Protein AF-0000000082842435 (afdb_homodimer)

Radius of gyration: 33.34 Å; Cα contacts (8 Å, |Δi|>4): 1001; chains: 2; bounding box: 81×124×100 Å

InterPro domains:
  IPR002053 Glycoside hydrolase, family 25 [PS51904] (45-260)
  IPR017853 Glycoside hydrolase superfamily [SSF51445] (47-246)
  IPR051595 Glycosyl Hydrolase 25 Enzymes [PTHR23208] (43-248)

Secondary structure (DSSP, 8-state):
-------------------------------------------EEEEEEEESS---HHHHHHHHHTTEEEEEEEEEETTEE-TTHHHHHHHHHHHT-EEEEEE---SSSS--HHHHHHHHHHHHHHTTEEE-EEEEE---GGG--S-HHHHHHHHHHHHHHHHHTT-EEEEEE-HHHHHHHHS--SSGGGTSEEEEE--SSSSGGGPPPSSSTT---BTTBSS-SEEEEEEEEEETTEEEEEEEEEE-------TTS------EEE--TT--/-------------------------------------------EEEEEEEESS---HHHHHHHHHTTEEEEEEEEEETTEE-TTHHHHHHHHHHHT-EEEEEE---SSSS--HHHHHHHHHHHHHHTT-EE-EEEEE---GGG--S-HHHHHHHHHHHHHHHHHTT-EEEEEE-HHHHHHHHS--SSGGGTSEEEEE--SSSSGGGPPPSSSTT---BTTBSS-SEEEEEEEEEETTEEEEEEEEEE-------TTS-------EE--TT--

Organism: NCBI:txid2654633

Sequence (544 aa):
MRFLVVFAVAGVLANSDESTTPTFDVPQLDDAPKLGEFEKHSITHAYAIDIADAMSISQMNCLKFEGYRTIFVRAFFNNSFDPNCVQNILNAHKAGLGIEIYIRPNVTAGIKAFEQVDSVVGELKKHSIDIRSIWIQVTSPIEWSQSELHRLMFIANMIERIRHHGLNVGVYTSNYDWRLITGDWMKAGDEVMLWYWHVIATGVDGETTPTFDDFRPFGGWQKPAVKQFGQFEKVCNVAANRNVYPSKPIKMEVLSKSPSLGKIRVGSIGLLMRFLVVFAVAGVLANSDESTTPTFDVPQLDDAPKLGEFEKHSITHAYAIDIADAMSISQMNCLKFEGYRTIFVRAFFNNSFDPNCVQNILNAHKAGLGIEIYIRPNVTAGIKAFEQVDSVVGELKKHSIDIRSIWIQVTSPIEWSQSELHRLMFIANMIERIRHHGLNVGVYTSNYDWRLITGDWMKAGDEVMLWYWHVIATGVDGETTPTFDDFRPFGGWQKPAVKQFGQFEKVCNVAANRNVYPSKPIKMEVLSKSPSLGKIRVGSIGLL

Structure (mmCIF, N/CA/C/O backbone):
data_AF-0000000082842435-model_v1
#
loop_
_entity.id
_entity.type
_entity.pdbx_description
1 polymer 'Uncharacterized protein'
#
loop_
_atom_site.group_PDB
_atom_site.id
_atom_site.type_symbol
_atom_site.label_atom_id
_atom_site.label_alt_id
_atom_site.label_comp_id
_atom_site.label_asym_id
_atom_site.label_entity_id
_atom_site.label_seq_id
_atom_site.pdbx_PDB_ins_code
_atom_site.Cartn_x
_atom_site.Cartn_y
_atom_site.Cartn_z
_atom_site.occupancy
_atom_site.B_iso_or_equiv
_atom_site.auth_seq_id
_atom_site.auth_comp_id
_atom_site.auth_asym_id
_atom_site.auth_atom_id
_atom_site.pdbx_PDB_model_num
ATOM 1 N N . MET A 1 1 ? -21.453 -60.469 40.781 1 22.72 1 MET A N 1
ATOM 2 C CA . MET A 1 1 ? -22.875 -60.531 41.094 1 22.72 1 MET A CA 1
ATOM 3 C C . MET A 1 1 ? -23.609 -59.344 40.5 1 22.72 1 MET A C 1
ATOM 5 O O . MET A 1 1 ? -23.25 -58.188 40.75 1 22.72 1 MET A O 1
ATOM 9 N N . ARG A 1 2 ? -24.375 -59.5 39.281 1 24.64 2 ARG A N 1
ATOM 10 C CA . ARG A 1 2 ? -24.938 -58.844 38.094 1 24.64 2 ARG A CA 1
ATOM 11 C C . ARG A 1 2 ? -26.234 -58.125 38.438 1 24.64 2 ARG A C 1
ATOM 13 O O . ARG A 1 2 ? -27.312 -58.594 38.031 1 24.64 2 ARG A O 1
ATOM 20 N N . PHE A 1 3 ? -26.344 -57.469 39.656 1 24.58 3 PHE A N 1
ATOM 21 C CA . PHE A 1 3 ? -27.703 -57.188 40.094 1 24.58 3 PHE A CA 1
ATOM 22 C C . PHE A 1 3 ? -28.375 -56.188 39.156 1 24.58 3 PHE A C 1
ATOM 24 O O . PHE A 1 3 ? -27.844 -55.094 38.875 1 24.58 3 PHE A O 1
ATOM 31 N N . LEU A 1 4 ? -29.297 -56.594 38.25 1 24.94 4 LEU A N 1
ATOM 32 C CA . LEU A 1 4 ? -30.047 -56.062 37.094 1 24.94 4 LEU A CA 1
ATOM 33 C C . LEU A 1 4 ? -31.188 -55.156 37.562 1 24.94 4 LEU A C 1
ATOM 35 O O . LEU A 1 4 ? -32.219 -55.656 38.062 1 24.94 4 LEU A O 1
ATOM 39 N N . VAL A 1 5 ? -31 -54.125 38.438 1 25.95 5 VAL A N 1
ATOM 40 C CA . VAL A 1 5 ? -32.188 -53.562 39.062 1 25.95 5 VAL A CA 1
ATOM 41 C C . VAL A 1 5 ? -33.062 -52.875 38 1 25.95 5 VAL A C 1
ATOM 43 O O . VAL A 1 5 ? -32.562 -52.031 37.25 1 25.95 5 VAL A O 1
ATOM 46 N N . VAL A 1 6 ? -34.156 -53.469 37.531 1 25.52 6 VAL A N 1
ATOM 47 C CA . VAL A 1 6 ? -35.156 -53.25 36.5 1 25.52 6 VAL A CA 1
ATOM 48 C C . VAL A 1 6 ? -36.062 -52.062 36.906 1 25.52 6 VAL A C 1
ATOM 50 O O . VAL A 1 6 ? -36.75 -52.125 37.906 1 25.52 6 VAL A O 1
ATOM 53 N N . PHE A 1 7 ? -35.594 -50.75 36.938 1 24.03 7 PHE A N 1
ATOM 54 C CA . PHE A 1 7 ? -36.375 -49.688 37.531 1 24.03 7 PHE A CA 1
ATOM 55 C C . PHE A 1 7 ? -37.688 -49.5 36.781 1 24.03 7 PHE A C 1
ATOM 57 O O . PHE A 1 7 ? -37.688 -49.438 35.562 1 24.03 7 PHE A O 1
ATOM 64 N N . ALA A 1 8 ? -38.844 -49.844 37.344 1 23.61 8 ALA A N 1
ATOM 65 C CA . ALA A 1 8 ? -40.281 -49.906 37.031 1 23.61 8 ALA A CA 1
ATOM 66 C C . ALA A 1 8 ? -40.812 -48.531 36.688 1 23.61 8 ALA A C 1
ATOM 68 O O . ALA A 1 8 ? -40.781 -47.625 37.5 1 23.61 8 ALA A O 1
ATOM 69 N N . VAL A 1 9 ? -40.656 -48 35.406 1 24.34 9 VAL A N 1
ATOM 70 C CA . VAL A 1 9 ? -41 -46.656 34.906 1 24.34 9 VAL A CA 1
ATOM 71 C C . VAL A 1 9 ? -42.5 -46.469 34.906 1 24.34 9 VAL A C 1
ATOM 73 O O . VAL A 1 9 ? -43.25 -47.219 34.219 1 24.34 9 VAL A O 1
ATOM 76 N N . ALA A 1 10 ? -43.125 -46.281 36.094 1 25.02 10 ALA A N 1
ATOM 77 C CA . ALA A 1 10 ? -44.562 -46.188 36.25 1 25.02 10 ALA A CA 1
ATOM 78 C C . ALA A 1 10 ? -45.156 -45.094 35.375 1 25.02 10 ALA A C 1
ATOM 80 O O . ALA A 1 10 ? -44.531 -44.031 35.188 1 25.02 10 ALA A O 1
ATOM 81 N N . GLY A 1 11 ? -46.062 -45.375 34.406 1 24.11 11 GLY A N 1
ATOM 82 C CA . GLY A 1 11 ? -46.781 -44.812 33.281 1 24.11 11 GLY A CA 1
ATOM 83 C C . GLY A 1 11 ? -47.781 -43.75 33.688 1 24.11 11 GLY A C 1
ATOM 84 O O . GLY A 1 11 ? -48.875 -44.031 34.188 1 24.11 11 GLY A O 1
ATOM 85 N N . VAL A 1 12 ? -47.438 -42.719 34.594 1 25.78 12 VAL A N 1
ATOM 86 C CA . VAL A 1 12 ? -48.562 -41.906 35.125 1 25.78 12 VAL A CA 1
ATOM 87 C C . VAL A 1 12 ? -49.25 -41.188 33.969 1 25.78 12 VAL A C 1
ATOM 89 O O . VAL A 1 12 ? -48.594 -40.625 33.094 1 25.78 12 VAL A O 1
ATOM 92 N N . LEU A 1 13 ? -50.562 -41.469 33.688 1 24.17 13 LEU A N 1
ATOM 93 C CA . LEU A 1 13 ? -51.594 -41.125 32.75 1 24.17 13 LEU A CA 1
ATOM 94 C C . LEU A 1 13 ? -51.938 -39.656 32.875 1 24.17 13 LEU A C 1
ATOM 96 O O . LEU A 1 13 ? -52.406 -39.188 33.906 1 24.17 13 LEU A O 1
ATOM 100 N N . ALA A 1 14 ? -51.156 -38.688 32.375 1 24.11 14 ALA A N 1
ATOM 101 C CA . ALA A 1 14 ? -51.312 -37.219 32.469 1 24.11 14 ALA A CA 1
ATOM 102 C C . ALA A 1 14 ? -52.625 -36.812 31.828 1 24.11 14 ALA A C 1
ATOM 104 O O . ALA A 1 14 ? -52.906 -37.156 30.688 1 24.11 14 ALA A O 1
ATOM 105 N N . ASN A 1 15 ? -53.625 -36.625 32.625 1 24.17 15 ASN A N 1
ATOM 106 C CA . ASN A 1 15 ? -54.969 -36.156 32.312 1 24.17 15 ASN A CA 1
ATOM 107 C C . ASN A 1 15 ? -54.969 -34.844 31.531 1 24.17 15 ASN A C 1
ATOM 109 O O . ASN A 1 15 ? -54.125 -34 31.781 1 24.17 15 ASN A O 1
ATOM 113 N N . SER A 1 16 ? -55.531 -34.75 30.328 1 25.83 16 SER A N 1
ATOM 114 C CA . SER A 1 16 ? -55.656 -33.812 29.203 1 25.83 16 SER A CA 1
ATOM 115 C C . SER A 1 16 ? -56.406 -32.531 29.609 1 25.83 16 SER A C 1
ATOM 117 O O . SER A 1 16 ? -57.594 -32.406 29.312 1 25.83 16 SER A O 1
ATOM 119 N N . ASP A 1 17 ? -56.188 -32.062 30.906 1 24.8 17 ASP A N 1
ATOM 120 C CA . ASP A 1 17 ? -57.125 -31 31.203 1 24.8 17 ASP A CA 1
ATOM 121 C C . ASP A 1 17 ? -57.094 -29.906 30.141 1 24.8 17 ASP A C 1
ATOM 123 O O . ASP A 1 17 ? -56.062 -29.641 29.531 1 24.8 17 ASP A O 1
ATOM 127 N N . GLU A 1 18 ? -58.312 -29.469 29.688 1 27.3 18 GLU A N 1
ATOM 128 C CA . GLU A 1 18 ? -58.812 -28.531 28.688 1 27.3 18 GLU A CA 1
ATOM 129 C C . GLU A 1 18 ? -58.344 -27.109 28.938 1 27.3 18 GLU A C 1
ATOM 131 O O . GLU A 1 18 ? -58.719 -26.5 29.938 1 27.3 18 GLU A O 1
ATOM 136 N N . SER A 1 19 ? -56.969 -26.844 28.938 1 26.02 19 SER A N 1
ATOM 137 C CA . SER A 1 19 ? -56.469 -25.531 29.328 1 26.02 19 SER A CA 1
ATOM 138 C C . SER A 1 19 ? -57.094 -24.422 28.469 1 26.02 19 SER A C 1
ATOM 140 O O . SER A 1 19 ? -57.062 -24.5 27.234 1 26.02 19 SER A O 1
ATOM 142 N N . THR A 1 20 ? -58.156 -23.812 29.016 1 28.53 20 THR A N 1
ATOM 143 C CA . THR A 1 20 ? -58.812 -22.609 28.516 1 28.53 20 THR A CA 1
ATOM 144 C C . THR A 1 20 ? -57.781 -21.531 28.172 1 28.53 20 THR A C 1
ATOM 146 O O . THR A 1 20 ? -57.031 -21.109 29.047 1 28.53 20 THR A O 1
ATOM 149 N N . THR A 1 21 ? -57.25 -21.531 27 1 28.52 21 THR A N 1
ATOM 150 C CA . THR A 1 21 ? -56.25 -20.594 26.516 1 28.52 21 THR A CA 1
ATOM 151 C C . THR A 1 21 ? -56.75 -19.156 26.578 1 28.52 21 THR A C 1
ATOM 153 O O . THR A 1 21 ? -57.75 -18.812 25.922 1 28.52 21 THR A O 1
ATOM 156 N N . PRO A 1 22 ? -56.75 -18.594 27.828 1 28.92 22 PRO A N 1
ATOM 157 C CA . PRO A 1 22 ? -57.281 -17.234 27.844 1 28.92 22 PRO A CA 1
ATOM 158 C C . PRO A 1 22 ? -56.688 -16.359 26.75 1 28.92 22 PRO A C 1
ATOM 160 O O . PRO A 1 22 ? -55.531 -16.516 26.375 1 28.92 22 PRO A O 1
ATOM 163 N N . THR A 1 23 ? -57.562 -15.914 25.812 1 28.58 23 THR A N 1
ATOM 164 C CA . THR A 1 23 ? -57.25 -15.047 24.688 1 28.58 23 THR A CA 1
ATOM 165 C C . THR A 1 23 ? -56.719 -13.695 25.172 1 28.58 23 THR A C 1
ATOM 167 O O . THR A 1 23 ? -57.469 -12.953 25.828 1 28.58 23 THR A O 1
ATOM 170 N N . PHE A 1 24 ? -55.562 -13.688 25.781 1 27.12 24 PHE A N 1
ATOM 171 C CA . PHE A 1 24 ? -55.062 -12.383 26.203 1 27.12 24 PHE A CA 1
ATOM 172 C C . PHE A 1 24 ? -55.156 -11.367 25.062 1 27.12 24 PHE A C 1
ATOM 174 O O . PHE A 1 24 ? -54.719 -11.648 23.938 1 27.12 24 PHE A O 1
ATOM 181 N N . ASP A 1 25 ? -56.219 -10.57 25.188 1 26.73 25 ASP A N 1
ATOM 182 C CA . ASP A 1 25 ? -56.375 -9.406 24.312 1 26.73 25 ASP A CA 1
ATOM 183 C C . ASP A 1 25 ? -55.062 -8.594 24.234 1 26.73 25 ASP A C 1
ATOM 185 O O . ASP A 1 25 ? -54.594 -8.109 25.25 1 26.73 25 ASP A O 1
ATOM 189 N N . VAL A 1 26 ? -54.156 -8.953 23.453 1 29.03 26 VAL A N 1
ATOM 190 C CA . VAL A 1 26 ? -52.969 -8.148 23.25 1 29.03 26 VAL A CA 1
ATOM 191 C C . VAL A 1 26 ? -53.344 -6.703 22.969 1 29.03 26 VAL A C 1
ATOM 193 O O . VAL A 1 26 ? -54.062 -6.434 22 1 29.03 26 VAL A O 1
ATOM 196 N N . PRO A 1 27 ? -53.531 -5.949 24.094 1 26.64 27 PRO A N 1
ATOM 197 C CA . PRO A 1 27 ? -53.844 -4.559 23.75 1 26.64 27 PRO A CA 1
ATOM 198 C C . PRO A 1 27 ? -53.031 -4.062 22.547 1 26.64 27 PRO A C 1
ATOM 200 O O . PRO A 1 27 ? -51.906 -4.516 22.312 1 26.64 27 PRO A O 1
ATOM 203 N N . GLN A 1 28 ? -53.812 -3.656 21.578 1 26.97 28 GLN A N 1
ATOM 204 C CA . GLN A 1 28 ? -53.25 -3.023 20.391 1 26.97 28 GLN A CA 1
ATOM 205 C C . GLN A 1 28 ? -52.25 -1.927 20.766 1 26.97 28 GLN A C 1
ATOM 207 O O . GLN A 1 28 ? -52.594 -0.988 21.484 1 26.97 28 GLN A O 1
ATOM 212 N N . LEU A 1 29 ? -51.031 -2.346 21.109 1 27.16 29 LEU A N 1
ATOM 213 C CA . LEU A 1 29 ? -50.031 -1.302 21.391 1 27.16 29 LEU A CA 1
ATOM 214 C C . LEU A 1 29 ? -50.312 -0.065 20.531 1 27.16 29 LEU A C 1
ATOM 216 O O . LEU A 1 29 ? -50.438 -0.167 19.312 1 27.16 29 LEU A O 1
ATOM 220 N N . ASP A 1 30 ? -50.969 0.914 21.109 1 25.81 30 ASP A N 1
ATOM 221 C CA . ASP A 1 30 ? -51.156 2.254 20.562 1 25.81 30 ASP A CA 1
ATOM 222 C C . ASP A 1 30 ? -50 2.672 19.672 1 25.81 30 ASP A C 1
ATOM 224 O O . ASP A 1 30 ? -48.906 2.096 19.766 1 25.81 30 ASP A O 1
ATOM 228 N N . ASP A 1 31 ? -50.25 3.867 18.938 1 28.8 31 ASP A N 1
ATOM 229 C CA . ASP A 1 31 ? -49.469 4.523 17.875 1 28.8 31 ASP A CA 1
ATOM 230 C C . ASP A 1 31 ? -48.031 4.809 18.328 1 28.8 31 ASP A C 1
ATOM 232 O O . ASP A 1 31 ? -47.812 5.578 19.266 1 28.8 31 ASP A O 1
ATOM 236 N N . ALA A 1 32 ? -47.188 3.816 18.469 1 29.72 32 ALA A N 1
ATOM 237 C CA . ALA A 1 32 ? -45.812 4.238 18.781 1 29.72 32 ALA A CA 1
ATOM 238 C C . ALA A 1 32 ? -45.5 5.57 18.109 1 29.72 32 ALA A C 1
ATOM 240 O O . ALA A 1 32 ? -45.812 5.785 16.938 1 29.72 32 ALA A O 1
ATOM 241 N N . PRO A 1 33 ? -45.5 6.66 18.922 1 27.33 33 PRO A N 1
ATOM 242 C CA . PRO A 1 33 ? -45.125 7.848 18.141 1 27.33 33 PRO A CA 1
ATOM 243 C C . PRO A 1 33 ? -44.188 7.543 17 1 27.33 33 PRO A C 1
ATOM 245 O O . PRO A 1 33 ? -43.312 6.652 17.125 1 27.33 33 PRO A O 1
ATOM 248 N N . LYS A 1 34 ? -44.656 7.746 15.75 1 29.5 34 LYS A N 1
ATOM 249 C CA . LYS A 1 34 ? -43.75 7.711 14.609 1 29.5 34 LYS A CA 1
ATOM 250 C C . LYS A 1 34 ? -42.344 8.211 15 1 29.5 34 LYS A C 1
ATOM 252 O O . LYS A 1 34 ? -42.219 9.188 15.742 1 29.5 34 LYS A O 1
ATOM 257 N N . LEU A 1 35 ? -41.469 7.234 15.234 1 28.02 35 LEU A N 1
ATOM 258 C CA . LEU A 1 35 ? -40.062 7.617 15.383 1 28.02 35 LEU A CA 1
ATOM 259 C C . LEU A 1 35 ? -39.812 8.984 14.758 1 28.02 35 LEU A C 1
ATOM 261 O O . LEU A 1 35 ? -40.156 9.219 13.594 1 28.02 35 LEU A O 1
ATOM 265 N N . GLY A 1 36 ? -39.969 10.062 15.484 1 28.95 36 GLY A N 1
ATOM 266 C CA . GLY A 1 36 ? -39.562 11.383 15.055 1 28.95 36 GLY A CA 1
ATOM 267 C C . GLY A 1 36 ? -38.5 11.352 13.969 1 28.95 36 GLY A C 1
ATOM 268 O O . GLY A 1 36 ? -37.781 10.375 13.836 1 28.95 36 GLY A O 1
ATOM 269 N N . GLU A 1 37 ? -38.781 12.062 12.883 1 30.73 37 GLU A N 1
ATOM 270 C CA . GLU A 1 37 ? -37.812 12.398 11.844 1 30.73 37 GLU A CA 1
ATOM 271 C C . GLU A 1 37 ? -36.406 12.594 12.422 1 30.73 37 GLU A C 1
ATOM 273 O O . GLU A 1 37 ? -36.156 13.594 13.102 1 30.73 37 GLU A O 1
ATOM 278 N N . PHE A 1 38 ? -35.844 11.625 13.078 1 31.66 38 PHE A N 1
ATOM 279 C CA . PHE A 1 38 ? -34.406 11.836 13.203 1 31.66 38 PHE A CA 1
ATOM 280 C C . PHE A 1 38 ? -33.875 12.656 12.031 1 31.66 38 PHE A C 1
ATOM 282 O O . PHE A 1 38 ? -34 12.242 10.875 1 31.66 38 PHE A O 1
ATOM 289 N N . GLU A 1 39 ? -34.062 13.891 12.125 1 31.92 39 GLU A N 1
ATOM 290 C CA . GLU A 1 39 ? -33.25 14.703 11.219 1 31.92 39 GLU A CA 1
ATOM 291 C C . GLU A 1 39 ? -31.922 14.023 10.914 1 31.92 39 GLU A C 1
ATOM 293 O O . GLU A 1 39 ? -31.094 13.812 11.812 1 31.92 39 GLU A O 1
ATOM 298 N N . LYS A 1 40 ? -31.859 13.133 10.094 1 37.16 40 LYS A N 1
ATOM 299 C CA . LYS A 1 40 ? -30.578 12.805 9.445 1 37.16 40 LYS A CA 1
ATOM 300 C C . LYS A 1 40 ? -29.641 14.008 9.445 1 37.16 40 LYS A C 1
ATOM 302 O O . LYS A 1 40 ? -29.781 14.906 8.609 1 37.16 40 LYS A O 1
ATOM 307 N N . HIS A 1 41 ? -29.266 14.617 10.531 1 38.03 41 HIS A N 1
ATOM 308 C CA . HIS A 1 41 ? -28.156 15.562 10.539 1 38.03 41 HIS A CA 1
ATOM 309 C C . HIS A 1 41 ? -27.078 15.156 9.539 1 38.03 41 HIS A C 1
ATOM 311 O O . HIS A 1 41 ? -26.422 14.125 9.719 1 38.03 41 HIS A O 1
ATOM 317 N N . SER A 1 42 ? -27.172 15.375 8.344 1 46.31 42 SER A N 1
ATOM 318 C CA . SER A 1 42 ? -26.344 15.117 7.172 1 46.31 42 SER A CA 1
ATOM 319 C C . SER A 1 42 ? -24.875 15.484 7.438 1 46.31 42 SER A C 1
ATOM 321 O O . SER A 1 42 ? -24.578 16.641 7.738 1 46.31 42 SER A O 1
ATOM 323 N N . ILE A 1 43 ? -24.125 14.789 8.062 1 54.22 43 ILE A N 1
ATOM 324 C CA . ILE A 1 43 ? -22.672 15 8.125 1 54.22 43 ILE A CA 1
ATOM 325 C C . ILE A 1 43 ? -22.188 15.625 6.824 1 54.22 43 ILE A C 1
ATOM 327 O O . ILE A 1 43 ? -22.375 15.047 5.746 1 54.22 43 ILE A O 1
ATOM 331 N N . THR A 1 44 ? -21.969 17.016 6.898 1 77.19 44 THR A N 1
ATOM 332 C CA . THR A 1 44 ? -21.312 17.703 5.785 1 77.19 44 THR A CA 1
ATOM 333 C C . THR A 1 44 ? -19.812 17.438 5.797 1 77.19 44 THR A C 1
ATOM 335 O O . THR A 1 44 ? -19.266 16.938 6.785 1 77.19 44 THR A O 1
ATOM 338 N N . HIS A 1 45 ? -19.188 17.344 4.613 1 88.25 45 HIS A N 1
ATOM 339 C CA . HIS A 1 45 ? -17.75 17.141 4.465 1 88.25 45 HIS A CA 1
ATOM 340 C C . HIS A 1 45 ? -17.047 18.422 4.031 1 88.25 45 HIS A C 1
ATOM 342 O O . HIS A 1 45 ? -17.656 19.297 3.396 1 88.25 45 HIS A O 1
ATOM 348 N N . ALA A 1 46 ? -15.906 18.656 4.633 1 94.75 46 ALA A N 1
ATOM 349 C CA . ALA A 1 46 ? -15.008 19.719 4.188 1 94.75 46 ALA A CA 1
ATOM 350 C C . ALA A 1 46 ? -13.758 19.156 3.529 1 94.75 46 ALA A C 1
ATOM 352 O O . ALA A 1 46 ? -13.43 17.969 3.719 1 94.75 46 ALA A O 1
ATOM 353 N N . TYR A 1 47 ? -13.117 20 2.727 1 96.88 47 TYR A N 1
ATOM 354 C CA . TYR A 1 47 ? -11.969 19.531 1.956 1 96.88 47 TYR A CA 1
ATOM 355 C C . TYR A 1 47 ? -10.68 20.172 2.459 1 96.88 47 TYR A C 1
ATOM 357 O O . TYR A 1 47 ? -10.695 21.328 2.912 1 96.88 47 TYR A O 1
ATOM 365 N N . ALA A 1 48 ? -9.648 19.422 2.379 1 98.06 48 ALA A N 1
ATOM 366 C CA . ALA A 1 48 ? -8.297 19.859 2.709 1 98.06 48 ALA A CA 1
ATOM 367 C C . ALA A 1 48 ? -7.285 19.375 1.677 1 98.06 48 ALA A C 1
ATOM 369 O O . ALA A 1 48 ? -7.594 18.5 0.865 1 98.06 48 ALA A O 1
ATOM 370 N N . ILE A 1 49 ? -6.117 19.969 1.68 1 98.62 49 ILE A N 1
ATOM 371 C CA . ILE A 1 49 ? -4.977 19.422 0.957 1 98.62 49 ILE A CA 1
ATOM 372 C C . ILE A 1 49 ? -3.801 19.234 1.913 1 98.62 49 ILE A C 1
ATOM 374 O O . ILE A 1 49 ? -3.771 19.828 2.994 1 98.62 49 ILE A O 1
ATOM 378 N N . ASP A 1 50 ? -2.939 18.328 1.604 1 98.81 50 ASP A N 1
ATOM 379 C CA . ASP A 1 50 ? -1.64 18.297 2.268 1 98.81 50 ASP A CA 1
ATOM 380 C C . ASP A 1 50 ? -0.506 18.516 1.268 1 98.81 50 ASP A C 1
ATOM 382 O O . ASP A 1 50 ? -0.597 18.078 0.115 1 98.81 50 ASP A O 1
ATOM 386 N N . ILE A 1 51 ? 0.504 19.234 1.729 1 98.56 51 ILE A N 1
ATOM 387 C CA . ILE A 1 51 ? 1.584 19.656 0.839 1 98.56 51 ILE A CA 1
ATOM 388 C C . ILE A 1 51 ? 2.932 19.359 1.493 1 98.56 51 ILE A C 1
ATOM 390 O O . ILE A 1 51 ? 3.023 19.25 2.717 1 98.56 51 ILE A O 1
ATOM 394 N N . ALA A 1 52 ? 3.926 19.234 0.562 1 97.25 52 ALA A N 1
ATOM 395 C CA . ALA A 1 52 ? 5.312 19.094 0.994 1 97.25 52 ALA A CA 1
ATOM 396 C C . ALA A 1 52 ? 6.176 20.219 0.458 1 97.25 52 ALA A C 1
ATOM 398 O O . ALA A 1 52 ? 7.371 20.297 0.756 1 97.25 52 ALA A O 1
ATOM 399 N N . ASP A 1 53 ? 5.559 21.125 -0.287 1 97.06 53 ASP A N 1
ATOM 400 C CA . ASP A 1 53 ? 6.281 22.219 -0.921 1 97.06 53 ASP A CA 1
ATOM 401 C C . ASP A 1 53 ? 5.824 23.578 -0.372 1 97.06 53 ASP A C 1
ATOM 403 O O . ASP A 1 53 ? 4.82 23.656 0.343 1 97.06 53 ASP A O 1
ATOM 407 N N . ALA A 1 54 ? 6.625 24.625 -0.719 1 98.31 54 ALA A N 1
ATOM 408 C CA . ALA A 1 54 ? 6.23 26 -0.385 1 98.31 54 ALA A CA 1
ATOM 409 C C . ALA A 1 54 ? 5.012 26.422 -1.194 1 98.31 54 ALA A C 1
ATOM 411 O O . ALA A 1 54 ? 4.898 26.109 -2.379 1 98.31 54 ALA A O 1
ATOM 412 N N . MET A 1 55 ? 4.195 27.172 -0.476 1 98.38 55 MET A N 1
ATOM 413 C CA . MET A 1 55 ? 3.041 27.75 -1.148 1 98.38 55 MET A CA 1
ATOM 414 C C . MET A 1 55 ? 2.949 29.25 -0.864 1 98.38 55 MET A C 1
ATOM 416 O O . MET A 1 55 ? 3.076 29.672 0.285 1 98.38 55 MET A O 1
ATOM 420 N N . SER A 1 56 ? 2.695 29.984 -1.93 1 98.31 56 SER A N 1
ATOM 421 C CA . SER A 1 56 ? 2.555 31.438 -1.798 1 98.31 56 SER A CA 1
ATOM 422 C C . SER A 1 56 ? 1.192 31.812 -1.224 1 98.31 56 SER A C 1
ATOM 424 O O . SER A 1 56 ? 0.285 30.969 -1.173 1 98.31 56 SER A O 1
ATOM 426 N N . ILE A 1 57 ? 1.128 33.094 -0.782 1 97.88 57 ILE A N 1
ATOM 427 C CA . ILE A 1 57 ? -0.148 33.562 -0.272 1 97.88 57 ILE A CA 1
ATOM 428 C C . ILE A 1 57 ? -1.194 33.531 -1.384 1 97.88 57 ILE A C 1
ATOM 430 O O . ILE A 1 57 ? -2.369 33.281 -1.132 1 97.88 57 ILE A O 1
ATOM 434 N N . SER A 1 58 ? -0.763 33.844 -2.584 1 98.38 58 SER A N 1
ATOM 435 C CA . SER A 1 58 ? -1.682 33.781 -3.717 1 98.38 58 SER A CA 1
ATOM 436 C C . SER A 1 58 ? -2.223 32.344 -3.914 1 98.38 58 SER A C 1
ATOM 438 O O . SER A 1 58 ? -3.404 32.188 -4.211 1 98.38 58 SER A O 1
ATOM 440 N N . GLN A 1 59 ? -1.411 31.406 -3.775 1 98.5 59 GLN A N 1
ATOM 441 C CA . GLN A 1 59 ? -1.825 30.016 -3.896 1 98.5 59 GLN A CA 1
ATOM 442 C C . GLN A 1 59 ? -2.76 29.609 -2.756 1 98.5 59 GLN A C 1
ATOM 444 O O . GLN A 1 59 ? -3.725 28.875 -2.965 1 98.5 59 GLN A O 1
ATOM 449 N N . MET A 1 60 ? -2.504 30.141 -1.606 1 98.38 60 MET A N 1
ATOM 450 C CA . MET A 1 60 ? -3.379 29.875 -0.468 1 98.38 60 MET A CA 1
ATOM 451 C C . MET A 1 60 ? -4.758 30.484 -0.684 1 98.38 60 MET A C 1
ATOM 453 O O . MET A 1 60 ? -5.773 29.859 -0.368 1 98.38 60 MET A O 1
ATOM 457 N N . ASN A 1 61 ? -4.777 31.688 -1.193 1 97.88 61 ASN A N 1
ATOM 458 C CA . ASN A 1 61 ? -6.051 32.312 -1.529 1 97.88 61 ASN A CA 1
ATOM 459 C C . ASN A 1 61 ? -6.801 31.531 -2.602 1 97.88 61 ASN A C 1
ATOM 461 O O . ASN A 1 61 ? -8.023 31.422 -2.551 1 97.88 61 ASN A O 1
ATOM 465 N N . CYS A 1 62 ? -6.039 31.047 -3.523 1 98.5 62 CYS A N 1
ATOM 466 C CA . CYS A 1 62 ? -6.625 30.203 -4.547 1 98.5 62 CYS A CA 1
ATOM 467 C C . CYS A 1 62 ? -7.328 29 -3.918 1 98.5 62 CYS A C 1
ATOM 469 O O . CYS A 1 62 ? -8.43 28.625 -4.332 1 98.5 62 CYS A O 1
ATOM 471 N N . LEU A 1 63 ? -6.719 28.359 -2.939 1 98 63 LEU A N 1
ATOM 472 C CA . LEU A 1 63 ? -7.32 27.219 -2.246 1 98 63 LEU A CA 1
ATOM 473 C C . LEU A 1 63 ? -8.664 27.609 -1.64 1 98 63 LEU A C 1
ATOM 475 O O . LEU A 1 63 ? -9.656 26.891 -1.805 1 98 63 LEU A O 1
ATOM 479 N N . LYS A 1 64 ? -8.633 28.719 -0.942 1 95.44 64 LYS A N 1
ATOM 480 C CA . LYS A 1 64 ? -9.859 29.188 -0.312 1 95.44 64 LYS A CA 1
ATOM 481 C C . LYS A 1 64 ? -10.953 29.422 -1.348 1 95.44 64 LYS A C 1
ATOM 483 O O . LYS A 1 64 ? -12.109 29.031 -1.131 1 95.44 64 LYS A O 1
ATOM 488 N N . PHE A 1 65 ? -10.578 29.984 -2.387 1 96.19 65 PHE A N 1
ATOM 489 C CA . PHE A 1 65 ? -11.523 30.281 -3.461 1 96.19 65 PHE A CA 1
ATOM 490 C C . PHE A 1 65 ? -12.086 28.984 -4.055 1 96.19 65 PHE A C 1
ATOM 492 O O . PHE A 1 65 ? -13.258 28.938 -4.426 1 96.19 65 PHE A O 1
ATOM 499 N N . GLU A 1 66 ? -11.281 27.984 -4.105 1 96.56 66 GLU A N 1
ATOM 500 C CA . GLU A 1 66 ? -11.688 26.703 -4.68 1 96.56 66 GLU A CA 1
ATOM 501 C C . GLU A 1 66 ? -12.5 25.891 -3.682 1 96.56 66 GLU A C 1
ATOM 503 O O . GLU A 1 66 ? -12.922 24.766 -3.986 1 96.56 66 GLU A O 1
ATOM 508 N N . GLY A 1 67 ? -12.648 26.359 -2.453 1 95 67 GLY A N 1
ATOM 509 C CA . GLY A 1 67 ? -13.562 25.734 -1.514 1 95 67 GLY A CA 1
ATOM 510 C C . GLY A 1 67 ? -12.852 24.906 -0.46 1 95 67 GLY A C 1
ATOM 511 O O . GLY A 1 67 ? -13.492 24.266 0.38 1 95 67 GLY A O 1
ATOM 512 N N . TYR A 1 68 ? -11.57 24.906 -0.494 1 96.38 68 TYR A N 1
ATOM 513 C CA . TYR A 1 68 ? -10.82 24.219 0.553 1 96.38 68 TYR A CA 1
ATOM 514 C C . TYR A 1 68 ? -10.852 25.016 1.856 1 96.38 68 TYR A C 1
ATOM 516 O O . TYR A 1 68 ? -10.805 26.25 1.844 1 96.38 68 TYR A O 1
ATOM 524 N N . ARG A 1 69 ? -10.852 24.234 3 1 95.5 69 ARG A N 1
ATOM 525 C CA . ARG A 1 69 ? -11 24.891 4.293 1 95.5 69 ARG A CA 1
ATOM 526 C C . ARG A 1 69 ? -9.758 24.688 5.156 1 95.5 69 ARG A C 1
ATOM 528 O O . ARG A 1 69 ? -9.539 25.438 6.113 1 95.5 69 ARG A O 1
ATOM 535 N N . THR A 1 70 ? -9.031 23.672 4.828 1 96.75 70 THR A N 1
ATOM 536 C CA . THR A 1 70 ? -7.902 23.328 5.688 1 96.75 70 THR A CA 1
ATOM 537 C C . THR A 1 70 ? -6.703 22.891 4.852 1 96.75 70 THR A C 1
ATOM 539 O O . THR A 1 70 ? -6.863 22.438 3.717 1 96.75 70 THR A O 1
ATOM 542 N N . ILE A 1 71 ? -5.5 23.109 5.371 1 98.25 71 ILE A N 1
ATOM 543 C CA . ILE A 1 71 ? -4.273 22.641 4.738 1 98.25 71 ILE A CA 1
ATOM 544 C C . ILE A 1 71 ? -3.418 21.906 5.758 1 98.25 71 ILE A C 1
ATOM 546 O O . ILE A 1 71 ? -3.328 22.312 6.922 1 98.25 71 ILE A O 1
ATOM 550 N N . PHE A 1 72 ? -2.881 20.781 5.363 1 98.81 72 PHE A N 1
ATOM 551 C CA . PHE A 1 72 ? -1.859 20.047 6.109 1 98.81 72 PHE A CA 1
ATOM 552 C C . PHE A 1 72 ? -0.466 20.406 5.609 1 98.81 72 PHE A C 1
ATOM 554 O O . PHE A 1 72 ? -0.146 20.203 4.438 1 98.81 72 PHE A O 1
ATOM 561 N N . VAL A 1 73 ? 0.343 20.875 6.551 1 98.75 73 VAL A N 1
ATOM 562 C CA . VAL A 1 73 ? 1.683 21.344 6.211 1 98.75 73 VAL A CA 1
ATOM 563 C C . VAL A 1 73 ? 2.727 20.406 6.812 1 98.75 73 VAL A C 1
ATOM 565 O O . VAL A 1 73 ? 2.633 20.031 7.984 1 98.75 73 VAL A O 1
ATOM 568 N N . ARG A 1 74 ? 3.721 19.984 6.012 1 98.88 74 ARG A N 1
ATOM 569 C CA . ARG A 1 74 ? 4.812 19.172 6.531 1 98.88 74 ARG A CA 1
ATOM 570 C C . ARG A 1 74 ? 5.707 19.984 7.461 1 98.88 74 ARG A C 1
ATOM 572 O O . ARG A 1 74 ? 6.145 21.078 7.109 1 98.88 74 ARG A O 1
ATOM 579 N N . ALA A 1 75 ? 5.965 19.438 8.594 1 98.88 75 ALA A N 1
ATOM 580 C CA . ALA A 1 75 ? 6.746 20.172 9.586 1 98.88 75 ALA A CA 1
ATOM 581 C C . ALA A 1 75 ? 8.141 19.562 9.742 1 98.88 75 ALA A C 1
ATOM 583 O O . ALA A 1 75 ? 9.078 20.25 10.164 1 98.88 75 ALA A O 1
ATOM 584 N N . PHE A 1 76 ? 8.25 18.281 9.469 1 98.69 76 PHE A N 1
ATOM 585 C CA . PHE A 1 76 ? 9.508 17.562 9.656 1 98.69 76 PHE A CA 1
ATOM 586 C C . PHE A 1 76 ? 9.703 16.516 8.555 1 98.69 76 PHE A C 1
ATOM 588 O O . PHE A 1 76 ? 8.758 15.828 8.18 1 98.69 76 PHE A O 1
ATOM 595 N N . PHE A 1 77 ? 10.891 16.484 7.984 1 96.88 77 PHE A N 1
ATOM 596 C CA . PHE A 1 77 ? 11.273 15.477 7.012 1 96.88 77 PHE A CA 1
ATOM 597 C C . PHE A 1 77 ? 12.789 15.43 6.844 1 96.88 77 PHE A C 1
ATOM 599 O O . PHE A 1 77 ? 13.484 16.406 7.141 1 96.88 77 PHE A O 1
ATOM 606 N N . ASN A 1 78 ? 13.344 14.367 6.465 1 90.44 78 ASN A N 1
ATOM 607 C CA . ASN A 1 78 ? 14.758 14.242 6.156 1 90.44 78 ASN A CA 1
ATOM 608 C C . ASN A 1 78 ? 15.633 14.688 7.332 1 90.44 78 ASN A C 1
ATOM 610 O O . ASN A 1 78 ? 16.547 15.492 7.164 1 90.44 78 ASN A O 1
ATOM 614 N N . ASN A 1 79 ? 15.211 14.367 8.531 1 92.44 79 ASN A N 1
ATOM 615 C CA . ASN A 1 79 ? 15.961 14.516 9.773 1 92.44 79 ASN A CA 1
ATOM 616 C C . ASN A 1 79 ? 15.984 15.969 10.25 1 92.44 79 ASN A C 1
ATOM 618 O O . ASN A 1 79 ? 16.844 16.344 11.055 1 92.44 79 ASN A O 1
ATOM 622 N N . SER A 1 80 ? 15.094 16.812 9.742 1 95.94 80 SER A N 1
ATOM 623 C CA . SER A 1 80 ? 15.117 18.203 10.141 1 95.94 80 SER A CA 1
ATOM 624 C C . SER A 1 80 ? 13.727 18.828 10.055 1 95.94 80 SER A C 1
ATOM 626 O O . SER A 1 80 ? 12.836 18.281 9.414 1 95.94 80 SER A O 1
ATOM 628 N N . PHE A 1 81 ? 13.617 19.969 10.742 1 98.19 81 PHE A N 1
ATOM 629 C CA . PHE A 1 81 ? 12.445 20.828 10.586 1 98.19 81 PHE A CA 1
ATOM 630 C C . PHE A 1 81 ? 12.344 21.344 9.164 1 98.19 81 PHE A C 1
ATOM 632 O O . PHE A 1 81 ? 13.344 21.75 8.562 1 98.19 81 PHE A O 1
ATOM 639 N N . ASP A 1 82 ? 11.172 21.203 8.594 1 98.62 82 ASP A N 1
ATOM 640 C CA . ASP A 1 82 ? 10.953 21.656 7.227 1 98.62 82 ASP A CA 1
ATOM 641 C C . ASP A 1 82 ? 11.07 23.172 7.125 1 98.62 82 ASP A C 1
ATOM 643 O O . ASP A 1 82 ? 10.289 23.906 7.738 1 98.62 82 ASP A O 1
ATOM 647 N N . PRO A 1 83 ? 11.984 23.656 6.281 1 98 83 PRO A N 1
ATOM 648 C CA . PRO A 1 83 ? 12.188 25.109 6.23 1 98 83 PRO A CA 1
ATOM 649 C C . PRO A 1 83 ? 10.992 25.859 5.66 1 98 83 PRO A C 1
ATOM 651 O O . PRO A 1 83 ? 10.875 27.078 5.844 1 98 83 PRO A O 1
ATOM 654 N N . ASN A 1 84 ? 10.062 25.172 4.941 1 98.38 84 ASN A N 1
ATOM 655 C CA . ASN A 1 84 ? 8.891 25.812 4.359 1 98.38 84 ASN A CA 1
ATOM 656 C C . ASN A 1 84 ? 7.738 25.891 5.355 1 98.38 84 ASN A C 1
ATOM 658 O O . ASN A 1 84 ? 6.738 26.562 5.105 1 98.38 84 ASN A O 1
ATOM 662 N N . CYS A 1 85 ? 7.859 25.25 6.473 1 98.75 85 CYS A N 1
ATOM 663 C CA . CYS A 1 85 ? 6.73 25.016 7.359 1 98.75 85 CYS A CA 1
ATOM 664 C C . CYS A 1 85 ? 6.164 26.328 7.891 1 98.75 85 CYS A C 1
ATOM 666 O O . CYS A 1 85 ? 4.984 26.625 7.703 1 98.75 85 CYS A O 1
ATOM 668 N N . VAL A 1 86 ? 6.988 27.141 8.531 1 98.62 86 VAL A N 1
ATOM 669 C CA . VAL A 1 86 ? 6.527 28.344 9.195 1 98.62 86 VAL A CA 1
ATOM 670 C C . VAL A 1 86 ? 5.887 29.297 8.18 1 98.62 86 VAL A C 1
ATOM 672 O O . VAL A 1 86 ? 4.785 29.797 8.398 1 98.62 86 VAL A O 1
ATOM 675 N N . GLN A 1 87 ? 6.547 29.5 7.098 1 98.5 87 GLN A N 1
ATOM 676 C CA . GLN A 1 87 ? 6 30.406 6.094 1 98.5 87 GLN A CA 1
ATOM 677 C C . GLN A 1 87 ? 4.688 29.875 5.527 1 98.5 87 GLN A C 1
ATOM 679 O O . GLN A 1 87 ? 3.764 30.641 5.258 1 98.5 87 GLN A O 1
ATOM 684 N N . ASN A 1 88 ? 4.617 28.562 5.273 1 98.81 88 ASN A N 1
ATOM 685 C CA . ASN A 1 88 ? 3.363 27.969 4.832 1 98.81 88 ASN A CA 1
ATOM 686 C C . ASN A 1 88 ? 2.24 28.219 5.84 1 98.81 88 ASN A C 1
ATOM 688 O O . ASN A 1 88 ? 1.115 28.547 5.453 1 98.81 88 ASN A O 1
ATOM 692 N N . ILE A 1 89 ? 2.535 28.078 7.105 1 98.38 89 ILE A N 1
ATOM 693 C CA . ILE A 1 89 ? 1.561 28.297 8.164 1 98.38 89 ILE A CA 1
ATOM 694 C C . ILE A 1 89 ? 1.097 29.75 8.141 1 98.38 89 ILE A C 1
ATOM 696 O O . ILE A 1 89 ? -0.105 30.031 8.188 1 98.38 89 ILE A O 1
ATOM 700 N N . LEU A 1 90 ? 2.029 30.656 8.047 1 97.75 90 LEU A N 1
ATOM 701 C CA . LEU A 1 90 ? 1.703 32.062 8.047 1 97.75 90 LEU A CA 1
ATOM 702 C C . LEU A 1 90 ? 0.822 32.438 6.852 1 97.75 90 LEU A C 1
ATOM 704 O O . LEU A 1 90 ? -0.184 33.125 7.004 1 97.75 90 LEU A O 1
ATOM 708 N N . ASN A 1 91 ? 1.195 31.922 5.68 1 98.31 91 ASN A N 1
ATOM 709 C CA . ASN A 1 91 ? 0.413 32.188 4.48 1 98.31 91 ASN A CA 1
ATOM 710 C C . ASN A 1 91 ? -0.993 31.609 4.582 1 98.31 91 ASN A C 1
ATOM 712 O O . ASN A 1 91 ? -1.967 32.25 4.18 1 98.31 91 ASN A O 1
ATOM 716 N N . ALA A 1 92 ? -1.069 30.422 5.109 1 97.88 92 ALA A N 1
ATOM 717 C CA . ALA A 1 92 ? -2.369 29.781 5.27 1 97.88 92 ALA A CA 1
ATOM 718 C C . ALA A 1 92 ? -3.254 30.562 6.238 1 97.88 92 ALA A C 1
ATOM 720 O O . ALA A 1 92 ? -4.441 30.766 5.977 1 97.88 92 ALA A O 1
ATOM 721 N N . HIS A 1 93 ? -2.654 30.969 7.32 1 96.44 93 HIS A N 1
ATOM 722 C CA . HIS A 1 93 ? -3.381 31.75 8.312 1 96.44 93 HIS A CA 1
ATOM 723 C C . HIS A 1 93 ? -3.92 33.031 7.695 1 96.44 93 HIS A C 1
ATOM 725 O O . HIS A 1 93 ? -5.082 33.406 7.902 1 96.44 93 HIS A O 1
ATOM 731 N N . LYS A 1 94 ? -3.09 33.688 6.98 1 95.94 94 LYS A N 1
ATOM 732 C CA . LYS A 1 94 ? -3.479 34.969 6.336 1 95.94 94 LYS A CA 1
ATOM 733 C C . LYS A 1 94 ? -4.621 34.75 5.352 1 95.94 94 LYS A C 1
ATOM 735 O O . LYS A 1 94 ? -5.48 35.594 5.184 1 95.94 94 LYS A O 1
ATOM 740 N N . ALA A 1 95 ? -4.625 33.594 4.715 1 96.69 95 ALA A N 1
ATOM 741 C CA . ALA A 1 95 ? -5.656 33.281 3.729 1 96.69 95 ALA A CA 1
ATOM 742 C C . ALA A 1 95 ? -6.949 32.844 4.406 1 96.69 95 ALA A C 1
ATOM 744 O O . ALA A 1 95 ? -7.98 32.688 3.752 1 96.69 95 ALA A O 1
ATOM 745 N N . GLY A 1 96 ? -6.926 32.562 5.715 1 94.44 96 GLY A N 1
ATOM 746 C CA . GLY A 1 96 ? -8.109 32.156 6.453 1 94.44 96 GLY A CA 1
ATOM 747 C C . GLY A 1 96 ? -8.344 30.656 6.414 1 94.44 96 GLY A C 1
ATOM 748 O O . GLY A 1 96 ? -9.477 30.203 6.559 1 94.44 96 GLY A O 1
ATOM 749 N N . LEU A 1 97 ? -7.324 29.891 6.199 1 95.31 97 LEU A N 1
ATOM 750 C CA . LEU A 1 97 ? -7.426 28.438 6.184 1 95.31 97 LEU A CA 1
ATOM 751 C C . LEU A 1 97 ? -7.176 27.859 7.57 1 95.31 97 LEU A C 1
ATOM 753 O O . LEU A 1 97 ? -6.387 28.406 8.344 1 95.31 97 LEU A O 1
ATOM 757 N N . GLY A 1 98 ? -7.941 26.734 7.91 1 95.12 98 GLY A N 1
ATOM 758 C CA . GLY A 1 98 ? -7.445 25.891 8.992 1 95.12 98 GLY A CA 1
ATOM 759 C C . GLY A 1 98 ? -6.105 25.25 8.68 1 95.12 98 GLY A C 1
ATOM 760 O O . GLY A 1 98 ? -5.77 25.047 7.512 1 95.12 98 GLY A O 1
ATOM 761 N N . ILE A 1 99 ? -5.355 24.984 9.75 1 97.81 99 ILE A N 1
ATOM 762 C CA . ILE A 1 99 ? -4.004 24.5 9.508 1 97.81 99 ILE A CA 1
ATOM 763 C C . ILE A 1 99 ? -3.746 23.266 10.359 1 97.81 99 ILE A C 1
ATOM 765 O O . ILE A 1 99 ? -4.027 23.25 11.562 1 97.81 99 ILE A O 1
ATOM 769 N N . GLU A 1 100 ? -3.295 22.234 9.742 1 98.44 100 GLU A N 1
ATOM 770 C CA . GLU A 1 100 ? -2.738 21.031 10.375 1 98.44 100 GLU A CA 1
ATOM 771 C C . GLU A 1 100 ? -1.263 20.859 10.023 1 98.44 100 GLU A C 1
ATOM 773 O O . GLU A 1 100 ? -0.804 21.344 8.984 1 98.44 100 GLU A O 1
ATOM 778 N N . ILE A 1 101 ? -0.517 20.172 10.914 1 98.81 101 ILE A N 1
ATOM 779 C CA . ILE A 1 101 ? 0.878 19.875 10.602 1 98.81 101 ILE A CA 1
ATOM 780 C C . ILE A 1 101 ? 1.147 18.391 10.773 1 98.81 101 ILE A C 1
ATOM 782 O O . ILE A 1 101 ? 0.484 17.719 11.57 1 98.81 101 ILE A O 1
ATOM 786 N N . TYR A 1 102 ? 2.105 17.922 9.977 1 98.81 102 TYR A N 1
ATOM 787 C CA . TYR A 1 102 ? 2.463 16.516 10.109 1 98.81 102 TYR A CA 1
ATOM 788 C C . TYR A 1 102 ? 3.975 16.328 10.055 1 98.81 102 TYR A C 1
ATOM 790 O O . TYR A 1 102 ? 4.684 17.125 9.453 1 98.81 102 TYR A O 1
ATOM 798 N N . ILE A 1 103 ? 4.41 15.297 10.734 1 98.81 103 ILE A N 1
ATOM 799 C CA . ILE A 1 103 ? 5.797 14.859 10.758 1 98.81 103 ILE A CA 1
ATOM 800 C C . ILE A 1 103 ? 5.961 13.633 9.859 1 98.81 103 ILE A C 1
ATOM 802 O O . ILE A 1 103 ? 5.211 12.656 9.984 1 98.81 103 ILE A O 1
ATOM 806 N N . ARG A 1 104 ? 6.848 13.68 8.93 1 98.44 104 ARG A N 1
ATOM 807 C CA . ARG A 1 104 ? 7.363 12.484 8.281 1 98.44 104 ARG A CA 1
ATOM 808 C C . ARG A 1 104 ? 8.586 11.938 9.016 1 98.44 104 ARG A C 1
ATOM 810 O O . ARG A 1 104 ? 9.695 12.445 8.852 1 98.44 104 ARG A O 1
ATOM 817 N N . PRO A 1 105 ? 8.359 10.906 9.766 1 97.81 105 PRO A N 1
ATOM 818 C CA . PRO A 1 105 ? 9.453 10.445 10.633 1 97.81 105 PRO A CA 1
ATOM 819 C C . PRO A 1 105 ? 10.617 9.844 9.852 1 97.81 105 PRO A C 1
ATOM 821 O O . PRO A 1 105 ? 10.414 9.297 8.766 1 97.81 105 PRO A O 1
ATOM 824 N N . ASN A 1 106 ? 11.75 10.023 10.391 1 95.81 106 ASN A N 1
ATOM 825 C CA . ASN A 1 106 ? 12.922 9.25 9.992 1 95.81 106 ASN A CA 1
ATOM 826 C C . ASN A 1 106 ? 13.297 8.219 11.047 1 95.81 106 ASN A C 1
ATOM 828 O O . ASN A 1 106 ? 13.812 8.57 12.109 1 95.81 106 ASN A O 1
ATOM 832 N N . VAL A 1 107 ? 13.141 7.016 10.664 1 93.94 107 VAL A N 1
ATOM 833 C CA . VAL A 1 107 ? 13.281 5.945 11.648 1 93.94 107 VAL A CA 1
ATOM 834 C C . VAL A 1 107 ? 14.672 5.316 11.523 1 93.94 107 VAL A C 1
ATOM 836 O O . VAL A 1 107 ? 15.086 4.539 12.383 1 93.94 107 VAL A O 1
ATOM 839 N N . THR A 1 108 ? 15.461 5.691 10.508 1 85.94 108 THR A N 1
ATOM 840 C CA . THR A 1 108 ? 16.719 5 10.211 1 85.94 108 THR A CA 1
ATOM 841 C C . THR A 1 108 ? 17.906 5.91 10.477 1 85.94 108 THR A C 1
ATOM 843 O O . THR A 1 108 ? 19.047 5.445 10.531 1 85.94 108 THR A O 1
ATOM 846 N N . ALA A 1 109 ? 17.688 7.211 10.633 1 77.88 109 ALA A N 1
ATOM 847 C CA . ALA A 1 109 ? 18.797 8.172 10.617 1 77.88 109 ALA A CA 1
ATOM 848 C C . ALA A 1 109 ? 19.422 8.312 12 1 77.88 109 ALA A C 1
ATOM 850 O O . ALA A 1 109 ? 20.375 9.07 12.18 1 77.88 109 ALA A O 1
ATOM 851 N N . GLY A 1 110 ? 19.016 7.625 12.914 1 83.94 110 GLY A N 1
ATOM 852 C CA . GLY A 1 110 ? 19.625 7.688 14.227 1 83.94 110 GLY A CA 1
ATOM 853 C C . GLY A 1 110 ? 19.062 8.789 15.102 1 83.94 110 GLY A C 1
ATOM 854 O O . GLY A 1 110 ? 19.391 8.891 16.281 1 83.94 110 GLY A O 1
ATOM 855 N N . ILE A 1 111 ? 18.25 9.719 14.555 1 91.62 111 ILE A N 1
ATOM 856 C CA . ILE A 1 111 ? 17.578 10.703 15.391 1 91.62 111 ILE A CA 1
ATOM 857 C C . ILE A 1 111 ? 16.406 10.039 16.109 1 91.62 111 ILE A C 1
ATOM 859 O O . ILE A 1 111 ? 15.578 9.367 15.492 1 91.62 111 ILE A O 1
ATOM 863 N N . LYS A 1 112 ? 16.359 10.297 17.391 1 95.94 112 LYS A N 1
ATOM 864 C CA . LYS A 1 112 ? 15.344 9.656 18.219 1 95.94 112 LYS A CA 1
ATOM 865 C C . LYS A 1 112 ? 13.961 10.266 17.953 1 95.94 112 LYS A C 1
ATOM 867 O O . LYS A 1 112 ? 13.859 11.414 17.516 1 95.94 112 LYS A O 1
ATOM 872 N N . ALA A 1 113 ? 12.977 9.5 18.281 1 97.56 113 ALA A N 1
ATOM 873 C CA . ALA A 1 113 ? 11.594 9.906 18.078 1 97.56 113 ALA A CA 1
ATOM 874 C C . ALA A 1 113 ? 11.289 11.211 18.797 1 97.56 113 ALA A C 1
ATOM 876 O O . ALA A 1 113 ? 10.742 12.148 18.219 1 97.56 113 ALA A O 1
ATOM 877 N N . PHE A 1 114 ? 11.672 11.305 20.078 1 97.75 114 PHE A N 1
ATOM 878 C CA . PHE A 1 114 ? 11.312 12.477 20.875 1 97.75 114 PHE A CA 1
ATOM 879 C C . PHE A 1 114 ? 12.031 13.719 20.359 1 97.75 114 PHE A C 1
ATOM 881 O O . PHE A 1 114 ? 11.484 14.82 20.422 1 97.75 114 PHE A O 1
ATOM 888 N N . GLU A 1 115 ? 13.219 13.562 19.781 1 98 115 GLU A N 1
ATOM 889 C CA . GLU A 1 115 ? 13.969 14.695 19.25 1 98 115 GLU A CA 1
ATOM 890 C C . GLU A 1 115 ? 13.281 15.289 18.031 1 98 115 GLU A C 1
ATOM 892 O O . GLU A 1 115 ? 13.312 16.5 17.812 1 98 115 GLU A O 1
ATOM 897 N N . GLN A 1 116 ? 12.773 14.422 17.203 1 98.5 116 GLN A N 1
ATOM 898 C CA . GLN A 1 116 ? 12.047 14.883 16.031 1 98.5 116 GLN A CA 1
ATOM 899 C C . GLN A 1 116 ? 10.82 15.703 16.422 1 98.5 116 GLN A C 1
ATOM 901 O O . GLN A 1 116 ? 10.578 16.766 15.859 1 98.5 116 GLN A O 1
ATOM 906 N N . VAL A 1 117 ? 10.094 15.258 17.438 1 98.75 117 VAL A N 1
ATOM 907 C CA . VAL A 1 117 ? 8.922 15.961 17.953 1 98.75 117 VAL A CA 1
ATOM 908 C C . VAL A 1 117 ? 9.352 17.297 18.562 1 98.75 117 VAL A C 1
ATOM 910 O O . VAL A 1 117 ? 8.766 18.344 18.266 1 98.75 117 VAL A O 1
ATOM 913 N N . ASP A 1 118 ? 10.375 17.25 19.359 1 98.69 118 ASP A N 1
ATOM 914 C CA . ASP A 1 118 ? 10.836 18.453 20.062 1 98.69 118 ASP A CA 1
ATOM 915 C C . ASP A 1 118 ? 11.312 19.5 19.062 1 98.69 118 ASP A C 1
ATOM 917 O O . ASP A 1 118 ? 11.148 20.703 19.297 1 98.69 118 ASP A O 1
ATOM 921 N N . SER A 1 119 ? 11.914 19.016 18.031 1 98.31 119 SER A N 1
ATOM 922 C CA . SER A 1 119 ? 12.359 19.953 17 1 98.31 119 SER A CA 1
ATOM 923 C C . SER A 1 119 ? 11.188 20.734 16.422 1 98.31 119 SER A C 1
ATOM 925 O O . SER A 1 119 ? 11.273 21.953 16.234 1 98.31 119 SER A O 1
ATOM 927 N N . VAL A 1 120 ? 10.133 20.094 16.141 1 98.81 120 VAL A N 1
ATOM 928 C CA . VAL A 1 120 ? 8.953 20.703 15.555 1 98.81 120 VAL A CA 1
ATOM 929 C C . VAL A 1 120 ? 8.297 21.641 16.562 1 98.81 120 VAL A C 1
ATOM 931 O O . VAL A 1 120 ? 8.039 22.812 16.25 1 98.81 120 VAL A O 1
ATOM 934 N N . VAL A 1 121 ? 8.078 21.188 17.766 1 98.69 121 VAL A N 1
ATOM 935 C CA . VAL A 1 121 ? 7.422 21.984 18.797 1 98.69 121 VAL A CA 1
ATOM 936 C C . VAL A 1 121 ? 8.266 23.203 19.125 1 98.69 121 VAL A C 1
ATOM 938 O O . VAL A 1 121 ? 7.742 24.328 19.203 1 98.69 121 VAL A O 1
ATOM 941 N N . GLY A 1 122 ? 9.516 23 19.297 1 98.5 122 GLY A N 1
ATOM 942 C CA . GLY A 1 122 ? 10.414 24.094 19.609 1 98.5 122 GLY A CA 1
ATOM 943 C C . GLY A 1 122 ? 10.414 25.188 18.562 1 98.5 122 GLY A C 1
ATOM 944 O O . GLY A 1 122 ? 10.336 26.375 18.891 1 98.5 122 GLY A O 1
ATOM 945 N N . GLU A 1 123 ? 10.516 24.797 17.297 1 98.62 123 GLU A N 1
ATOM 946 C CA . GLU A 1 123 ? 10.562 25.766 16.203 1 98.62 123 GLU A CA 1
ATOM 947 C C . GLU A 1 123 ? 9.266 26.562 16.125 1 98.62 123 GLU A C 1
ATOM 949 O O . GLU A 1 123 ? 9.289 27.766 15.906 1 98.62 123 GLU A O 1
ATOM 954 N N . LEU A 1 124 ? 8.156 25.875 16.234 1 98.56 124 LEU A N 1
ATOM 955 C CA . LEU A 1 124 ? 6.875 26.547 16.125 1 98.56 124 LEU A CA 1
ATOM 956 C C . LEU A 1 124 ? 6.656 27.5 17.297 1 98.56 124 LEU A C 1
ATOM 958 O O . LEU A 1 124 ? 6.141 28.609 17.125 1 98.56 124 LEU A O 1
ATOM 962 N N . LYS A 1 125 ? 7.059 27.109 18.453 1 97.25 125 LYS A N 1
ATOM 963 C CA . LYS A 1 125 ? 6.953 27.984 19.625 1 97.25 125 LYS A CA 1
ATOM 964 C C . LYS A 1 125 ? 7.816 29.234 19.469 1 97.25 125 LYS A C 1
ATOM 966 O O . LYS A 1 125 ? 7.414 30.328 19.875 1 97.25 125 LYS A O 1
ATOM 971 N N . LYS A 1 126 ? 8.953 29.031 18.969 1 97.38 126 LYS A N 1
ATOM 972 C CA . LYS A 1 126 ? 9.844 30.156 18.703 1 97.38 126 LYS A CA 1
ATOM 973 C C . LYS A 1 126 ? 9.156 31.219 17.844 1 97.38 126 LYS A C 1
ATOM 975 O O . LYS A 1 126 ? 9.484 32.406 17.938 1 97.38 126 LYS A O 1
ATOM 980 N N . HIS A 1 127 ? 8.234 30.828 17.047 1 97.44 127 HIS A N 1
ATOM 981 C CA . HIS A 1 127 ? 7.547 31.75 16.141 1 97.44 127 HIS A CA 1
ATOM 982 C C . HIS A 1 127 ? 6.156 32.094 16.656 1 97.44 127 HIS A C 1
ATOM 984 O O . HIS A 1 127 ? 5.312 32.594 15.906 1 97.44 127 HIS A O 1
ATOM 990 N N . SER A 1 128 ? 5.922 31.75 17.906 1 96.5 128 SER A N 1
ATOM 991 C CA . SER A 1 128 ? 4.684 32.094 18.609 1 96.5 128 SER A CA 1
ATOM 992 C C . SER A 1 128 ? 3.479 31.438 17.922 1 96.5 128 SER A C 1
ATOM 994 O O . SER A 1 128 ? 2.418 32.062 17.812 1 96.5 128 SER A O 1
ATOM 996 N N . ILE A 1 129 ? 3.688 30.297 17.375 1 97.19 129 ILE A N 1
ATOM 997 C CA . ILE A 1 129 ? 2.602 29.516 16.812 1 97.19 129 ILE A CA 1
ATOM 998 C C . ILE A 1 129 ? 2.066 28.547 17.859 1 97.19 129 ILE A C 1
ATOM 1000 O O . ILE A 1 129 ? 2.824 27.75 18.438 1 97.19 129 ILE A O 1
ATOM 1004 N N . ASP A 1 130 ? 0.795 28.672 18.125 1 96.44 130 ASP A N 1
ATOM 1005 C CA . ASP A 1 130 ? 0.144 27.75 19.047 1 96.44 130 ASP A CA 1
ATOM 1006 C C . ASP A 1 130 ? -0.142 26.406 18.391 1 96.44 130 ASP A C 1
ATOM 1008 O O . ASP A 1 130 ? -0.635 26.359 17.266 1 96.44 130 ASP A O 1
ATOM 1012 N N . ILE A 1 131 ? 0.174 25.359 19.094 1 97.56 131 ILE A N 1
ATOM 1013 C CA . ILE A 1 131 ? 0.003 24.016 18.547 1 97.56 131 ILE A CA 1
ATOM 1014 C C . ILE A 1 131 ? -1.052 23.266 19.359 1 97.56 131 ILE A C 1
ATOM 1016 O O . ILE A 1 131 ? -0.968 23.203 20.594 1 97.56 131 ILE A O 1
ATOM 1020 N N . ARG A 1 132 ? -2.01 22.672 18.656 1 96.56 132 ARG A N 1
ATOM 1021 C CA . ARG A 1 132 ? -3.027 21.891 19.344 1 96.56 132 ARG A CA 1
ATOM 1022 C C . ARG A 1 132 ? -2.887 20.406 19.016 1 96.56 132 ARG A C 1
ATOM 1024 O O . ARG A 1 132 ? -3.232 19.547 19.828 1 96.56 132 ARG A O 1
ATOM 1031 N N . SER A 1 133 ? -2.426 20.109 17.797 1 97.19 133 SER A N 1
ATOM 1032 C CA . SER A 1 133 ? -2.291 18.719 17.375 1 97.19 133 SER A CA 1
ATOM 1033 C C . SER A 1 133 ? -1.149 18.547 16.375 1 97.19 133 SER A C 1
ATOM 1035 O O . SER A 1 133 ? -0.772 19.5 15.688 1 97.19 133 SER A O 1
ATOM 1037 N N . ILE A 1 134 ? -0.571 17.391 16.344 1 98.5 134 ILE A N 1
ATOM 1038 C CA . ILE A 1 134 ? 0.436 16.969 15.375 1 98.5 134 ILE A CA 1
ATOM 1039 C C . ILE A 1 134 ? 0.077 15.602 14.805 1 98.5 134 ILE A C 1
ATOM 1041 O O . ILE A 1 134 ? -0.338 14.711 15.547 1 98.5 134 ILE A O 1
ATOM 1045 N N . TRP A 1 135 ? 0.212 15.469 13.523 1 98.75 135 TRP A N 1
ATOM 1046 C CA . TRP A 1 135 ? 0.02 14.18 12.852 1 98.75 135 TRP A CA 1
ATOM 1047 C C . TRP A 1 135 ? 1.359 13.508 12.57 1 98.75 135 TRP A C 1
ATOM 1049 O O . TRP A 1 135 ? 2.324 14.172 12.18 1 98.75 135 TRP A O 1
ATOM 1059 N N . ILE A 1 136 ? 1.389 12.172 12.727 1 98.69 136 ILE A N 1
ATOM 1060 C CA . ILE A 1 136 ? 2.561 11.367 12.414 1 98.69 136 ILE A CA 1
ATOM 1061 C C . ILE A 1 136 ? 2.303 10.562 11.133 1 98.69 136 ILE A C 1
ATOM 1063 O O . ILE A 1 136 ? 1.336 9.805 11.055 1 98.69 136 ILE A O 1
ATOM 1067 N N . GLN A 1 137 ? 3.125 10.789 10.18 1 98.81 137 GLN A N 1
ATOM 1068 C CA . GLN A 1 137 ? 3.008 10.016 8.945 1 98.81 137 GLN A CA 1
ATOM 1069 C C . GLN A 1 137 ? 3.635 8.633 9.102 1 98.81 137 GLN A C 1
ATOM 1071 O O . GLN A 1 137 ? 4.848 8.516 9.281 1 98.81 137 GLN A O 1
ATOM 1076 N N . VAL A 1 138 ? 2.803 7.625 9.078 1 98.62 138 VAL A N 1
ATOM 1077 C CA . VAL A 1 138 ? 3.232 6.23 9.133 1 98.62 138 VAL A CA 1
ATOM 1078 C C . VAL A 1 138 ? 2.828 5.516 7.844 1 98.62 138 VAL A C 1
ATOM 1080 O O . VAL A 1 138 ? 1.886 4.719 7.84 1 98.62 138 VAL A O 1
ATOM 1083 N N . THR A 1 139 ? 3.5 5.832 6.805 1 98.44 139 THR A N 1
ATOM 1084 C CA . THR A 1 139 ? 3.268 5.297 5.469 1 98.44 139 THR A CA 1
ATOM 1085 C C . THR A 1 139 ? 4.586 4.898 4.809 1 98.44 139 THR A C 1
ATOM 1087 O O . THR A 1 139 ? 5.645 4.961 5.438 1 98.44 139 THR A O 1
ATOM 1090 N N . SER A 1 140 ? 4.5 4.418 3.543 1 97.44 140 SER A N 1
ATOM 1091 C CA . SER A 1 140 ? 5.688 4.055 2.779 1 97.44 140 SER A CA 1
ATOM 1092 C C . SER A 1 140 ? 6.52 3.014 3.52 1 97.44 140 SER A C 1
ATOM 1094 O O . SER A 1 140 ? 7.664 3.279 3.895 1 97.44 140 SER A O 1
ATOM 1096 N N . PRO A 1 141 ? 6.008 1.804 3.588 1 97.88 141 PRO A N 1
ATOM 1097 C CA . PRO A 1 141 ? 6.629 0.768 4.414 1 97.88 141 PRO A CA 1
ATOM 1098 C C . PRO A 1 141 ? 8.109 0.578 4.109 1 97.88 141 PRO A C 1
ATOM 1100 O O . PRO A 1 141 ? 8.883 0.185 4.988 1 97.88 141 PRO A O 1
ATOM 1103 N N . ILE A 1 142 ? 8.5 0.931 2.965 1 96.5 142 ILE A N 1
ATOM 1104 C CA . ILE A 1 142 ? 9.875 0.73 2.531 1 96.5 142 ILE A CA 1
ATOM 1105 C C . ILE A 1 142 ? 10.82 1.552 3.408 1 96.5 142 ILE A C 1
ATOM 1107 O O . ILE A 1 142 ? 12 1.232 3.527 1 96.5 142 ILE A O 1
ATOM 1111 N N . GLU A 1 143 ? 10.32 2.615 4.059 1 95 143 GLU A N 1
ATOM 1112 C CA . GLU A 1 143 ? 11.102 3.504 4.91 1 95 143 GLU A CA 1
ATOM 1113 C C . GLU A 1 143 ? 11.164 2.988 6.344 1 95 143 GLU A C 1
ATOM 1115 O O . GLU A 1 143 ? 11.836 3.576 7.195 1 95 143 GLU A O 1
ATOM 1120 N N . TRP A 1 144 ? 10.484 1.904 6.594 1 96.62 144 TRP A N 1
ATOM 1121 C CA . TRP A 1 144 ? 10.367 1.308 7.922 1 96.62 144 TRP A CA 1
ATOM 1122 C C . TRP A 1 144 ? 11.008 -0.075 7.957 1 96.62 144 TRP A C 1
ATOM 1124 O O . TRP A 1 144 ? 10.375 -1.049 8.375 1 96.62 144 TRP A O 1
ATOM 1134 N N . SER A 1 145 ? 12.25 -0.201 7.637 1 91.06 145 SER A N 1
ATOM 1135 C CA . SER A 1 145 ? 12.914 -1.474 7.379 1 91.06 145 SER A CA 1
ATOM 1136 C C . SER A 1 145 ? 13.422 -2.105 8.672 1 91.06 145 SER A C 1
ATOM 1138 O O . SER A 1 145 ? 13.914 -3.236 8.664 1 91.06 145 SER A O 1
ATOM 1140 N N . GLN A 1 146 ? 13.242 -1.41 9.805 1 93.5 146 GLN A N 1
ATOM 1141 C CA . GLN A 1 146 ? 13.68 -1.945 11.094 1 93.5 146 GLN A CA 1
ATOM 1142 C C . GLN A 1 146 ? 12.781 -3.096 11.547 1 93.5 146 GLN A C 1
ATOM 1144 O O . GLN A 1 146 ? 11.812 -3.441 10.859 1 93.5 146 GLN A O 1
ATOM 1149 N N . SER A 1 147 ? 13.25 -3.664 12.703 1 95 147 SER A N 1
ATOM 1150 C CA . SER A 1 147 ? 12.422 -4.719 13.273 1 95 147 SER A CA 1
ATOM 1151 C C . SER A 1 147 ? 11.047 -4.195 13.664 1 95 147 SER A C 1
ATOM 1153 O O . SER A 1 147 ? 10.875 -2.996 13.898 1 95 147 SER A O 1
ATOM 1155 N N . GLU A 1 148 ? 10.133 -5.109 13.664 1 95.69 148 GLU A N 1
ATOM 1156 C CA . GLU A 1 148 ? 8.773 -4.734 14.039 1 95.69 148 GLU A CA 1
ATOM 1157 C C . GLU A 1 148 ? 8.75 -4.055 15.406 1 95.69 148 GLU A C 1
ATOM 1159 O O . GLU A 1 148 ? 8.102 -3.02 15.578 1 95.69 148 GLU A O 1
ATOM 1164 N N . LEU A 1 149 ? 9.453 -4.574 16.375 1 96.38 149 LEU A N 1
ATOM 1165 C CA . LEU A 1 149 ? 9.484 -4.008 17.719 1 96.38 149 LEU A CA 1
ATOM 1166 C C . LEU A 1 149 ? 10.062 -2.594 17.688 1 96.38 149 LEU A C 1
ATOM 1168 O O . LEU A 1 149 ? 9.531 -1.697 18.359 1 96.38 149 LEU A O 1
ATOM 1172 N N . HIS A 1 150 ? 11.117 -2.389 16.922 1 96.38 150 HIS A N 1
ATOM 1173 C CA . HIS A 1 150 ? 11.719 -1.063 16.828 1 96.38 150 HIS A CA 1
ATOM 1174 C C . HIS A 1 150 ? 10.727 -0.055 16.25 1 96.38 150 HIS A C 1
ATOM 1176 O O . HIS A 1 150 ? 10.633 1.075 16.734 1 96.38 150 HIS A O 1
ATOM 1182 N N . ARG A 1 151 ? 10.023 -0.488 15.227 1 97.06 151 ARG A N 1
ATOM 1183 C CA . ARG A 1 151 ? 9.055 0.404 14.594 1 97.06 151 ARG A CA 1
ATOM 1184 C C . ARG A 1 151 ? 7.934 0.771 15.562 1 97.06 151 ARG A C 1
ATOM 1186 O O . ARG A 1 151 ? 7.562 1.941 15.672 1 97.06 151 ARG A O 1
ATOM 1193 N N . LEU A 1 152 ? 7.469 -0.188 16.281 1 97.25 152 LEU A N 1
ATOM 1194 C CA . LEU A 1 152 ? 6.398 0.035 17.25 1 97.25 152 LEU A CA 1
ATOM 1195 C C . LEU A 1 152 ? 6.852 0.987 18.359 1 97.25 152 LEU A C 1
ATOM 1197 O O . LEU A 1 152 ? 6.137 1.93 18.703 1 97.25 152 LEU A O 1
ATOM 1201 N N . MET A 1 153 ? 7.988 0.778 18.859 1 96.88 153 MET A N 1
ATOM 1202 C CA . MET A 1 153 ? 8.516 1.628 19.922 1 96.88 153 MET A CA 1
ATOM 1203 C C . MET A 1 153 ? 8.734 3.051 19.422 1 96.88 153 MET A C 1
ATOM 1205 O O . MET A 1 153 ? 8.477 4.016 20.156 1 96.88 153 MET A O 1
ATOM 1209 N N . PHE A 1 154 ? 9.211 3.125 18.266 1 97.88 154 PHE A N 1
ATOM 1210 C CA . PHE A 1 154 ? 9.453 4.445 17.688 1 97.88 154 PHE A CA 1
ATOM 1211 C C . PHE A 1 154 ? 8.156 5.234 17.594 1 97.88 154 PHE A C 1
ATOM 1213 O O . PHE A 1 154 ? 8.094 6.395 18.016 1 97.88 154 PHE A O 1
ATOM 1220 N N . ILE A 1 155 ? 7.121 4.629 17.047 1 98 155 ILE A N 1
ATOM 1221 C CA . ILE A 1 155 ? 5.816 5.266 16.906 1 98 155 ILE A CA 1
ATOM 1222 C C . ILE A 1 155 ? 5.254 5.613 18.281 1 98 155 ILE A C 1
ATOM 1224 O O . ILE A 1 155 ? 4.789 6.73 18.5 1 98 155 ILE A O 1
ATOM 1228 N N . ALA A 1 156 ? 5.328 4.688 19.188 1 97.19 156 ALA A N 1
ATOM 1229 C CA . ALA A 1 156 ? 4.828 4.906 20.547 1 97.19 156 ALA A CA 1
ATOM 1230 C C . ALA A 1 156 ? 5.559 6.066 21.219 1 97.19 156 ALA A C 1
ATOM 1232 O O . ALA A 1 156 ? 4.938 6.883 21.906 1 97.19 156 ALA A O 1
ATOM 1233 N N . ASN A 1 157 ? 6.828 6.121 21.031 1 97.88 157 ASN A N 1
ATOM 1234 C CA . ASN A 1 157 ? 7.621 7.191 21.625 1 97.88 157 ASN A CA 1
ATOM 1235 C C . ASN A 1 157 ? 7.262 8.547 21.031 1 97.88 157 ASN A C 1
ATOM 1237 O O . ASN A 1 157 ? 7.273 9.562 21.734 1 97.88 157 ASN A O 1
ATOM 1241 N N . MET A 1 158 ? 6.996 8.586 19.781 1 98.12 158 MET A N 1
ATOM 1242 C CA . MET A 1 158 ? 6.559 9.844 19.172 1 98.12 158 MET A CA 1
ATOM 1243 C C . MET A 1 158 ? 5.215 10.281 19.75 1 98.12 158 MET A C 1
ATOM 1245 O O . MET A 1 158 ? 5.039 11.445 20.109 1 98.12 158 MET A O 1
ATOM 1249 N N . ILE A 1 159 ? 4.281 9.359 19.812 1 98 159 ILE A N 1
ATOM 1250 C CA . ILE A 1 159 ? 2.953 9.641 20.359 1 98 159 ILE A CA 1
ATOM 1251 C C . ILE A 1 159 ? 3.076 10.164 21.781 1 98 159 ILE A C 1
ATOM 1253 O O . ILE A 1 159 ? 2.494 11.195 22.125 1 98 159 ILE A O 1
ATOM 1257 N N . GLU A 1 160 ? 3.852 9.477 22.531 1 97.81 160 GLU A N 1
ATOM 1258 C CA . GLU A 1 160 ? 4.023 9.859 23.938 1 97.81 160 GLU A CA 1
ATOM 1259 C C . GLU A 1 160 ? 4.652 11.242 24.062 1 97.81 160 GLU A C 1
ATOM 1261 O O . GLU A 1 160 ? 4.262 12.031 24.922 1 97.81 160 GLU A O 1
ATOM 1266 N N . ARG A 1 161 ? 5.582 11.5 23.266 1 98.56 161 ARG A N 1
ATOM 1267 C CA . ARG A 1 161 ? 6.258 12.789 23.359 1 98.56 161 ARG A CA 1
ATOM 1268 C C . ARG A 1 161 ? 5.32 13.93 22.984 1 98.56 161 ARG A C 1
ATOM 1270 O O . ARG A 1 161 ? 5.352 15 23.594 1 98.56 161 ARG A O 1
ATOM 1277 N N . ILE A 1 162 ? 4.516 13.703 21.953 1 98.25 162 ILE A N 1
ATOM 1278 C CA . ILE A 1 162 ? 3.529 14.711 21.562 1 98.25 162 ILE A CA 1
ATOM 1279 C C . ILE A 1 162 ? 2.562 14.945 22.719 1 98.25 162 ILE A C 1
ATOM 1281 O O . ILE A 1 162 ? 2.268 16.094 23.062 1 98.25 162 ILE A O 1
ATOM 1285 N N . ARG A 1 163 ? 2.174 13.922 23.375 1 97.19 163 ARG A N 1
ATOM 1286 C CA . ARG A 1 163 ? 1.271 14.031 24.516 1 97.19 163 ARG A CA 1
ATOM 1287 C C . ARG A 1 163 ? 1.949 14.727 25.688 1 97.19 163 ARG A C 1
ATOM 1289 O O . ARG A 1 163 ? 1.305 15.477 26.422 1 97.19 163 ARG A O 1
ATOM 1296 N N . HIS A 1 164 ? 3.139 14.438 25.844 1 98 164 HIS A N 1
ATOM 1297 C CA . HIS A 1 164 ? 3.9 15.078 26.906 1 98 164 HIS A CA 1
ATOM 1298 C C . HIS A 1 164 ? 3.906 16.594 26.734 1 98 164 HIS A C 1
ATOM 1300 O O . HIS A 1 164 ? 3.969 17.328 27.719 1 98 164 HIS A O 1
ATOM 1306 N N . HIS A 1 165 ? 3.852 17.031 25.531 1 98 165 HIS A N 1
ATOM 1307 C CA . HIS A 1 165 ? 3.773 18.469 25.25 1 98 165 HIS A CA 1
ATOM 1308 C C . HIS A 1 165 ? 2.35 18.984 25.438 1 98 165 HIS A C 1
ATOM 1310 O O . HIS A 1 165 ? 2.078 20.156 25.188 1 98 165 HIS A O 1
ATOM 1316 N N . GLY A 1 166 ? 1.395 18.094 25.812 1 96.38 166 GLY A N 1
ATOM 1317 C CA . GLY A 1 166 ? 0.01 18.5 26.016 1 96.38 166 GLY A CA 1
ATOM 1318 C C . GLY A 1 166 ? -0.778 18.594 24.734 1 96.38 166 GLY A C 1
ATOM 1319 O O . GLY A 1 166 ? -1.799 19.281 24.672 1 96.38 166 GLY A O 1
ATOM 1320 N N . LEU A 1 167 ? -0.304 18 23.672 1 96.75 167 LEU A N 1
ATOM 1321 C CA . LEU A 1 167 ? -0.897 18.141 22.359 1 96.75 167 LEU A CA 1
ATOM 1322 C C . LEU A 1 167 ? -1.684 16.891 21.984 1 96.75 167 LEU A C 1
ATOM 1324 O O . LEU A 1 167 ? -1.369 15.789 22.453 1 96.75 167 LEU A O 1
ATOM 1328 N N . ASN A 1 168 ? -2.697 17.047 21.141 1 95.81 168 ASN A N 1
ATOM 1329 C CA . ASN A 1 168 ? -3.369 15.922 20.516 1 95.81 168 ASN A CA 1
ATOM 1330 C C . ASN A 1 168 ? -2.518 15.305 19.406 1 95.81 168 ASN A C 1
ATOM 1332 O O . ASN A 1 168 ? -1.681 15.992 18.812 1 95.81 168 ASN A O 1
ATOM 1336 N N . VAL A 1 169 ? -2.797 14.055 19.203 1 97.38 169 VAL A N 1
ATOM 1337 C CA . VAL A 1 169 ? -1.983 13.344 18.219 1 97.38 169 VAL A CA 1
ATOM 1338 C C . VAL A 1 169 ? -2.889 12.625 17.219 1 97.38 169 VAL A C 1
ATOM 1340 O O . VAL A 1 169 ? -3.941 12.102 17.594 1 97.38 169 VAL A O 1
ATOM 1343 N N . GLY A 1 170 ? -2.527 12.609 15.93 1 97.94 170 GLY A N 1
ATOM 1344 C CA . GLY A 1 170 ? -3.105 11.781 14.883 1 97.94 170 GLY A CA 1
ATOM 1345 C C . GLY A 1 170 ? -2.066 11.016 14.094 1 97.94 170 GLY A C 1
ATOM 1346 O O . GLY A 1 170 ? -0.875 11.32 14.156 1 97.94 170 GLY A O 1
ATOM 1347 N N . VAL A 1 171 ? -2.518 9.969 13.43 1 98.5 171 VAL A N 1
ATOM 1348 C CA . VAL A 1 171 ? -1.661 9.164 12.57 1 98.5 171 VAL A CA 1
ATOM 1349 C C . VAL A 1 171 ? -2.205 9.172 11.141 1 98.5 171 VAL A C 1
ATOM 1351 O O . VAL A 1 171 ? -3.408 9 10.93 1 98.5 171 VAL A O 1
ATOM 1354 N N . TYR A 1 172 ? -1.323 9.539 10.234 1 98.75 172 TYR A N 1
ATOM 1355 C CA . TYR A 1 172 ? -1.602 9.367 8.812 1 98.75 172 TYR A CA 1
ATOM 1356 C C . TYR A 1 172 ? -1.075 8.031 8.312 1 98.75 172 TYR A C 1
ATOM 1358 O O . TYR A 1 172 ? 0.131 7.777 8.344 1 98.75 172 TYR A O 1
ATOM 1366 N N . THR A 1 173 ? -1.966 7.152 7.844 1 98.81 173 THR A N 1
ATOM 1367 C CA . THR A 1 173 ? -1.592 5.816 7.391 1 98.81 173 THR A CA 1
ATOM 1368 C C . THR A 1 173 ? -2.689 5.211 6.52 1 98.81 173 THR A C 1
ATOM 1370 O O . THR A 1 173 ? -3.537 5.934 5.992 1 98.81 173 THR A O 1
ATOM 1373 N N . SER A 1 174 ? -2.561 4.004 6.148 1 98.5 174 SER A N 1
ATOM 1374 C CA . SER A 1 174 ? -3.588 3.186 5.512 1 98.5 174 SER A CA 1
ATOM 1375 C C . SER A 1 174 ? -3.684 1.812 6.168 1 98.5 174 SER A C 1
ATOM 1377 O O . SER A 1 174 ? -2.805 1.423 6.938 1 98.5 174 SER A O 1
ATOM 1379 N N . ASN A 1 175 ? -4.785 1.148 5.867 1 97.56 175 ASN A N 1
ATOM 1380 C CA . ASN A 1 175 ? -4.926 -0.223 6.344 1 97.56 175 ASN A CA 1
ATOM 1381 C C . ASN A 1 175 ? -3.721 -1.077 5.965 1 97.56 175 ASN A C 1
ATOM 1383 O O . ASN A 1 175 ? -3.137 -1.748 6.816 1 97.56 175 ASN A O 1
ATOM 1387 N N . TYR A 1 176 ? -3.303 -0.964 4.777 1 98.06 176 TYR A N 1
ATOM 1388 C CA . TYR A 1 176 ? -2.197 -1.742 4.23 1 98.06 176 TYR A CA 1
ATOM 1389 C C . TYR A 1 176 ? -0.875 -1.338 4.871 1 98.06 176 TYR A C 1
ATOM 1391 O O . TYR A 1 176 ? -0.121 -2.189 5.344 1 98.06 176 TYR A O 1
ATOM 1399 N N . ASP A 1 177 ? -0.589 -0.053 4.914 1 98.62 177 ASP A N 1
ATOM 1400 C CA . ASP A 1 177 ? 0.659 0.437 5.488 1 98.62 177 ASP A CA 1
ATOM 1401 C C . ASP A 1 177 ? 0.759 0.075 6.969 1 98.62 177 ASP A C 1
ATOM 1403 O O . ASP A 1 177 ? 1.802 -0.397 7.43 1 98.62 177 ASP A O 1
ATOM 1407 N N . TRP A 1 178 ? -0.328 0.258 7.672 1 98.56 178 TRP A N 1
ATOM 1408 C CA . TRP A 1 178 ? -0.325 0.009 9.109 1 98.56 178 TRP A CA 1
ATOM 1409 C C . TRP A 1 178 ? -0.034 -1.458 9.406 1 98.56 178 TRP A C 1
ATOM 1411 O O . TRP A 1 178 ? 0.779 -1.771 10.281 1 98.56 178 TRP A O 1
ATOM 1421 N N . ARG A 1 179 ? -0.649 -2.273 8.68 1 97.31 179 ARG A N 1
ATOM 1422 C CA . ARG A 1 179 ? -0.44 -3.705 8.867 1 97.31 179 ARG A CA 1
ATOM 1423 C C . ARG A 1 179 ? 1.003 -4.094 8.562 1 97.31 179 ARG A C 1
ATOM 1425 O O . ARG A 1 179 ? 1.625 -4.836 9.32 1 97.31 179 ARG A O 1
ATOM 1432 N N . LEU A 1 180 ? 1.539 -3.627 7.496 1 97.44 180 LEU A N 1
ATOM 1433 C CA . LEU A 1 180 ? 2.902 -3.979 7.109 1 97.44 180 LEU A CA 1
ATOM 1434 C C . LEU A 1 180 ? 3.91 -3.432 8.117 1 97.44 180 LEU A C 1
ATOM 1436 O O . LEU A 1 180 ? 4.883 -4.109 8.453 1 97.44 180 LEU A O 1
ATOM 1440 N N . ILE A 1 181 ? 3.629 -2.229 8.609 1 98.19 181 ILE A N 1
ATOM 1441 C CA . ILE A 1 181 ? 4.613 -1.531 9.422 1 98.19 181 ILE A CA 1
ATOM 1442 C C . ILE A 1 181 ? 4.508 -2.004 10.875 1 98.19 181 ILE A C 1
ATOM 1444 O O . ILE A 1 181 ? 5.523 -2.174 11.555 1 98.19 181 ILE A O 1
ATOM 1448 N N . THR A 1 182 ? 3.273 -2.318 11.328 1 98.19 182 THR A N 1
ATOM 1449 C CA . THR A 1 182 ? 3.119 -2.508 12.766 1 98.19 182 THR A CA 1
ATOM 1450 C C . THR A 1 182 ? 2.621 -3.916 13.078 1 98.19 182 THR A C 1
ATOM 1452 O O . THR A 1 182 ? 2.473 -4.285 14.242 1 98.19 182 THR A O 1
ATOM 1455 N N . GLY A 1 183 ? 2.363 -4.672 12.086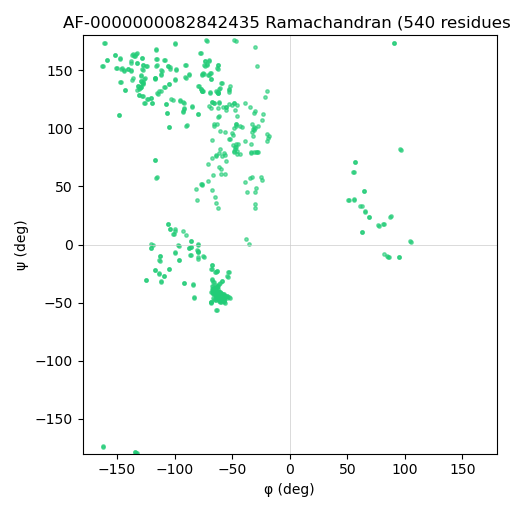 1 95.94 183 GLY A N 1
ATOM 1456 C CA . GLY A 1 183 ? 1.698 -5.938 12.344 1 95.94 183 GLY A CA 1
ATOM 1457 C C . GLY A 1 183 ? 0.292 -5.773 12.891 1 95.94 183 GLY A C 1
ATOM 1458 O O . GLY A 1 183 ? -0.154 -6.566 13.719 1 95.94 183 GLY A O 1
ATOM 1459 N N . ASP A 1 184 ? -0.316 -4.641 12.5 1 94.94 184 ASP A N 1
ATOM 1460 C CA . ASP A 1 184 ? -1.666 -4.266 12.914 1 94.94 184 ASP A CA 1
ATOM 1461 C C . ASP A 1 184 ? -1.737 -4.031 14.414 1 94.94 184 ASP A C 1
ATOM 1463 O O . ASP A 1 184 ? -2.619 -4.562 15.094 1 94.94 184 ASP A O 1
ATOM 1467 N N . TRP A 1 185 ? -0.806 -3.314 14.914 1 96 185 TRP A N 1
ATOM 1468 C CA . TRP A 1 185 ? -0.845 -2.881 16.312 1 96 185 TRP A CA 1
ATOM 1469 C C . TRP A 1 185 ? -2.203 -2.281 16.656 1 96 185 TRP A C 1
ATOM 1471 O O . TRP A 1 185 ? -2.621 -1.286 16.062 1 96 185 TRP A O 1
ATOM 1481 N N . MET A 1 186 ? -2.926 -2.82 17.641 1 95.06 186 MET A N 1
ATOM 1482 C CA . MET A 1 186 ? -4.344 -2.555 17.875 1 95.06 186 MET A CA 1
ATOM 1483 C C . MET A 1 186 ? -4.531 -1.467 18.922 1 95.06 186 MET A C 1
ATOM 1485 O O . MET A 1 186 ? -5.652 -1.017 19.156 1 95.06 186 MET A O 1
ATOM 1489 N N . LYS A 1 187 ? -3.568 -0.956 19.453 1 91.25 187 LYS A N 1
ATOM 1490 C CA . LYS A 1 187 ? -3.721 -0.029 20.578 1 91.25 187 LYS A CA 1
ATOM 1491 C C . LYS A 1 187 ? -3.709 1.419 20.094 1 91.25 187 LYS A C 1
ATOM 1493 O O . LYS A 1 187 ? -4.109 2.324 20.828 1 91.25 187 LYS A O 1
ATOM 1498 N N . ALA A 1 188 ? -3.33 1.662 18.906 1 86.88 188 ALA A N 1
ATOM 1499 C CA . ALA A 1 188 ? -3.195 3.027 18.406 1 86.88 188 ALA A CA 1
ATOM 1500 C C . ALA A 1 188 ? -4.555 3.719 18.328 1 86.88 188 ALA A C 1
ATOM 1502 O O . ALA A 1 188 ? -4.688 4.887 18.703 1 86.88 188 ALA A O 1
ATOM 1503 N N . GLY A 1 189 ? -5.547 2.998 17.891 1 85.44 189 GLY A N 1
ATOM 1504 C CA . GLY A 1 189 ? -6.855 3.566 17.625 1 85.44 189 GLY A CA 1
ATOM 1505 C C . GLY A 1 189 ? -7.543 4.098 18.859 1 85.44 189 GLY A C 1
ATOM 1506 O O . GLY A 1 189 ? -8.422 4.961 18.781 1 85.44 189 GLY A O 1
ATOM 1507 N N . ASP A 1 190 ? -7.184 3.619 19.906 1 81.62 190 ASP A N 1
ATOM 1508 C CA . ASP A 1 190 ? -7.75 4.066 21.172 1 81.62 190 ASP A CA 1
ATOM 1509 C C . ASP A 1 190 ? -7.105 5.371 21.625 1 81.62 190 ASP A C 1
ATOM 1511 O O . ASP A 1 190 ? -7.641 6.062 22.5 1 81.62 190 ASP A O 1
ATOM 1515 N N . GLU A 1 191 ? -6.137 5.809 20.953 1 81.56 191 GLU A N 1
ATOM 1516 C CA . GLU A 1 191 ? -5.297 6.848 21.547 1 81.56 191 GLU A CA 1
ATOM 1517 C C . GLU A 1 191 ? -5.207 8.07 20.641 1 81.56 191 GLU A C 1
ATOM 1519 O O . GLU A 1 191 ? -5 9.188 21.109 1 81.56 191 GLU A O 1
ATOM 1524 N N . VAL A 1 192 ? -5.305 7.73 19.422 1 94.69 192 VAL A N 1
ATOM 1525 C CA . VAL A 1 192 ? -4.945 8.844 18.547 1 94.69 192 VAL A CA 1
ATOM 1526 C C . VAL A 1 192 ? -5.922 8.914 17.375 1 94.69 192 VAL A C 1
ATOM 1528 O O . VAL A 1 192 ? -6.605 7.941 17.078 1 94.69 192 VAL A O 1
ATOM 1531 N N . MET A 1 193 ? -6.086 10.078 16.734 1 97 193 MET A N 1
ATOM 1532 C CA . MET A 1 193 ? -6.93 10.281 15.555 1 97 193 MET A CA 1
ATOM 1533 C C . MET A 1 193 ? -6.336 9.594 14.328 1 97 193 MET A C 1
ATOM 1535 O O . MET A 1 193 ? -5.133 9.32 14.289 1 97 193 MET A O 1
ATOM 1539 N N . LEU A 1 194 ? -7.191 9.32 13.344 1 98 194 LEU A N 1
ATOM 1540 C CA . LEU A 1 194 ? -6.758 8.625 12.141 1 98 194 LEU A CA 1
ATOM 1541 C C . LEU A 1 194 ? -6.984 9.484 10.898 1 98 194 LEU A C 1
ATOM 1543 O O . LEU A 1 194 ? -8.078 10.008 10.695 1 98 194 LEU A O 1
ATOM 1547 N N . TRP A 1 195 ? -5.969 9.734 10.211 1 98.56 195 TRP A N 1
ATOM 1548 C CA . TRP A 1 195 ? -5.934 10.188 8.82 1 98.56 195 TRP A CA 1
ATOM 1549 C C . TRP A 1 195 ? -5.52 9.047 7.895 1 98.56 195 TRP A C 1
ATOM 1551 O O . TRP A 1 195 ? -4.34 8.695 7.82 1 98.56 195 TRP A O 1
ATOM 1561 N N . TYR A 1 196 ? -6.566 8.398 7.18 1 98.56 196 TYR A N 1
ATOM 1562 C CA . TYR A 1 196 ? -6.211 7.254 6.344 1 98.56 196 TYR A CA 1
ATOM 1563 C C . TYR A 1 196 ? -6.234 7.629 4.867 1 98.56 196 TYR A C 1
ATOM 1565 O O . TYR A 1 196 ? -6.918 8.578 4.473 1 98.56 196 TYR A O 1
ATOM 1573 N N . TRP A 1 197 ? -5.449 6.898 4.098 1 98.62 197 TRP A N 1
ATOM 1574 C CA . TRP A 1 197 ? -5.508 7.137 2.66 1 98.62 197 TRP A CA 1
ATOM 1575 C C . TRP A 1 197 ? -5.992 5.891 1.925 1 98.62 197 TRP A C 1
ATOM 1577 O O . TRP A 1 197 ? -5.75 4.766 2.367 1 98.62 197 TRP A O 1
ATOM 1587 N N . HIS A 1 198 ? -6.73 6.055 0.946 1 98.31 198 HIS A N 1
ATOM 1588 C CA . HIS A 1 198 ? -7.141 5.047 -0.025 1 98.31 198 HIS A CA 1
ATOM 1589 C C . HIS A 1 198 ? -7.344 5.66 -1.405 1 98.31 198 HIS A C 1
ATOM 1591 O O . HIS A 1 198 ? -8.25 6.477 -1.597 1 98.31 198 HIS A O 1
ATOM 1597 N N . VAL A 1 199 ? -6.453 5.285 -2.326 1 98 199 VAL A N 1
ATOM 1598 C CA . VAL A 1 199 ? -6.547 5.746 -3.707 1 98 199 VAL A CA 1
ATOM 1599 C C . VAL A 1 199 ? -6.324 4.57 -4.656 1 98 199 VAL A C 1
ATOM 1601 O O . VAL A 1 199 ? -5.824 3.52 -4.246 1 98 199 VAL A O 1
ATOM 1604 N N . ILE A 1 200 ? -6.73 4.762 -5.891 1 96.94 200 ILE A N 1
ATOM 1605 C CA . ILE A 1 200 ? -6.484 3.777 -6.938 1 96.94 200 ILE A CA 1
ATOM 1606 C C . ILE A 1 200 ? -5.078 3.965 -7.504 1 96.94 200 ILE A C 1
ATOM 1608 O O . ILE A 1 200 ? -4.363 2.99 -7.746 1 96.94 200 ILE A O 1
ATOM 1612 N N . ALA A 1 201 ? -4.711 5.188 -7.781 1 96.75 201 ALA A N 1
ATOM 1613 C CA . ALA A 1 201 ? -3.432 5.602 -8.352 1 96.75 201 ALA A CA 1
ATOM 1614 C C . ALA A 1 201 ? -3.176 7.086 -8.094 1 96.75 201 ALA A C 1
ATOM 1616 O O . ALA A 1 201 ? -4.023 7.781 -7.531 1 96.75 201 ALA A O 1
ATOM 1617 N N . THR A 1 202 ? -1.952 7.527 -8.469 1 96.31 202 THR A N 1
ATOM 1618 C CA . THR A 1 202 ? -1.681 8.961 -8.422 1 96.3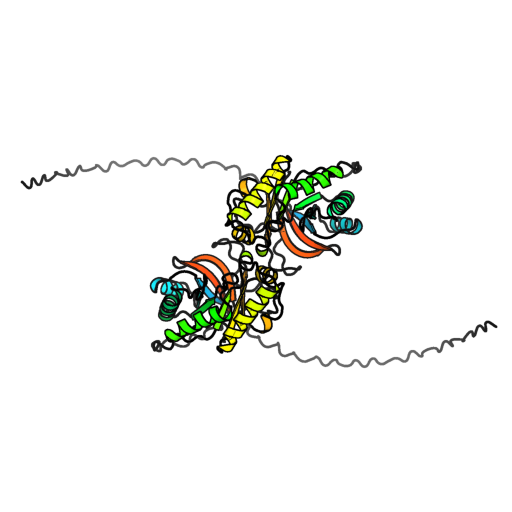1 202 THR A CA 1
ATOM 1619 C C . THR A 1 202 ? -2.42 9.688 -9.539 1 96.31 202 THR A C 1
ATOM 1621 O O . THR A 1 202 ? -2.781 9.078 -10.547 1 96.31 202 THR A O 1
ATOM 1624 N N . GLY A 1 203 ? -2.666 10.984 -9.281 1 96.56 203 GLY A N 1
ATOM 1625 C CA . GLY A 1 203 ? -3.355 11.789 -10.281 1 96.56 203 GLY A CA 1
ATOM 1626 C C . GLY A 1 203 ? -4.863 11.781 -10.117 1 96.56 203 GLY A C 1
ATOM 1627 O O . GLY A 1 203 ? -5.406 10.977 -9.352 1 96.56 203 GLY A O 1
ATOM 1628 N N . VAL A 1 204 ? -5.527 12.562 -10.875 1 96.69 204 VAL A N 1
ATOM 1629 C CA . VAL A 1 204 ? -6.961 12.781 -10.742 1 96.69 204 VAL A CA 1
ATOM 1630 C C . VAL A 1 204 ? -7.711 11.492 -11.086 1 96.69 204 VAL A C 1
ATOM 1632 O O . VAL A 1 204 ? -8.734 11.18 -10.461 1 96.69 204 VAL A O 1
ATOM 1635 N N . ASP A 1 205 ? -7.191 10.719 -11.977 1 95.88 205 ASP A N 1
ATOM 1636 C CA . ASP A 1 205 ? -7.84 9.484 -12.406 1 95.88 205 ASP A CA 1
ATOM 1637 C C . ASP A 1 205 ? -7.715 8.398 -11.344 1 95.88 205 ASP A C 1
ATOM 1639 O O . ASP A 1 205 ? -8.391 7.367 -11.414 1 95.88 205 ASP A O 1
ATOM 1643 N N . GLY A 1 206 ? -6.918 8.625 -10.359 1 97.69 206 GLY A N 1
ATOM 1644 C CA . GLY A 1 206 ? -6.684 7.633 -9.32 1 97.69 206 GLY A CA 1
ATOM 1645 C C . GLY A 1 206 ? -7.461 7.902 -8.047 1 97.69 206 GLY A C 1
ATOM 1646 O O . GLY A 1 206 ? -7.289 7.199 -7.051 1 97.69 206 GLY A O 1
ATOM 1647 N N . GLU A 1 207 ? -8.367 8.859 -8.078 1 98.06 207 GLU A N 1
ATOM 1648 C CA . GLU A 1 207 ? -9.125 9.227 -6.879 1 98.06 207 GLU A CA 1
ATOM 1649 C C . GLU A 1 207 ? -10.117 8.141 -6.492 1 98.06 207 GLU A C 1
ATOM 1651 O O . GLU A 1 207 ? -10.672 7.465 -7.359 1 98.06 207 GLU A O 1
ATOM 1656 N N . THR A 1 208 ? -10.297 8.016 -5.234 1 97.88 208 THR A N 1
ATOM 1657 C CA . THR A 1 208 ? -11.484 7.34 -4.723 1 97.88 208 THR A CA 1
ATOM 1658 C C . THR A 1 208 ? -12.539 8.352 -4.285 1 97.88 208 THR A C 1
ATOM 1660 O O . THR A 1 208 ? -12.297 9.562 -4.32 1 97.88 208 THR A O 1
ATOM 1663 N N . THR A 1 209 ? -13.742 7.852 -3.926 1 96.56 209 THR A N 1
ATOM 1664 C CA . THR A 1 209 ? -14.812 8.742 -3.502 1 96.56 209 THR A CA 1
ATOM 1665 C C . THR A 1 209 ? -14.414 9.523 -2.258 1 96.56 209 THR A C 1
ATOM 1667 O O . THR A 1 209 ? -13.844 8.961 -1.319 1 96.56 209 THR A O 1
ATOM 1670 N N . PRO A 1 210 ? -14.68 10.812 -2.289 1 97.25 210 PRO A N 1
ATOM 1671 C CA . PRO A 1 210 ? -14.344 11.633 -1.124 1 97.25 210 PRO A CA 1
ATOM 1672 C C . PRO A 1 210 ? -15.32 11.445 0.033 1 97.25 210 PRO A C 1
ATOM 1674 O O . PRO A 1 210 ? -15.898 12.422 0.518 1 97.25 210 PRO A O 1
ATOM 1677 N N . THR A 1 211 ? -15.539 10.273 0.398 1 96.38 211 THR A N 1
ATOM 1678 C CA . THR A 1 211 ? -16.344 9.852 1.537 1 96.38 211 THR A CA 1
ATOM 1679 C C . THR A 1 211 ? -15.625 8.789 2.355 1 96.38 211 THR A C 1
ATOM 1681 O O . THR A 1 211 ? -14.523 8.367 1.995 1 96.38 211 THR A O 1
ATOM 1684 N N . PHE A 1 212 ? -16.234 8.344 3.359 1 96.62 212 PHE A N 1
ATOM 1685 C CA . PHE A 1 212 ? -15.609 7.387 4.262 1 96.62 212 PHE A CA 1
ATOM 1686 C C . PHE A 1 212 ? -16.188 5.992 4.074 1 96.62 212 PHE A C 1
ATOM 1688 O O . PHE A 1 212 ? -16.016 5.125 4.934 1 96.62 212 PHE A O 1
ATOM 1695 N N . ASP A 1 213 ? -16.844 5.754 2.951 1 95.25 213 ASP A N 1
ATOM 1696 C CA . ASP A 1 213 ? -17.578 4.516 2.713 1 95.25 213 ASP A CA 1
ATOM 1697 C C . ASP A 1 213 ? -16.625 3.328 2.586 1 95.25 213 ASP A C 1
ATOM 1699 O O . ASP A 1 213 ? -17.031 2.182 2.797 1 95.25 213 ASP A O 1
ATOM 1703 N N . ASP A 1 214 ? -15.391 3.611 2.281 1 96.94 214 ASP A N 1
ATOM 1704 C CA . ASP A 1 214 ? -14.422 2.537 2.066 1 96.94 214 ASP A CA 1
ATOM 1705 C C . ASP A 1 214 ? -13.562 2.32 3.307 1 96.94 214 ASP A C 1
ATOM 1707 O O . ASP A 1 214 ? -12.555 1.607 3.252 1 96.94 214 ASP A O 1
ATOM 1711 N N . PHE A 1 215 ? -14.016 2.943 4.367 1 97.62 215 PHE A N 1
ATOM 1712 C CA . PHE A 1 215 ? -13.273 2.701 5.602 1 97.62 215 PHE A CA 1
ATOM 1713 C C . PHE A 1 215 ? -13.656 1.354 6.203 1 97.62 215 PHE A C 1
ATOM 1715 O O . PHE A 1 215 ? -14.836 0.991 6.227 1 97.62 215 PHE A O 1
ATOM 1722 N N . ARG A 1 216 ? -12.633 0.639 6.645 1 97.69 216 ARG A N 1
ATOM 1723 C CA . ARG A 1 216 ? -12.75 -0.554 7.477 1 97.69 216 ARG A CA 1
ATOM 1724 C C . ARG A 1 216 ? -11.883 -0.439 8.727 1 97.69 216 ARG A C 1
ATOM 1726 O O . ARG A 1 216 ? -10.742 0.019 8.648 1 97.69 216 ARG A O 1
ATOM 1733 N N . PRO A 1 217 ? -12.375 -0.878 9.852 1 96.5 217 PRO A N 1
ATOM 1734 C CA . PRO A 1 217 ? -11.602 -0.757 11.086 1 96.5 217 PRO A CA 1
ATOM 1735 C C . PRO A 1 217 ? -10.266 -1.49 11.023 1 96.5 217 PRO A C 1
ATOM 1737 O O . PRO A 1 217 ? -10.18 -2.574 10.438 1 96.5 217 PRO A O 1
ATOM 1740 N N . PHE A 1 218 ? -9.258 -0.907 11.539 1 96.88 218 PHE A N 1
ATOM 1741 C CA . PHE A 1 218 ? -7.922 -1.481 11.703 1 96.88 218 PHE A CA 1
ATOM 1742 C C . PHE A 1 218 ? -7.141 -0.74 12.781 1 96.88 218 PHE A C 1
ATOM 1744 O O . PHE A 1 218 ? -7.52 0.363 13.18 1 96.88 218 PHE A O 1
ATOM 1751 N N . GLY A 1 219 ? -6.145 -1.332 13.344 1 96.75 219 GLY A N 1
ATOM 1752 C CA . GLY A 1 219 ? -5.258 -0.678 14.297 1 96.75 219 GLY A CA 1
ATOM 1753 C C . GLY A 1 219 ? -5.973 -0.224 15.555 1 96.75 219 GLY A C 1
ATOM 1754 O O . GLY A 1 219 ? -5.453 0.61 16.297 1 96.75 219 GLY A O 1
ATOM 1755 N N . GLY A 1 220 ? -7.16 -0.662 15.703 1 97 220 GLY A N 1
ATOM 1756 C CA . GLY A 1 220 ? -7.984 -0.22 16.812 1 97 220 GLY A CA 1
ATOM 1757 C C . GLY A 1 220 ? -8.891 0.945 16.469 1 97 220 GLY A C 1
ATOM 1758 O O . GLY A 1 220 ? -9.773 1.306 17.25 1 97 220 GLY A O 1
ATOM 1759 N N . TRP A 1 221 ? -8.68 1.515 15.367 1 97.56 221 TRP A N 1
ATOM 1760 C CA . TRP A 1 221 ? -9.531 2.619 14.938 1 97.56 221 TRP A CA 1
ATOM 1761 C C . TRP A 1 221 ? -10.891 2.109 14.461 1 97.56 221 TRP A C 1
ATOM 1763 O O . TRP A 1 221 ? -10.961 1.214 13.609 1 97.56 221 TRP A O 1
ATOM 1773 N N . GLN A 1 222 ? -11.914 2.764 14.961 1 95.75 222 GLN A N 1
ATOM 1774 C CA . GLN A 1 222 ? -13.273 2.439 14.539 1 95.75 222 GLN A CA 1
ATOM 1775 C C . GLN A 1 222 ? -13.82 3.504 13.594 1 95.75 222 GLN A C 1
ATOM 1777 O O . GLN A 1 222 ? -14.805 3.27 12.891 1 95.75 222 GLN A O 1
ATOM 1782 N N . LYS A 1 223 ? -13.203 4.668 13.68 1 94.44 223 LYS A N 1
ATOM 1783 C CA . LYS A 1 223 ? -13.625 5.793 12.852 1 94.44 223 LYS A CA 1
ATOM 1784 C C . LYS A 1 223 ? -12.438 6.684 12.492 1 94.44 223 LYS A C 1
ATOM 1786 O O . LYS A 1 223 ? -11.555 6.918 13.312 1 94.44 223 LYS A O 1
ATOM 1791 N N . PRO A 1 224 ? -12.43 7.137 11.258 1 96.5 224 PRO A N 1
ATOM 1792 C CA . PRO A 1 224 ? -11.375 8.062 10.852 1 96.5 224 PRO A CA 1
ATOM 1793 C C . PRO A 1 224 ? -11.75 9.523 11.07 1 96.5 224 PRO A C 1
ATOM 1795 O O . PRO A 1 224 ? -12.938 9.859 11.109 1 96.5 224 PRO A O 1
ATOM 1798 N N . ALA A 1 225 ? -10.75 10.352 11.242 1 96.25 225 ALA A N 1
ATOM 1799 C CA . ALA A 1 225 ? -10.945 11.797 11.312 1 96.25 225 ALA A CA 1
ATOM 1800 C C . ALA A 1 225 ? -10.812 12.445 9.938 1 96.25 225 ALA A C 1
ATOM 1802 O O . ALA A 1 225 ? -11.445 13.461 9.656 1 96.25 225 ALA A O 1
ATOM 1803 N N . VAL A 1 226 ? -9.945 11.867 9.117 1 97.81 226 VAL A N 1
ATOM 1804 C CA . VAL A 1 226 ? -9.625 12.414 7.805 1 97.81 226 VAL A CA 1
ATOM 1805 C C . VAL A 1 226 ? -9.398 11.281 6.812 1 97.81 226 VAL A C 1
ATOM 1807 O O . VAL A 1 226 ? -8.914 10.203 7.191 1 97.81 226 VAL A O 1
ATOM 1810 N N . LYS A 1 227 ? -9.703 11.508 5.547 1 98.56 227 LYS A N 1
ATOM 1811 C CA . LYS A 1 227 ? -9.383 10.586 4.461 1 98.56 227 LYS A CA 1
ATOM 1812 C C . LYS A 1 227 ? -8.641 11.297 3.336 1 98.56 227 LYS A C 1
ATOM 1814 O O . LYS A 1 227 ? -9.07 12.359 2.875 1 98.56 227 LYS A O 1
ATOM 1819 N N . GLN A 1 228 ? -7.574 10.766 2.986 1 98.88 228 GLN A N 1
ATOM 1820 C CA . GLN A 1 228 ? -6.969 11.148 1.717 1 98.88 228 GLN A CA 1
ATOM 1821 C C . GLN A 1 228 ? -7.559 10.352 0.56 1 98.88 228 GLN A C 1
ATOM 1823 O O . GLN A 1 228 ? -7.406 9.125 0.502 1 98.88 228 GLN A O 1
ATOM 1828 N N . PHE A 1 229 ? -8.195 11.094 -0.391 1 98.62 229 PHE A N 1
ATOM 1829 C CA . PHE A 1 229 ? -8.891 10.422 -1.482 1 98.62 229 PHE A CA 1
ATOM 1830 C C . PHE A 1 229 ? -8.195 10.688 -2.812 1 98.62 229 PHE A C 1
ATOM 1832 O O . PHE A 1 229 ? -8.5 10.047 -3.82 1 98.62 229 PHE A O 1
ATOM 1839 N N . GLY A 1 230 ? -7.242 11.602 -2.83 1 98.62 230 GLY A N 1
ATOM 1840 C CA . GLY A 1 230 ? -6.438 11.945 -3.994 1 98.62 230 GLY A CA 1
ATOM 1841 C C . GLY A 1 230 ? -4.965 12.117 -3.672 1 98.62 230 GLY A C 1
ATOM 1842 O O . GLY A 1 230 ? -4.617 12.68 -2.631 1 98.62 230 GLY A O 1
ATOM 1843 N N . GLN A 1 231 ? -4.125 11.648 -4.602 1 98.19 231 GLN A N 1
ATOM 1844 C CA . GLN A 1 231 ? -2.686 11.703 -4.359 1 98.19 231 GLN A CA 1
ATOM 1845 C C . GLN A 1 231 ? -1.948 12.305 -5.555 1 98.19 231 GLN A C 1
ATOM 1847 O O . GLN A 1 231 ? -2.219 11.945 -6.699 1 98.19 231 GLN A O 1
ATOM 1852 N N . PHE A 1 232 ? -1.071 13.211 -5.184 1 97.06 232 PHE A N 1
ATOM 1853 C CA . PHE A 1 232 ? -0.161 13.812 -6.156 1 97.06 232 PHE A CA 1
ATOM 1854 C C . PHE A 1 232 ? -0.934 14.438 -7.312 1 97.06 232 PHE A C 1
ATOM 1856 O O . PHE A 1 232 ? -0.717 14.078 -8.469 1 97.06 232 PHE A O 1
ATOM 1863 N N . GLU A 1 233 ? -1.698 15.367 -6.996 1 97.81 233 GLU A N 1
ATOM 1864 C CA . GLU A 1 233 ? -2.479 16.156 -7.949 1 97.81 233 GLU A CA 1
ATOM 1865 C C . GLU A 1 233 ? -2.039 17.609 -7.953 1 97.81 233 GLU A C 1
ATOM 1867 O O . GLU A 1 233 ? -1.38 18.078 -7.02 1 97.81 233 GLU A O 1
ATOM 1872 N N . LYS A 1 234 ? -2.379 18.234 -9.023 1 97.19 234 LYS A N 1
ATOM 1873 C CA . LYS A 1 234 ? -2.121 19.672 -9.102 1 97.19 234 LYS A CA 1
ATOM 1874 C C . LYS A 1 234 ? -3.338 20.469 -8.633 1 97.19 234 LYS A C 1
ATOM 1876 O O . LYS A 1 234 ? -4.402 20.391 -9.25 1 97.19 234 LYS A O 1
ATOM 1881 N N . VAL A 1 235 ? -3.193 21.188 -7.523 1 97.56 235 VAL A N 1
ATOM 1882 C CA . VAL A 1 235 ? -4.211 22.078 -6.969 1 97.56 235 VAL A CA 1
ATOM 1883 C C . VAL A 1 235 ? -3.625 23.469 -6.773 1 97.56 235 VAL A C 1
ATOM 1885 O O . VAL A 1 235 ? -2.646 23.641 -6.043 1 97.56 235 VAL A O 1
ATOM 1888 N N . CYS A 1 236 ? -4.219 24.484 -7.398 1 97.94 236 CYS A N 1
ATOM 1889 C CA . CYS A 1 236 ? -3.703 25.844 -7.324 1 97.94 236 CYS A CA 1
ATOM 1890 C C . CYS A 1 236 ? -2.217 25.875 -7.66 1 97.94 236 CYS A C 1
ATOM 1892 O O . CYS A 1 236 ? -1.436 26.531 -6.965 1 97.94 236 CYS A O 1
ATOM 1894 N N . ASN A 1 237 ? -1.855 25.047 -8.633 1 96.31 237 ASN A N 1
ATOM 1895 C CA . ASN A 1 237 ? -0.539 25 -9.258 1 96.31 237 ASN A CA 1
ATOM 1896 C C . ASN A 1 237 ? 0.52 24.469 -8.297 1 96.31 237 ASN A C 1
ATOM 1898 O O . ASN A 1 237 ? 1.69 24.844 -8.383 1 96.31 237 ASN A O 1
ATOM 1902 N N . VAL A 1 238 ? 0.109 23.719 -7.312 1 97.25 238 VAL A N 1
ATOM 1903 C CA . VAL A 1 238 ? 1.037 23.031 -6.418 1 97.25 238 VAL A CA 1
ATOM 1904 C C . VAL A 1 238 ? 0.698 21.547 -6.363 1 97.25 238 VAL A C 1
ATOM 1906 O O . VAL A 1 238 ? -0.471 21.172 -6.461 1 97.25 238 VAL A O 1
ATOM 1909 N N . ALA A 1 239 ? 1.777 20.719 -6.289 1 97.69 239 ALA A N 1
ATOM 1910 C CA . ALA A 1 239 ? 1.557 19.281 -6.059 1 97.69 239 ALA A CA 1
ATOM 1911 C C . ALA A 1 239 ? 0.995 19.047 -4.66 1 97.69 239 ALA A C 1
ATOM 1913 O O . ALA A 1 239 ? 1.565 19.5 -3.666 1 97.69 239 ALA A O 1
ATOM 1914 N N . ALA A 1 240 ? -0.154 18.406 -4.613 1 98.44 240 ALA A N 1
ATOM 1915 C CA . ALA A 1 240 ? -0.812 18.188 -3.326 1 98.44 240 ALA A CA 1
ATOM 1916 C C . ALA A 1 240 ? -1.589 16.875 -3.318 1 98.44 240 ALA A C 1
ATOM 1918 O O . ALA A 1 240 ? -1.77 16.25 -4.363 1 98.44 240 ALA A O 1
ATOM 1919 N N . ASN A 1 241 ? -1.879 16.375 -2.145 1 98.81 241 ASN A N 1
ATOM 1920 C CA . ASN A 1 241 ? -2.902 15.352 -1.946 1 98.81 241 ASN A CA 1
ATOM 1921 C C . ASN A 1 241 ? -4.215 15.961 -1.467 1 98.81 241 ASN A C 1
ATOM 1923 O O . ASN A 1 241 ? -4.219 17 -0.794 1 98.81 241 ASN A O 1
ATOM 1927 N N . ARG A 1 242 ? -5.27 15.328 -1.801 1 98.75 242 ARG A N 1
ATOM 1928 C CA . ARG A 1 242 ? -6.586 15.852 -1.446 1 98.75 242 ARG A CA 1
ATOM 1929 C C . ARG A 1 242 ? -7.234 15 -0.358 1 98.75 242 ARG A C 1
ATOM 1931 O O . ARG A 1 242 ? -7.176 13.773 -0.404 1 98.75 242 ARG A O 1
ATOM 1938 N N . ASN A 1 243 ? -7.785 15.68 0.582 1 98.62 243 ASN A N 1
ATOM 1939 C CA . ASN A 1 243 ? -8.359 15.078 1.778 1 98.62 243 ASN A CA 1
ATOM 1940 C C . ASN A 1 243 ? -9.797 15.555 2.012 1 98.62 243 ASN A C 1
ATOM 1942 O O . ASN A 1 243 ? -10.18 16.625 1.552 1 98.62 243 ASN A O 1
ATOM 1946 N N . VAL A 1 244 ? -10.578 14.734 2.711 1 97.94 244 VAL A N 1
ATOM 1947 C CA . VAL A 1 244 ? -11.914 15.078 3.178 1 97.94 244 VAL A CA 1
ATOM 1948 C C . VAL A 1 244 ? -12.031 14.781 4.672 1 97.94 244 VAL A C 1
ATOM 1950 O O . VAL A 1 244 ? -11.375 13.875 5.184 1 97.94 244 VAL A O 1
ATOM 1953 N N . TYR A 1 245 ? -12.758 15.57 5.375 1 96.56 245 TYR A N 1
ATOM 1954 C CA . TYR A 1 245 ? -13.023 15.375 6.797 1 96.56 245 TYR A CA 1
ATOM 1955 C C . TYR A 1 245 ? -14.43 15.844 7.16 1 96.56 245 TYR A C 1
ATOM 1957 O O . TYR A 1 245 ? -15.016 16.672 6.457 1 96.56 245 TYR A O 1
ATOM 1965 N N . PRO A 1 246 ? -15.016 15.219 8.227 1 91.31 246 PRO A N 1
ATOM 1966 C CA . PRO A 1 246 ? -16.344 15.656 8.656 1 91.31 246 PRO A CA 1
ATOM 1967 C C . PRO A 1 246 ? -16.359 17.094 9.164 1 91.31 246 PRO A C 1
ATOM 1969 O O . PRO A 1 246 ? -15.422 17.531 9.828 1 91.31 246 PRO A O 1
ATOM 1972 N N . SER A 1 247 ? -17.312 17.797 8.664 1 82.19 247 SER A N 1
ATOM 1973 C CA . SER A 1 247 ? -17.45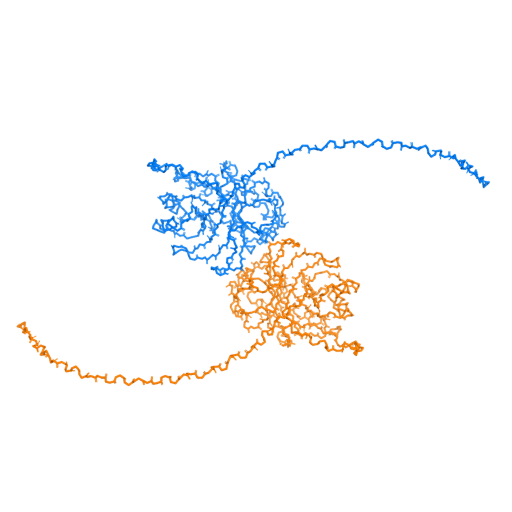3 19.172 9.125 1 82.19 247 SER A CA 1
ATOM 1974 C C . SER A 1 247 ? -18.844 19.438 9.68 1 82.19 247 SER A C 1
ATOM 1976 O O . SER A 1 247 ? -19.828 18.844 9.211 1 82.19 247 SER A O 1
ATOM 1978 N N . LYS A 1 248 ? -18.922 19.922 10.93 1 64.94 248 LYS A N 1
ATOM 1979 C CA . LYS A 1 248 ? -20.203 20.391 11.43 1 64.94 248 LYS A CA 1
ATOM 1980 C C . LYS A 1 248 ? -20.719 21.578 10.617 1 64.94 248 LYS A C 1
ATOM 1982 O O . LYS A 1 248 ? -19.922 22.359 10.102 1 64.94 248 LYS A O 1
ATOM 1987 N N . PRO A 1 249 ? -22.047 21.391 10.219 1 50.53 249 PRO A N 1
ATOM 1988 C CA . PRO A 1 249 ? -22.578 22.531 9.492 1 50.53 249 PRO A CA 1
ATOM 1989 C C . PRO A 1 249 ? -22.188 23.875 10.133 1 50.53 249 PRO A C 1
ATOM 1991 O O . PRO A 1 249 ? -22.188 23.984 11.359 1 50.53 249 PRO A O 1
ATOM 1994 N N . ILE A 1 250 ? -21.188 24.5 9.516 1 46.22 250 ILE A N 1
ATOM 1995 C CA . ILE A 1 250 ? -20.875 25.844 9.992 1 46.22 250 ILE A CA 1
ATOM 1996 C C . ILE A 1 250 ? -22.156 26.672 10.078 1 46.22 250 ILE A C 1
ATOM 1998 O O . ILE A 1 250 ? -22.891 26.781 9.102 1 46.22 250 ILE A O 1
ATOM 2002 N N . LYS A 1 251 ? -22.766 26.734 11.18 1 40.16 251 LYS A N 1
ATOM 2003 C CA . LYS A 1 251 ? -23.703 27.844 11.242 1 40.16 251 LYS A CA 1
ATOM 2004 C C . LYS A 1 251 ? -23.062 29.141 10.742 1 40.16 251 LYS A C 1
ATOM 2006 O O . LYS A 1 251 ? -21.906 29.422 11.055 1 40.16 251 LYS A O 1
ATOM 2011 N N . MET A 1 252 ? -23.391 29.594 9.492 1 35.88 252 MET A N 1
ATOM 2012 C CA . MET A 1 252 ? -22.984 30.891 8.992 1 35.88 252 MET A CA 1
ATOM 2013 C C . MET A 1 252 ? -22.859 31.906 10.133 1 35.88 252 MET A C 1
ATOM 2015 O O . MET A 1 252 ? -23.844 32.562 10.508 1 35.88 252 MET A O 1
ATOM 2019 N N . GLU A 1 253 ? -22.547 31.688 11.25 1 34 253 GLU A N 1
ATOM 2020 C CA . GLU A 1 253 ? -22.406 32.906 12.055 1 34 253 GLU A CA 1
ATOM 2021 C C . GLU A 1 253 ? -21.5 33.906 11.367 1 34 253 GLU A C 1
ATOM 2023 O O . GLU A 1 253 ? -20.562 33.531 10.664 1 34 253 GLU A O 1
ATOM 2028 N N . VAL A 1 254 ? -21.922 35.312 11.367 1 34.91 254 VAL A N 1
ATOM 2029 C CA . VAL A 1 254 ? -21.469 36.594 10.859 1 34.91 254 VAL A CA 1
ATOM 2030 C C . VAL A 1 254 ? -19.953 36.719 10.977 1 34.91 254 VAL A C 1
ATOM 2032 O O . VAL A 1 254 ? -19.406 36.688 12.086 1 34.91 254 VAL A O 1
ATOM 2035 N N . LEU A 1 255 ? -19.156 36.312 10.023 1 36.12 255 LEU A N 1
ATOM 2036 C CA . LEU A 1 255 ? -17.766 36.656 9.734 1 36.12 255 LEU A CA 1
ATOM 2037 C C . LEU A 1 255 ? -17.5 38.125 10.062 1 36.12 255 LEU A C 1
ATOM 2039 O O . LEU A 1 255 ? -16.625 38.75 9.469 1 36.12 255 LEU A O 1
ATOM 2043 N N . SER A 1 256 ? -18.469 38.844 10.539 1 34.12 256 SER A N 1
ATOM 2044 C CA . SER A 1 256 ? -18.188 40.281 10.547 1 34.12 256 SER A CA 1
ATOM 2045 C C . SER A 1 256 ? -16.891 40.562 11.297 1 34.12 256 SER A C 1
ATOM 2047 O O . SER A 1 256 ? -16.438 41.719 11.352 1 34.12 256 SER A O 1
ATOM 2049 N N . LYS A 1 257 ? -16.688 39.938 12.492 1 38.62 257 LYS A N 1
ATOM 2050 C CA . LYS A 1 257 ? -15.664 40.625 13.266 1 38.62 257 LYS A CA 1
ATOM 2051 C C . LYS A 1 257 ? -14.289 40.469 12.625 1 38.62 257 LYS A C 1
ATOM 2053 O O . LYS A 1 257 ? -13.977 39.438 12.031 1 38.62 257 LYS A O 1
ATOM 2058 N N . SER A 1 258 ? -13.633 41.625 12.188 1 37.12 258 SER A N 1
ATOM 2059 C CA . SER A 1 258 ? -12.258 41.844 11.742 1 37.12 258 SER A CA 1
ATOM 2060 C C . SER A 1 258 ? -11.328 40.781 12.289 1 37.12 258 SER A C 1
ATOM 2062 O O . SER A 1 258 ? -11.398 40.438 13.477 1 37.12 258 SER A O 1
ATOM 2064 N N . PRO A 1 259 ? -10.75 39.875 11.43 1 37.94 259 PRO A N 1
ATOM 2065 C CA . PRO A 1 259 ? -9.75 38.938 11.938 1 37.94 259 PRO A CA 1
ATOM 2066 C C . PRO A 1 259 ? -8.836 39.531 12.992 1 37.94 259 PRO A C 1
ATOM 2068 O O . PRO A 1 259 ? -8.07 40.469 12.688 1 37.94 259 PRO A O 1
ATOM 2071 N N . SER A 1 260 ? -9.273 40.25 13.969 1 39.25 260 SER A N 1
ATOM 2072 C CA . SER A 1 260 ? -8.211 40.5 14.93 1 39.25 260 SER A CA 1
ATOM 2073 C C . SER A 1 260 ? -7.082 39.5 14.789 1 39.25 260 SER A C 1
ATOM 2075 O O . SER A 1 260 ? -7.328 38.281 14.664 1 39.25 260 SER A O 1
ATOM 2077 N N . LEU A 1 261 ? -5.945 39.812 14 1 47.84 261 LEU A N 1
ATOM 2078 C CA . LEU A 1 261 ? -4.789 38.969 13.703 1 47.84 261 LEU A CA 1
ATOM 2079 C C . LEU A 1 261 ? -4.508 38 14.844 1 47.84 261 LEU A C 1
ATOM 2081 O O . LEU A 1 261 ? -3.783 38.344 15.781 1 47.84 261 LEU A O 1
ATOM 2085 N N . GLY A 1 262 ? -5.402 37.375 15.383 1 62 262 GLY A N 1
ATOM 2086 C CA . GLY A 1 262 ? -5.355 36.5 16.531 1 62 262 GLY A CA 1
ATOM 2087 C C . GLY A 1 262 ? -4.242 35.469 16.469 1 62 262 GLY A C 1
ATOM 2088 O O . GLY A 1 262 ? -3.426 35.5 15.539 1 62 262 GLY A O 1
ATOM 2089 N N . LYS A 1 263 ? -4.051 34.688 17.484 1 83.31 263 LYS A N 1
ATOM 2090 C CA . LYS A 1 263 ? -3.006 33.688 17.672 1 83.31 263 LYS A CA 1
ATOM 2091 C C . LYS A 1 263 ? -3.027 32.656 16.562 1 83.31 263 LYS A C 1
ATOM 2093 O O . LYS A 1 263 ? -4.098 32.188 16.141 1 83.31 263 LYS A O 1
ATOM 2098 N N . ILE A 1 264 ? -1.906 32.625 15.836 1 92.94 264 ILE A N 1
ATOM 2099 C CA . ILE A 1 264 ? -1.741 31.594 14.836 1 92.94 264 ILE A CA 1
ATOM 2100 C C . ILE A 1 264 ? -1.755 30.219 15.508 1 92.94 264 ILE A C 1
ATOM 2102 O O . ILE A 1 264 ? -0.984 29.969 16.438 1 92.94 264 ILE A O 1
ATOM 2106 N N . ARG A 1 265 ? -2.719 29.391 15.047 1 93.5 265 ARG A N 1
ATOM 2107 C CA . ARG A 1 265 ? -2.887 28.078 15.656 1 93.5 265 ARG A CA 1
ATOM 2108 C C . ARG A 1 265 ? -2.867 26.969 14.602 1 93.5 265 ARG A C 1
ATOM 2110 O O . ARG A 1 265 ? -3.441 27.125 13.523 1 93.5 265 ARG A O 1
ATOM 2117 N N . VAL A 1 266 ? -2.166 25.891 14.961 1 95.69 266 VAL A N 1
ATOM 2118 C CA . VAL A 1 266 ? -2.248 24.688 14.156 1 95.69 266 VAL A CA 1
ATOM 2119 C C . VAL A 1 266 ? -2.982 23.594 14.93 1 95.69 266 VAL A C 1
ATOM 2121 O O . VAL A 1 266 ? -2.852 23.5 16.156 1 95.69 266 VAL A O 1
ATOM 2124 N N . GLY A 1 267 ? -3.707 22.688 14.172 1 94.06 267 GLY A N 1
ATOM 2125 C CA . GLY A 1 267 ? -4.559 21.688 14.781 1 94.06 267 GLY A CA 1
ATOM 2126 C C . GLY A 1 267 ? -6.02 22.094 14.844 1 94.06 267 GLY A C 1
ATOM 2127 O O . GLY A 1 267 ? -6.516 22.469 15.906 1 94.06 267 GLY A O 1
ATOM 2128 N N . SER A 1 268 ? -6.762 21.938 13.773 1 80.69 268 SER A N 1
ATOM 2129 C CA . SER A 1 268 ? -8.141 22.406 13.68 1 80.69 268 SER A CA 1
ATOM 2130 C C . SER A 1 268 ? -9.109 21.234 13.578 1 80.69 268 SER A C 1
ATOM 2132 O O . SER A 1 268 ? -10.305 21.375 13.859 1 80.69 268 SER A O 1
ATOM 2134 N N . ILE A 1 269 ? -8.617 20.156 13.109 1 81.38 269 ILE A N 1
ATOM 2135 C CA . ILE A 1 269 ? -9.477 19 12.883 1 81.38 269 ILE A CA 1
ATOM 2136 C C . ILE A 1 269 ? -9.562 18.172 14.156 1 81.38 269 ILE A C 1
ATOM 2138 O O . ILE A 1 269 ? -8.555 17.953 14.836 1 81.38 269 ILE A O 1
ATOM 2142 N N . GLY A 1 270 ? -10.695 17.562 14.422 1 58.34 270 GLY A N 1
ATOM 2143 C CA . GLY A 1 270 ? -10.914 16.625 15.516 1 58.34 270 GLY A CA 1
ATOM 2144 C C . GLY A 1 270 ? -11.242 17.297 16.828 1 58.34 270 GLY A C 1
ATOM 2145 O O . GLY A 1 270 ? -11.422 16.641 17.859 1 58.34 270 GLY A O 1
ATOM 2146 N N . LEU A 1 271 ? -11.07 18.594 16.812 1 45.84 271 LEU A N 1
ATOM 2147 C CA . LEU A 1 271 ? -11.289 19.328 18.047 1 45.84 271 LEU A CA 1
ATOM 2148 C C . LEU A 1 271 ? -12.742 19.781 18.172 1 45.84 271 LEU A C 1
ATOM 2150 O O . LEU A 1 271 ? -13.086 20.531 19.078 1 45.84 271 LEU A O 1
ATOM 2154 N N . LEU A 1 272 ? -13.656 19.328 17.266 1 40.25 272 LEU A N 1
ATOM 2155 C CA . LEU A 1 272 ? -15.008 19.703 17.656 1 40.25 272 LEU A CA 1
ATOM 2156 C C . LEU A 1 272 ? -15.602 18.703 18.625 1 40.25 272 LEU A C 1
ATOM 2158 O O . LEU A 1 272 ? -15.336 17.5 18.531 1 40.25 272 LEU A O 1
ATOM 2162 N N . MET B 1 1 ? 16.234 63 -43.062 1 23.7 1 MET B N 1
ATOM 2163 C CA . MET B 1 1 ? 15.203 63.469 -43.969 1 23.7 1 MET B CA 1
ATOM 2164 C C . MET B 1 1 ? 14.094 62.438 -44.125 1 23.7 1 MET B C 1
ATOM 2166 O O . MET B 1 1 ? 14.352 61.281 -44.5 1 23.7 1 MET B O 1
ATOM 2170 N N . ARG B 1 2 ? 12.961 62.469 -43.25 1 25.48 2 ARG B N 1
ATOM 2171 C CA . ARG B 1 2 ? 11.938 61.625 -42.625 1 25.48 2 ARG B CA 1
ATOM 2172 C C . ARG B 1 2 ? 10.797 61.375 -43.625 1 25.48 2 ARG B C 1
ATOM 2174 O O . ARG B 1 2 ? 9.867 62.156 -43.719 1 25.48 2 ARG B O 1
ATOM 2181 N N . PHE B 1 3 ? 11.164 60.969 -44.938 1 25.44 3 PHE B N 1
ATOM 2182 C CA . PHE B 1 3 ? 10.211 61.062 -46.062 1 25.44 3 PHE B CA 1
ATOM 2183 C C . PHE B 1 3 ? 8.992 60.188 -45.781 1 25.44 3 PHE B C 1
ATOM 2185 O O . PHE B 1 3 ? 9.133 59.031 -45.375 1 25.44 3 PHE B O 1
ATOM 2192 N N . LEU B 1 4 ? 7.801 60.75 -45.531 1 24.8 4 LEU B N 1
ATOM 2193 C CA . LEU B 1 4 ? 6.434 60.438 -45.125 1 24.8 4 LEU B CA 1
ATOM 2194 C C . LEU B 1 4 ? 5.691 59.719 -46.25 1 24.8 4 LEU B C 1
ATOM 2196 O O . LEU B 1 4 ? 5.332 60.312 -47.25 1 24.8 4 LEU B O 1
ATOM 2200 N N . VAL B 1 5 ? 6.211 58.562 -46.812 1 25.61 5 VAL B N 1
ATOM 2201 C CA . VAL B 1 5 ? 5.672 58.094 -48.094 1 25.61 5 VAL B CA 1
ATOM 2202 C C . VAL B 1 5 ? 4.223 57.625 -47.906 1 25.61 5 VAL B C 1
ATOM 2204 O O . VAL B 1 5 ? 3.943 56.75 -47.062 1 25.61 5 VAL B O 1
ATOM 2207 N N . VAL B 1 6 ? 3.252 58.5 -48.062 1 24.84 6 VAL B N 1
ATOM 2208 C CA . VAL B 1 6 ? 1.81 58.469 -47.844 1 24.84 6 VAL B CA 1
ATOM 2209 C C . VAL B 1 6 ? 1.154 57.5 -48.844 1 24.84 6 VAL B C 1
ATOM 2211 O O . VAL B 1 6 ? 1.165 57.75 -50.031 1 24.84 6 VAL B O 1
ATOM 2214 N N . PHE B 1 7 ? 1.496 56.156 -48.875 1 23.84 7 PHE B N 1
ATOM 2215 C CA . PHE B 1 7 ? 1.042 55.375 -50 1 23.84 7 PHE B CA 1
ATOM 2216 C C . PHE B 1 7 ? -0.48 55.312 -50.062 1 23.84 7 PHE B C 1
ATOM 2218 O O . PHE B 1 7 ? -1.13 55.094 -49.031 1 23.84 7 PHE B O 1
ATOM 2225 N N . ALA B 1 8 ? -1.102 56.062 -50.969 1 23.3 8 ALA B N 1
ATOM 2226 C CA . ALA B 1 8 ? -2.486 56.344 -51.344 1 23.3 8 ALA B CA 1
ATOM 2227 C C . ALA B 1 8 ? -3.217 55.031 -51.688 1 23.3 8 ALA B C 1
ATOM 2229 O O . ALA B 1 8 ? -2.834 54.344 -52.625 1 23.3 8 ALA B O 1
ATOM 2230 N N . VAL B 1 9 ? -3.662 54.25 -50.656 1 23.14 9 VAL B N 1
ATOM 2231 C CA . VAL B 1 9 ? -4.266 52.906 -50.75 1 23.14 9 VAL B CA 1
ATOM 2232 C C . VAL B 1 9 ? -5.586 53 -51.5 1 23.14 9 VAL B C 1
ATOM 2234 O O . VAL B 1 9 ? -6.516 53.688 -51.094 1 23.14 9 VAL B O 1
ATOM 2237 N N . ALA B 1 10 ? -5.473 53.125 -52.875 1 23.75 10 ALA B N 1
ATOM 2238 C CA . ALA B 1 10 ? -6.594 53.281 -53.781 1 23.75 10 ALA B CA 1
ATOM 2239 C C . ALA B 1 10 ? -7.66 52.219 -53.531 1 23.75 10 ALA B C 1
ATOM 2241 O O . ALA B 1 10 ? -7.336 51.031 -53.281 1 23.75 10 ALA B O 1
ATOM 2242 N N . GLY B 1 11 ? -8.914 52.531 -53.188 1 23.36 11 GLY B N 1
ATOM 2243 C CA . GLY B 1 11 ? -10.195 52 -52.75 1 23.36 11 GLY B CA 1
ATOM 2244 C C . GLY B 1 11 ? -10.852 51.125 -53.781 1 23.36 11 GLY B C 1
ATOM 2245 O O . GLY B 1 11 ? -11.445 51.594 -54.75 1 23.36 11 GLY B O 1
ATOM 2246 N N . VAL B 1 12 ? -10.062 50.219 -54.531 1 25.28 12 VAL B N 1
ATOM 2247 C CA . VAL B 1 12 ? -10.719 49.594 -55.688 1 25.28 12 VAL B CA 1
ATOM 2248 C C . VAL B 1 12 ? -11.992 48.906 -55.219 1 25.28 12 VAL B C 1
ATOM 2250 O O . VAL B 1 12 ? -11.977 48.156 -54.25 1 25.28 12 VAL B O 1
ATOM 2253 N N . LEU B 1 13 ? -13.172 49.375 -55.688 1 24.23 13 LEU B N 1
ATOM 2254 C CA . LEU B 1 13 ? -14.594 49.094 -55.531 1 24.23 13 LEU B CA 1
ATOM 2255 C C . LEU B 1 13 ? -14.906 47.656 -56 1 24.23 13 LEU B C 1
ATOM 2257 O O . LEU B 1 13 ? -14.625 47.312 -57.156 1 24.23 13 LEU B O 1
ATOM 2261 N N . ALA B 1 14 ? -14.625 46.625 -55.188 1 24.17 14 ALA B N 1
ATOM 2262 C CA . ALA B 1 14 ? -14.789 45.188 -55.406 1 24.17 14 ALA B CA 1
ATOM 2263 C C . ALA B 1 14 ? -16.219 44.844 -55.844 1 24.17 14 ALA B C 1
ATOM 2265 O O . ALA B 1 14 ? -17.172 45.25 -55.188 1 24.17 14 ALA B O 1
ATOM 2266 N N . ASN B 1 15 ? -16.422 44.844 -57.156 1 23.95 15 ASN B N 1
ATOM 2267 C CA . ASN B 1 15 ? -17.672 44.469 -57.844 1 23.95 15 ASN B CA 1
ATOM 2268 C C . ASN B 1 15 ? -18.25 43.188 -57.281 1 23.95 15 ASN B C 1
ATOM 2270 O O . ASN B 1 15 ? -17.516 42.281 -56.906 1 23.95 15 ASN B O 1
ATOM 2274 N N . SER B 1 16 ? -19.469 43.188 -56.75 1 25.58 16 SER B N 1
ATOM 2275 C CA . SER B 1 16 ? -20.359 42.281 -56.031 1 25.58 16 SER B CA 1
ATOM 2276 C C . SER B 1 16 ? -20.719 41.062 -56.844 1 25.58 16 SER B C 1
ATOM 2278 O O . SER B 1 16 ? -21.875 40.844 -57.219 1 25.58 16 SER B O 1
ATOM 2280 N N . ASP B 1 17 ? -19.734 40.594 -57.75 1 24.75 17 ASP B N 1
ATOM 2281 C CA . ASP B 1 17 ? -20.359 39.625 -58.625 1 24.75 17 ASP B CA 1
ATOM 2282 C C . ASP B 1 17 ? -21.078 38.531 -57.812 1 24.75 17 ASP B C 1
ATOM 2284 O O . ASP B 1 17 ? -20.656 38.219 -56.688 1 24.75 17 ASP B O 1
ATOM 2288 N N . GLU B 1 18 ? -22.328 38.25 -58.219 1 27.02 18 GLU B N 1
ATOM 2289 C CA . GLU B 1 18 ? -23.406 37.375 -57.781 1 27.02 18 GLU B CA 1
ATOM 2290 C C . GLU B 1 18 ? -22.938 35.906 -57.719 1 27.02 18 GLU B C 1
ATOM 2292 O O . GLU B 1 18 ? -22.625 35.312 -58.75 1 27.02 18 GLU B O 1
ATOM 2297 N N . SER B 1 19 ? -21.922 35.594 -56.875 1 26.55 19 SER B N 1
ATOM 2298 C CA . SER B 1 19 ? -21.375 34.219 -56.844 1 26.55 19 SER B CA 1
ATOM 2299 C C . SER B 1 19 ? -22.484 33.188 -56.656 1 26.55 19 SER B C 1
ATOM 2301 O O . SER B 1 19 ? -23.281 33.281 -55.719 1 26.55 19 SER B O 1
ATOM 2303 N N . THR B 1 20 ? -23 32.719 -57.844 1 28.7 20 THR B N 1
ATOM 2304 C CA . THR B 1 20 ? -23.906 31.578 -57.906 1 28.7 20 THR B CA 1
ATOM 2305 C C . THR B 1 20 ? -23.406 30.438 -57.031 1 28.7 20 THR B C 1
ATOM 2307 O O . THR B 1 20 ? -22.297 29.938 -57.219 1 28.7 20 THR B O 1
ATOM 2310 N N . THR B 1 21 ? -23.734 30.453 -55.812 1 28.66 21 THR B N 1
ATOM 2311 C CA . THR B 1 21 ? -23.359 29.438 -54.844 1 28.66 21 THR B CA 1
ATOM 2312 C C . THR B 1 21 ? -23.812 28.047 -55.312 1 28.66 21 THR B C 1
ATOM 2314 O O . THR B 1 21 ? -25 27.812 -55.5 1 28.66 21 THR B O 1
ATOM 2317 N N . PRO B 1 22 ? -23.016 27.5 -56.281 1 29.14 22 PRO B N 1
ATOM 2318 C CA . PRO B 1 22 ? -23.5 26.188 -56.719 1 29.14 22 PRO B CA 1
ATOM 2319 C C . PRO B 1 22 ? -23.875 25.297 -55.531 1 29.14 22 PRO B C 1
ATOM 2321 O O . PRO B 1 22 ? -23.203 25.328 -54.5 1 29.14 22 PRO B O 1
ATOM 2324 N N . THR B 1 23 ? -25.156 25.047 -55.375 1 28.52 23 THR B N 1
ATOM 2325 C CA . THR B 1 23 ? -25.719 24.188 -54.344 1 28.52 23 THR B CA 1
ATOM 2326 C C . THR B 1 23 ? -25.156 22.766 -54.469 1 28.52 23 THR B C 1
ATOM 2328 O O . THR B 1 23 ? -25.375 22.094 -55.469 1 28.52 23 THR B O 1
ATOM 2331 N N . PHE B 1 24 ? -23.859 22.641 -54.25 1 27.56 24 PHE B N 1
ATOM 2332 C CA . PHE B 1 24 ? -23.391 21.266 -54.344 1 27.56 24 PHE B CA 1
ATOM 2333 C C . PHE B 1 24 ? -24.312 20.328 -53.562 1 27.56 24 PHE B C 1
ATOM 2335 O O . PHE B 1 24 ? -24.688 20.625 -52.406 1 27.56 24 PHE B O 1
ATOM 2342 N N . ASP B 1 25 ? -25.156 19.656 -54.344 1 27.56 25 ASP B N 1
ATOM 2343 C CA . ASP B 1 25 ? -25.969 18.562 -53.812 1 27.56 25 ASP B CA 1
ATOM 2344 C C . ASP B 1 25 ? -25.109 17.625 -52.938 1 27.56 25 ASP B C 1
ATOM 2346 O O . ASP B 1 25 ? -24.141 17.047 -53.438 1 27.56 25 ASP B O 1
ATOM 2350 N N . VAL B 1 26 ? -24.875 17.953 -51.781 1 29.23 26 VAL B N 1
ATOM 2351 C CA . VAL B 1 26 ? -24.172 17.016 -50.875 1 29.23 26 VAL B CA 1
ATOM 2352 C C . VAL B 1 26 ? -24.812 15.641 -50.969 1 29.23 26 VAL B C 1
ATOM 2354 O O . VAL B 1 26 ? -26.016 15.492 -50.75 1 29.23 26 VAL B O 1
ATOM 2357 N N . PRO B 1 27 ? -24.344 14.867 -52.031 1 27.19 27 PRO B N 1
ATOM 2358 C CA . PRO B 1 27 ? -24.969 13.547 -52.031 1 27.19 27 PRO B CA 1
ATOM 2359 C C . PRO B 1 27 ? -25.234 13.031 -50.625 1 27.19 27 PRO B C 1
ATOM 2361 O O . PRO B 1 27 ? -24.484 13.336 -49.688 1 27.19 27 PRO B O 1
ATOM 2364 N N . GLN B 1 28 ? -26.484 12.836 -50.406 1 27.12 28 GLN B N 1
ATOM 2365 C CA . GLN B 1 28 ? -26.891 12.203 -49.156 1 27.12 28 GLN B CA 1
ATOM 2366 C C . GLN B 1 28 ? -26.031 10.977 -48.875 1 27.12 28 GLN B C 1
ATOM 2368 O O . GLN B 1 28 ? -25.938 10.062 -49.688 1 27.12 28 GLN B O 1
ATOM 2373 N N . LEU B 1 29 ? -24.875 11.234 -48.281 1 26.95 29 LEU B N 1
ATOM 2374 C CA . LEU B 1 29 ? -24.109 10.055 -47.875 1 26.95 29 LEU B CA 1
ATOM 2375 C C . LEU B 1 29 ? -25.031 8.914 -47.469 1 26.95 29 LEU B C 1
ATOM 2377 O O . LEU B 1 29 ? -25.938 9.102 -46.688 1 26.95 29 LEU B O 1
ATOM 2381 N N . ASP B 1 30 ? -25.266 8.016 -48.406 1 26.17 30 ASP B N 1
ATOM 2382 C CA . ASP B 1 30 ? -25.953 6.754 -48.156 1 26.17 30 ASP B CA 1
ATOM 2383 C C . ASP B 1 30 ? -25.734 6.281 -46.719 1 26.17 30 ASP B C 1
ATOM 2385 O O . ASP B 1 30 ? -24.766 6.676 -46.062 1 26.17 30 ASP B O 1
ATOM 2389 N N . ASP B 1 31 ? -26.766 5.484 -46.281 1 29.2 31 ASP B N 1
ATOM 2390 C CA . ASP B 1 31 ? -26.891 4.914 -44.938 1 29.2 31 ASP B CA 1
ATOM 2391 C C . ASP B 1 31 ? -25.594 4.234 -44.5 1 29.2 31 ASP B C 1
ATOM 2393 O O . ASP B 1 31 ? -25.125 3.314 -45.188 1 29.2 31 ASP B O 1
ATOM 2397 N N . ALA B 1 32 ? -24.578 4.953 -44.031 1 30.14 32 ALA B N 1
ATOM 2398 C CA . ALA B 1 32 ? -23.469 4.188 -43.469 1 30.14 32 ALA B CA 1
ATOM 2399 C C . ALA B 1 32 ? -23.953 2.85 -42.938 1 30.14 32 ALA B C 1
ATOM 2401 O O . ALA B 1 32 ? -24.969 2.789 -42.219 1 30.14 32 ALA B O 1
ATOM 2402 N N . PRO B 1 33 ? -23.734 1.775 -43.688 1 26.11 33 PRO B N 1
ATOM 2403 C CA . PRO B 1 33 ? -24.234 0.614 -42.969 1 26.11 33 PRO B CA 1
ATOM 2404 C C . PRO B 1 33 ? -24.125 0.783 -41.438 1 26.11 33 PRO B C 1
ATOM 2406 O O . PRO B 1 33 ? -23.172 1.414 -40.969 1 26.11 33 PRO B O 1
ATOM 2409 N N . LYS B 1 34 ? -25.266 0.86 -40.812 1 30.92 34 LYS B N 1
ATOM 2410 C CA . LYS B 1 34 ? -25.234 0.731 -39.344 1 30.92 34 LYS B CA 1
ATOM 2411 C C . LYS B 1 34 ? -24.109 -0.199 -38.906 1 30.92 34 LYS B C 1
ATOM 2413 O O . LYS B 1 34 ? -23.969 -1.302 -39.438 1 30.92 34 LYS B O 1
ATOM 2418 N N . LEU B 1 35 ? -22.969 0.461 -38.625 1 28.73 35 LEU B N 1
ATOM 2419 C CA . LEU B 1 35 ? -21.938 -0.346 -38 1 28.73 35 LEU B CA 1
ATOM 2420 C C . LEU B 1 35 ? -22.531 -1.617 -37.406 1 28.73 35 LEU B C 1
ATOM 2422 O O . LEU B 1 35 ? -23.516 -1.56 -36.656 1 28.73 35 LEU B O 1
ATOM 2426 N N . GLY B 1 36 ? -22.547 -2.695 -38.094 1 29.61 36 GLY B N 1
ATOM 2427 C CA . GLY B 1 36 ? -22.891 -4.012 -37.562 1 29.61 36 GLY B CA 1
ATOM 2428 C C . GLY B 1 36 ? -22.781 -4.098 -36.062 1 29.61 36 GLY B C 1
ATOM 2429 O O . GLY B 1 36 ? -22.094 -3.289 -35.438 1 29.61 36 GLY B O 1
ATOM 2430 N N . GLU B 1 37 ? -23.828 -4.652 -35.5 1 30.88 37 GLU B N 1
ATOM 2431 C CA . GLU B 1 37 ? -23.844 -5.086 -34.094 1 30.88 37 GLU B CA 1
ATOM 2432 C C . GLU B 1 37 ? -22.469 -5.617 -33.656 1 30.88 37 GLU B C 1
ATOM 2434 O O . GLU B 1 37 ? -22.094 -6.723 -34.062 1 30.88 37 GLU B O 1
ATOM 2439 N N . PHE B 1 38 ? -21.422 -4.895 -33.75 1 31.94 38 PHE B N 1
ATOM 2440 C CA . PHE B 1 38 ? -20.328 -5.418 -32.938 1 31.94 38 PHE B CA 1
ATOM 2441 C C . PHE B 1 38 ? -20.859 -6.203 -31.75 1 31.94 38 PHE B C 1
ATOM 2443 O O . PHE B 1 38 ? -21.562 -5.652 -30.906 1 31.94 38 PHE B O 1
ATOM 2450 N N . GLU B 1 39 ? -21.219 -7.371 -32.031 1 32.25 39 GLU B N 1
ATOM 2451 C CA . GLU B 1 39 ? -21.375 -8.227 -30.859 1 32.25 39 GLU B CA 1
ATOM 2452 C C . GLU B 1 39 ? -20.406 -7.812 -29.75 1 32.25 39 GLU B C 1
ATOM 2454 O O . GLU B 1 39 ? -19.188 -7.883 -29.906 1 32.25 39 GLU B O 1
ATOM 2459 N N . LYS B 1 40 ? -20.656 -6.879 -29.062 1 37.5 40 LYS B N 1
ATOM 2460 C CA . LYS B 1 40 ? -20.047 -6.746 -27.734 1 37.5 40 LYS B CA 1
ATOM 2461 C C . LYS B 1 40 ? -19.625 -8.109 -27.188 1 37.5 40 LYS B C 1
ATOM 2463 O O . LYS B 1 40 ? -20.469 -8.852 -26.672 1 37.5 40 LYS B O 1
ATOM 2468 N N . HIS B 1 41 ? -18.828 -8.922 -27.828 1 37.91 41 HIS B N 1
ATOM 2469 C CA . HIS B 1 41 ? -18.219 -10.078 -27.188 1 37.91 41 HIS B CA 1
ATOM 2470 C C . HIS B 1 41 ? -17.922 -9.797 -25.719 1 37.91 41 HIS B C 1
ATOM 2472 O O . HIS B 1 41 ? -17.062 -8.969 -25.406 1 37.91 41 HIS B O 1
ATOM 2478 N N . SER B 1 42 ? -18.781 -9.828 -24.859 1 46.41 42 SER B N 1
ATOM 2479 C CA . SER B 1 42 ? -18.797 -9.625 -23.406 1 46.41 42 SER B CA 1
ATOM 2480 C C . SER B 1 42 ? -17.609 -10.328 -22.75 1 46.41 42 SER B C 1
ATOM 2482 O O . SER B 1 42 ? -17.469 -11.547 -22.844 1 46.41 42 SER B O 1
ATOM 2484 N N . ILE B 1 43 ? -16.5 -9.898 -22.75 1 54.44 43 ILE B N 1
ATOM 2485 C CA . ILE B 1 43 ? -15.414 -10.422 -21.922 1 54.44 43 ILE B CA 1
ATOM 2486 C C . ILE B 1 43 ? -15.984 -11 -20.625 1 54.44 43 ILE B C 1
ATOM 2488 O O . ILE B 1 43 ? -16.656 -10.297 -19.859 1 54.44 43 ILE B O 1
ATOM 2492 N N . THR B 1 44 ? -16.094 -12.414 -20.641 1 77.5 44 THR B N 1
ATOM 2493 C CA . THR B 1 44 ? -16.438 -13.102 -19.406 1 77.5 44 THR B CA 1
ATOM 2494 C C . THR B 1 44 ? -15.234 -13.18 -18.469 1 77.5 44 THR B C 1
ATOM 2496 O O . THR B 1 44 ? -14.109 -12.906 -18.875 1 77.5 44 THR B O 1
ATOM 2499 N N . HIS B 1 45 ? -15.461 -13.125 -17.156 1 88.38 45 HIS B N 1
ATOM 2500 C CA . HIS B 1 45 ? -14.414 -13.234 -16.141 1 88.38 45 HIS B CA 1
ATOM 2501 C C . HIS B 1 45 ? -14.438 -14.609 -15.477 1 88.38 45 HIS B C 1
ATOM 2503 O O . HIS B 1 45 ? -15.484 -15.258 -15.422 1 88.38 45 HIS B O 1
ATOM 2509 N N . ALA B 1 46 ? -13.258 -15.133 -15.273 1 94.88 46 ALA B N 1
ATOM 2510 C CA . ALA B 1 46 ? -13.086 -16.328 -14.453 1 94.88 46 ALA B CA 1
ATOM 2511 C C . ALA B 1 46 ? -12.422 -16 -13.125 1 94.88 46 ALA B C 1
ATOM 2513 O O . ALA B 1 46 ? -11.797 -14.945 -12.984 1 94.88 46 ALA B O 1
ATOM 2514 N N . TYR B 1 47 ? -12.617 -16.906 -12.164 1 96.88 47 TYR B N 1
ATOM 2515 C CA . TYR B 1 47 ? -12.117 -16.656 -10.82 1 96.88 47 TYR B CA 1
ATOM 2516 C C . TYR B 1 47 ? -10.984 -17.609 -10.469 1 96.88 47 TYR B C 1
ATOM 2518 O O . TYR B 1 47 ? -10.969 -18.75 -10.922 1 96.88 47 TYR B O 1
ATOM 2526 N N . ALA B 1 48 ? -10.078 -17.094 -9.711 1 98.06 48 ALA B N 1
ATOM 2527 C CA . ALA B 1 48 ? -8.953 -17.859 -9.18 1 98.06 48 ALA B CA 1
ATOM 2528 C C . ALA B 1 48 ? -8.703 -17.531 -7.711 1 98.06 48 ALA B C 1
ATOM 2530 O O . ALA B 1 48 ? -9.242 -16.547 -7.195 1 98.06 48 ALA B O 1
ATOM 2531 N N . ILE B 1 49 ? -7.961 -18.375 -7.039 1 98.62 49 ILE B N 1
ATOM 2532 C CA . ILE B 1 49 ? -7.418 -18.031 -5.73 1 98.62 49 ILE B CA 1
ATOM 2533 C C . ILE B 1 49 ? -5.898 -18.188 -5.746 1 98.62 49 ILE B C 1
ATOM 2535 O O . ILE B 1 49 ? -5.348 -18.859 -6.621 1 98.62 49 ILE B O 1
ATOM 2539 N N . ASP B 1 50 ? -5.23 -17.469 -4.91 1 98.81 50 ASP B N 1
ATOM 2540 C CA . ASP B 1 50 ? -3.83 -17.781 -4.633 1 98.81 50 ASP B CA 1
ATOM 2541 C C . ASP B 1 50 ? -3.633 -18.172 -3.168 1 98.81 50 ASP B C 1
ATOM 2543 O O . ASP B 1 50 ? -4.316 -17.641 -2.287 1 98.81 50 ASP B O 1
ATOM 2547 N N . ILE B 1 51 ? -2.746 -19.125 -2.955 1 98.56 51 ILE B N 1
ATOM 2548 C CA . ILE B 1 51 ? -2.568 -19.703 -1.625 1 98.56 51 ILE B CA 1
ATOM 2549 C C . ILE B 1 51 ? -1.08 -19.766 -1.29 1 98.56 51 ILE B C 1
ATOM 2551 O O . ILE B 1 51 ? -0.235 -19.781 -2.188 1 98.56 51 ILE B O 1
ATOM 2555 N N . ALA B 1 52 ? -0.868 -19.781 0.049 1 97.25 52 ALA B N 1
ATOM 2556 C CA . ALA B 1 52 ? 0.481 -19.984 0.571 1 97.25 52 ALA B CA 1
ATOM 2557 C C . ALA B 1 52 ? 0.548 -21.25 1.432 1 97.25 52 ALA B C 1
ATOM 2559 O O . ALA B 1 52 ? 1.618 -21.609 1.923 1 97.25 52 ALA B O 1
ATOM 2560 N N . ASP B 1 53 ? -0.589 -21.922 1.569 1 97.06 53 ASP B N 1
ATOM 2561 C CA . ASP B 1 53 ? -0.675 -23.094 2.426 1 97.06 53 ASP B CA 1
ATOM 2562 C C . ASP B 1 53 ? -0.988 -24.344 1.608 1 97.06 53 ASP B C 1
ATOM 2564 O O . ASP B 1 53 ? -1.322 -24.25 0.426 1 97.06 53 ASP B O 1
ATOM 2568 N N . ALA B 1 54 ? -0.822 -25.547 2.293 1 98.31 54 ALA B N 1
ATOM 2569 C CA . ALA B 1 54 ? -1.22 -26.812 1.683 1 98.31 54 ALA B CA 1
ATOM 2570 C C . ALA B 1 54 ? -2.736 -26.891 1.541 1 98.31 54 ALA B C 1
ATOM 2572 O O . ALA B 1 54 ? -3.475 -26.469 2.43 1 98.31 54 ALA B O 1
ATOM 2573 N N . MET B 1 55 ? -3.09 -27.484 0.408 1 98.38 55 MET B N 1
ATOM 2574 C CA . MET B 1 55 ? -4.508 -27.75 0.186 1 98.38 55 MET B CA 1
ATOM 2575 C C . MET B 1 55 ? -4.734 -29.203 -0.214 1 98.38 55 MET B C 1
ATOM 2577 O O . MET B 1 55 ? -4.023 -29.734 -1.065 1 98.38 55 MET B O 1
ATOM 2581 N N . SER B 1 56 ? -5.746 -29.766 0.401 1 98.31 56 SER B N 1
ATOM 2582 C CA . SER B 1 56 ? -6.098 -31.156 0.096 1 98.31 56 SER B CA 1
ATOM 2583 C C . SER B 1 56 ? -6.859 -31.25 -1.22 1 98.31 56 SER B C 1
ATOM 2585 O O . SER B 1 56 ? -7.332 -30.25 -1.748 1 98.31 56 SER B O 1
ATOM 2587 N N . ILE B 1 57 ? -6.922 -32.5 -1.705 1 97.94 57 ILE B N 1
ATOM 2588 C CA . ILE B 1 57 ? -7.684 -32.75 -2.926 1 97.94 57 ILE B CA 1
ATOM 2589 C C . ILE B 1 57 ? -9.148 -32.406 -2.691 1 97.94 57 ILE B C 1
ATOM 2591 O O . ILE B 1 57 ? -9.828 -31.891 -3.59 1 97.94 57 ILE B O 1
ATOM 2595 N N . SER B 1 58 ? -9.625 -32.656 -1.504 1 98.38 58 SER B N 1
ATOM 2596 C CA . SER B 1 58 ? -11.008 -32.312 -1.172 1 98.38 58 SER B CA 1
ATOM 2597 C C . SER B 1 58 ? -11.219 -30.812 -1.238 1 98.38 58 SER B C 1
ATOM 2599 O O . SER B 1 58 ? -12.258 -30.344 -1.719 1 98.38 58 SER B O 1
ATOM 2601 N N . GLN B 1 59 ? -10.312 -30.078 -0.769 1 98.56 59 GLN B N 1
ATOM 2602 C CA . GLN B 1 59 ? -10.391 -28.625 -0.819 1 98.56 59 GLN B CA 1
ATOM 2603 C C . GLN B 1 59 ? -10.305 -28.125 -2.256 1 98.56 59 GLN B C 1
ATOM 2605 O O . GLN B 1 59 ? -11 -27.172 -2.625 1 98.56 59 GLN B O 1
ATOM 2610 N N . MET B 1 60 ? -9.523 -28.781 -3.043 1 98.44 60 MET B N 1
ATOM 2611 C CA . MET B 1 60 ? -9.43 -28.422 -4.453 1 98.44 60 MET B CA 1
ATOM 2612 C C . MET B 1 60 ? -10.742 -28.688 -5.18 1 98.44 60 MET B C 1
ATOM 2614 O O . MET B 1 60 ? -11.18 -27.875 -6 1 98.44 60 MET B O 1
ATOM 2618 N N . ASN B 1 61 ? -11.328 -29.797 -4.891 1 98 61 ASN B N 1
ATOM 2619 C CA . ASN B 1 61 ? -12.633 -30.109 -5.457 1 98 61 ASN B CA 1
ATOM 2620 C C . ASN B 1 61 ? -13.688 -29.094 -5.012 1 98 61 ASN B C 1
ATOM 2622 O O . ASN B 1 61 ? -14.562 -28.719 -5.797 1 98 61 ASN B O 1
ATOM 2626 N N . CYS B 1 62 ? -13.578 -28.734 -3.783 1 98.56 62 CYS B N 1
ATOM 2627 C CA . CYS B 1 62 ? -14.461 -27.688 -3.271 1 98.56 62 CYS B CA 1
ATOM 2628 C C . CYS B 1 62 ? -14.336 -26.406 -4.098 1 98.56 62 CYS B C 1
ATOM 2630 O O . CYS B 1 62 ? -15.344 -25.781 -4.422 1 98.56 62 CYS B O 1
ATOM 2632 N N . LEU B 1 63 ? -13.125 -26 -4.434 1 98.06 63 LEU B N 1
ATOM 2633 C CA . LEU B 1 63 ? -12.898 -24.828 -5.258 1 98.06 63 LEU B CA 1
ATOM 2634 C C . LEU B 1 63 ? -13.633 -24.953 -6.594 1 98.06 63 LEU B C 1
ATOM 2636 O O . LEU B 1 63 ? -14.32 -24.016 -7.012 1 98.06 63 LEU B O 1
ATOM 2640 N N . LYS B 1 64 ? -13.422 -26.062 -7.207 1 95.62 64 LYS B N 1
ATOM 2641 C CA . LYS B 1 64 ? -14.078 -26.312 -8.492 1 95.62 64 LYS B CA 1
ATOM 2642 C C . LYS B 1 64 ? -15.594 -26.188 -8.367 1 95.62 64 LYS B C 1
ATOM 2644 O O . LYS B 1 64 ? -16.25 -25.578 -9.211 1 95.62 64 LYS B O 1
ATOM 2649 N N . PHE B 1 65 ? -16.078 -26.75 -7.375 1 96.25 65 PHE B N 1
ATOM 2650 C CA . PHE B 1 65 ? -17.516 -26.75 -7.133 1 96.25 65 PHE B CA 1
ATOM 2651 C C . PHE B 1 65 ? -18.016 -25.328 -6.906 1 96.25 65 PHE B C 1
ATOM 2653 O O . PHE B 1 65 ? -19.125 -24.984 -7.324 1 96.25 65 PHE B O 1
ATOM 2660 N N . GLU B 1 66 ? -17.219 -24.531 -6.281 1 96.62 66 GLU B N 1
ATOM 2661 C CA . GLU B 1 66 ? -17.594 -23.156 -5.977 1 96.62 66 GLU B CA 1
ATOM 2662 C C . GLU B 1 66 ? -17.422 -22.25 -7.195 1 96.62 66 GLU B C 1
ATOM 2664 O O . GLU B 1 66 ? -17.672 -21.047 -7.125 1 96.62 66 GLU B O 1
ATOM 2669 N N . GLY B 1 67 ? -16.875 -22.766 -8.289 1 95.06 67 GLY B N 1
ATOM 2670 C CA . GLY B 1 67 ? -16.844 -22.016 -9.531 1 95.06 67 GLY B CA 1
ATOM 2671 C C . GLY B 1 67 ? -15.477 -21.469 -9.867 1 95.06 67 GLY B C 1
ATOM 2672 O O . GLY B 1 67 ? -15.305 -20.766 -10.867 1 95.06 67 GLY B O 1
ATOM 2673 N N . TYR B 1 68 ? -14.531 -21.766 -9.055 1 96.44 68 TYR B N 1
ATOM 2674 C CA . TYR B 1 68 ? -13.172 -21.344 -9.367 1 96.44 68 TYR B CA 1
ATOM 2675 C C . TYR B 1 68 ? -12.578 -22.219 -10.477 1 96.44 68 TYR B C 1
ATOM 2677 O O . TYR B 1 68 ? -12.82 -23.422 -10.531 1 96.44 68 TYR B O 1
ATOM 2685 N N . ARG B 1 69 ? -11.695 -21.547 -11.312 1 95.5 69 ARG B N 1
ATOM 2686 C CA . ARG B 1 69 ? -11.164 -22.25 -12.469 1 95.5 69 ARG B CA 1
ATOM 2687 C C . ARG B 1 69 ? -9.648 -22.406 -12.367 1 95.5 69 ARG B C 1
ATOM 2689 O O . ARG B 1 69 ? -9.062 -23.25 -13.047 1 95.5 69 ARG B O 1
ATOM 2696 N N . THR B 1 70 ? -9.07 -21.547 -11.578 1 96.81 70 THR B N 1
ATOM 2697 C CA . THR B 1 70 ? -7.609 -21.531 -11.531 1 96.81 70 THR B CA 1
ATOM 2698 C C . THR B 1 70 ? -7.113 -21.312 -10.102 1 96.81 70 THR B C 1
ATOM 2700 O O . THR B 1 70 ? -7.824 -20.734 -9.273 1 96.81 70 THR B O 1
ATOM 2703 N N . ILE B 1 71 ? -5.938 -21.844 -9.797 1 98.25 71 ILE B N 1
ATOM 2704 C CA . ILE B 1 71 ? -5.289 -21.609 -8.516 1 98.25 71 ILE B CA 1
ATOM 2705 C C . ILE B 1 71 ? -3.846 -21.156 -8.734 1 98.25 71 ILE B C 1
ATOM 2707 O O . ILE B 1 71 ? -3.158 -21.672 -9.625 1 98.25 71 ILE B O 1
ATOM 2711 N N . PHE B 1 72 ? -3.43 -20.156 -8.008 1 98.81 72 PHE B N 1
ATOM 2712 C CA . PHE B 1 72 ? -2.035 -19.734 -7.918 1 98.81 72 PHE B CA 1
ATOM 2713 C C . PHE B 1 72 ? -1.364 -20.359 -6.699 1 98.81 72 PHE B C 1
ATOM 2715 O O . PHE B 1 72 ? -1.792 -20.141 -5.562 1 98.81 72 PHE B O 1
ATOM 2722 N N . VAL B 1 73 ? -0.28 -21.047 -6.973 1 98.75 73 VAL B N 1
ATOM 2723 C CA . VAL B 1 73 ? 0.424 -21.781 -5.922 1 98.75 73 VAL B CA 1
ATOM 2724 C C . VAL B 1 73 ? 1.793 -21.156 -5.68 1 98.75 73 VAL B C 1
ATOM 2726 O O . VAL B 1 73 ? 2.523 -20.859 -6.629 1 98.75 73 VAL B O 1
ATOM 2729 N N . ARG B 1 74 ? 2.141 -20.906 -4.414 1 98.88 74 ARG B N 1
ATOM 2730 C CA . ARG B 1 74 ? 3.471 -20.406 -4.09 1 98.88 74 ARG B CA 1
ATOM 2731 C C . ARG B 1 74 ? 4.535 -21.469 -4.332 1 98.88 74 ARG B C 1
ATOM 2733 O O . ARG B 1 74 ? 4.402 -22.594 -3.869 1 98.88 74 ARG B O 1
ATOM 2740 N N . ALA B 1 75 ? 5.559 -21.078 -5.023 1 98.88 75 ALA B N 1
ATOM 2741 C CA . ALA B 1 75 ? 6.594 -22.047 -5.379 1 98.88 75 ALA B CA 1
ATOM 2742 C C . ALA B 1 75 ? 7.879 -21.781 -4.598 1 98.88 75 ALA B C 1
ATOM 2744 O O . ALA B 1 75 ? 8.695 -22.688 -4.406 1 98.88 75 ALA B O 1
ATOM 2745 N N . PHE B 1 76 ? 8.086 -20.547 -4.211 1 98.69 76 PHE B N 1
ATOM 2746 C CA . PHE B 1 76 ? 9.312 -20.141 -3.529 1 98.69 76 PHE B CA 1
ATOM 2747 C C . PHE B 1 76 ? 9.016 -19.094 -2.467 1 98.69 76 PHE B C 1
ATOM 2749 O O . PHE B 1 76 ? 8.219 -18.172 -2.693 1 98.69 76 PHE B O 1
ATOM 2756 N N . PHE B 1 77 ? 9.562 -19.281 -1.282 1 96.81 77 PHE B N 1
ATOM 2757 C CA . PHE B 1 77 ? 9.477 -18.297 -0.203 1 96.81 77 PHE B CA 1
ATOM 2758 C C . PHE B 1 77 ? 10.531 -18.578 0.862 1 96.81 77 PHE B C 1
ATOM 2760 O O . PHE B 1 77 ? 11.023 -19.703 0.979 1 96.81 77 PHE B O 1
ATOM 2767 N N . ASN B 1 78 ? 10.953 -17.625 1.57 1 90.44 78 ASN B N 1
ATOM 2768 C CA . ASN B 1 78 ? 11.867 -17.797 2.693 1 90.44 78 ASN B CA 1
ATOM 2769 C C . ASN B 1 78 ? 13.148 -18.516 2.271 1 90.44 78 ASN B C 1
ATOM 2771 O O . ASN B 1 78 ? 13.547 -19.5 2.9 1 90.44 78 ASN B O 1
ATOM 2775 N N . ASN B 1 79 ? 13.648 -18.203 1.097 1 92.44 79 ASN B N 1
ATOM 2776 C CA . ASN B 1 79 ? 14.945 -18.609 0.581 1 92.44 79 ASN B CA 1
ATOM 2777 C C . ASN B 1 79 ? 14.93 -20.062 0.099 1 92.44 79 ASN B C 1
ATOM 2779 O O . ASN B 1 79 ? 15.984 -20.688 -0.053 1 92.44 79 ASN B O 1
ATOM 2783 N N . SER B 1 80 ? 13.75 -20.641 -0.111 1 95.81 80 SER B N 1
ATOM 2784 C CA . SER B 1 80 ? 13.711 -22.047 -0.529 1 95.81 80 SER B CA 1
ATOM 2785 C C . SER B 1 80 ? 12.461 -22.328 -1.36 1 95.81 80 SER B C 1
ATOM 2787 O O . SER B 1 80 ? 11.508 -21.547 -1.357 1 95.81 80 SER B O 1
ATOM 2789 N N . PHE B 1 81 ? 12.547 -23.469 -2.055 1 98.19 81 PHE B N 1
ATOM 2790 C CA . PHE B 1 81 ? 11.375 -24.031 -2.723 1 98.19 81 PHE B CA 1
ATOM 2791 C C . PHE B 1 81 ? 10.305 -24.391 -1.708 1 98.19 81 PHE B C 1
ATOM 2793 O O . PHE B 1 81 ? 10.609 -24.969 -0.656 1 98.19 81 PHE B O 1
ATOM 2800 N N . ASP B 1 82 ? 9.094 -23.953 -1.962 1 98.62 82 ASP B N 1
ATOM 2801 C CA . ASP B 1 82 ? 7.984 -24.234 -1.059 1 98.62 82 ASP B CA 1
ATOM 2802 C C . ASP B 1 82 ? 7.676 -25.734 -1.026 1 98.62 82 ASP B C 1
ATOM 2804 O O . ASP B 1 82 ? 7.289 -26.312 -2.043 1 98.62 82 ASP B O 1
ATOM 2808 N N . PRO B 1 83 ? 7.742 -26.344 0.157 1 98 83 PRO B N 1
ATOM 2809 C CA . PRO B 1 83 ? 7.543 -27.781 0.212 1 98 83 PRO B CA 1
ATOM 2810 C C . PRO B 1 83 ? 6.117 -28.203 -0.135 1 98 83 PRO B C 1
ATOM 2812 O O . PRO B 1 83 ? 5.863 -29.375 -0.444 1 98 83 PRO B O 1
ATOM 2815 N N . ASN B 1 84 ? 5.125 -27.281 -0.09 1 98.38 84 ASN B N 1
ATOM 2816 C CA . ASN B 1 84 ? 3.734 -27.594 -0.4 1 98.38 84 ASN B CA 1
ATOM 2817 C C . ASN B 1 84 ? 3.455 -27.484 -1.896 1 98.38 84 ASN B C 1
ATOM 2819 O O . ASN B 1 84 ? 2.391 -27.891 -2.363 1 98.38 84 ASN B O 1
ATOM 2823 N N . CYS B 1 85 ? 4.375 -26.984 -2.641 1 98.75 85 CYS B N 1
ATOM 2824 C CA . CYS B 1 85 ? 4.117 -26.562 -4.016 1 98.75 85 CYS B CA 1
ATOM 2825 C C . CYS B 1 85 ? 3.723 -27.75 -4.879 1 98.75 85 CYS B C 1
ATOM 2827 O O . CYS B 1 85 ? 2.645 -27.766 -5.48 1 98.75 85 CYS B O 1
ATOM 2829 N N . VAL B 1 86 ? 4.559 -28.781 -4.945 1 98.62 86 VAL B N 1
ATOM 2830 C CA . VAL B 1 86 ? 4.348 -29.906 -5.848 1 98.62 86 VAL B CA 1
ATOM 2831 C C . VAL B 1 86 ? 3.029 -30.594 -5.512 1 98.62 86 VAL B C 1
ATOM 2833 O O . VAL B 1 86 ? 2.215 -30.859 -6.398 1 98.62 86 VAL B O 1
ATOM 2836 N N . GLN B 1 87 ? 2.816 -30.875 -4.273 1 98.5 87 GLN B N 1
ATOM 2837 C CA . GLN B 1 87 ? 1.584 -31.547 -3.891 1 98.5 87 GLN B CA 1
ATOM 2838 C C . GLN B 1 87 ? 0.361 -30.688 -4.211 1 98.5 87 GLN B C 1
ATOM 2840 O O . GLN B 1 87 ? -0.677 -31.219 -4.621 1 98.5 87 GLN B O 1
ATOM 2845 N N . ASN B 1 88 ? 0.446 -29.391 -3.949 1 98.81 88 ASN B N 1
ATOM 2846 C CA . ASN B 1 88 ? -0.641 -28.5 -4.328 1 98.81 88 ASN B CA 1
ATOM 2847 C C . ASN B 1 88 ? -0.93 -28.562 -5.824 1 98.81 88 ASN B C 1
ATOM 2849 O O . ASN B 1 88 ? -2.092 -28.594 -6.234 1 98.81 88 ASN B O 1
ATOM 2853 N N . ILE B 1 89 ? 0.1 -28.578 -6.625 1 98.38 89 ILE B N 1
ATOM 2854 C CA . ILE B 1 89 ? -0.038 -28.672 -8.078 1 98.38 89 ILE B CA 1
ATOM 2855 C C . ILE B 1 89 ? -0.731 -29.969 -8.453 1 98.38 89 ILE B C 1
ATOM 2857 O O . ILE B 1 89 ? -1.672 -29.984 -9.25 1 98.38 89 ILE B O 1
ATOM 2861 N N . LEU B 1 90 ? -0.275 -31.047 -7.891 1 97.75 90 LEU B N 1
ATOM 2862 C CA . LEU B 1 90 ? -0.84 -32.344 -8.203 1 97.75 90 LEU B CA 1
ATOM 2863 C C . LEU B 1 90 ? -2.318 -32.406 -7.828 1 97.75 90 LEU B C 1
ATOM 2865 O O . LEU B 1 90 ? -3.145 -32.875 -8.617 1 97.75 90 LEU B O 1
ATOM 2869 N N . ASN B 1 91 ? -2.639 -31.906 -6.633 1 98.38 91 ASN B N 1
ATOM 2870 C CA . ASN B 1 91 ? -4.031 -31.906 -6.191 1 98.38 91 ASN B CA 1
ATOM 2871 C C . ASN B 1 91 ? -4.898 -31.031 -7.09 1 98.38 91 ASN B C 1
ATOM 2873 O O . ASN B 1 91 ? -6.027 -31.406 -7.418 1 98.38 91 ASN B O 1
ATOM 2877 N N . ALA B 1 92 ? -4.371 -29.891 -7.453 1 97.94 92 ALA B N 1
ATOM 2878 C CA . ALA B 1 92 ? -5.113 -29 -8.328 1 97.94 92 ALA B CA 1
ATOM 2879 C C . ALA B 1 92 ? -5.363 -29.625 -9.695 1 97.94 92 ALA B C 1
ATOM 2881 O O . ALA B 1 92 ? -6.469 -29.531 -10.234 1 97.94 92 ALA B O 1
ATOM 2882 N N . HIS B 1 93 ? -4.336 -30.234 -10.203 1 96.5 93 HIS B N 1
ATOM 2883 C CA . HIS B 1 93 ? -4.457 -30.922 -11.484 1 96.5 93 HIS B CA 1
ATOM 2884 C C . HIS B 1 93 ? -5.527 -32 -11.438 1 96.5 93 HIS B C 1
ATOM 2886 O O . HIS B 1 93 ? -6.363 -32.094 -12.344 1 96.5 93 HIS B O 1
ATOM 2892 N N . LYS B 1 94 ? -5.484 -32.781 -10.422 1 96.06 94 LYS B N 1
ATOM 2893 C CA . LYS B 1 94 ? -6.453 -33.844 -10.258 1 96.06 94 LYS B CA 1
ATOM 2894 C C . LYS B 1 94 ? -7.875 -33.312 -10.164 1 96.06 94 LYS B C 1
ATOM 2896 O O . LYS B 1 94 ? -8.82 -33.938 -10.633 1 96.06 94 LYS B O 1
ATOM 2901 N N . ALA B 1 95 ? -8.008 -32.156 -9.586 1 96.75 95 ALA B N 1
ATOM 2902 C CA . ALA B 1 95 ? -9.328 -31.547 -9.414 1 96.75 95 ALA B CA 1
ATOM 2903 C C . ALA B 1 95 ? -9.789 -30.875 -10.711 1 96.75 95 ALA B C 1
ATOM 2905 O O . ALA B 1 95 ? -10.93 -30.438 -10.805 1 96.75 95 ALA B O 1
ATOM 2906 N N . GLY B 1 96 ? -8.914 -30.719 -11.703 1 94.44 96 GLY B N 1
ATOM 2907 C CA . GLY B 1 96 ? -9.266 -30.109 -12.977 1 94.44 96 GLY B CA 1
ATOM 2908 C C . GLY B 1 96 ? -9.125 -28.594 -12.969 1 94.44 96 GLY B C 1
ATOM 2909 O O . GLY B 1 96 ? -9.789 -27.906 -13.75 1 94.44 96 GLY B O 1
ATOM 2910 N N . LEU B 1 97 ? -8.328 -28.078 -12.117 1 95.38 97 LEU B N 1
ATOM 2911 C CA . LEU B 1 97 ? -8.086 -26.641 -12.047 1 95.38 97 LEU B CA 1
ATOM 2912 C C . LEU B 1 97 ? -6.918 -26.234 -12.938 1 95.38 97 LEU B C 1
ATOM 2914 O O . LEU B 1 97 ? -5.965 -27 -13.102 1 95.38 97 LEU B O 1
ATOM 2918 N N . GLY B 1 98 ? -7.039 -25 -13.586 1 95.12 98 GLY B N 1
ATOM 2919 C CA . GLY B 1 98 ? -5.816 -24.375 -14.062 1 95.12 98 GLY B CA 1
ATOM 2920 C C . GLY B 1 98 ? -4.848 -24.031 -12.953 1 95.12 98 GLY B C 1
ATOM 2921 O O . GLY B 1 98 ? -5.258 -23.812 -11.812 1 95.12 98 GLY B O 1
ATOM 2922 N N . ILE B 1 99 ? -3.564 -24.031 -13.305 1 97.81 99 ILE B N 1
ATOM 2923 C CA . ILE B 1 99 ? -2.578 -23.844 -12.25 1 97.81 99 ILE B CA 1
ATOM 2924 C C . ILE B 1 99 ? -1.581 -22.766 -12.664 1 97.81 99 ILE B C 1
ATOM 2926 O O . ILE B 1 99 ? -1.054 -22.797 -13.781 1 97.81 99 ILE B O 1
ATOM 2930 N N . GLU B 1 100 ? -1.381 -21.812 -11.82 1 98.44 100 GLU B N 1
ATOM 2931 C CA . GLU B 1 100 ? -0.306 -20.828 -11.875 1 98.44 100 GLU B CA 1
ATOM 2932 C C . GLU B 1 100 ? 0.636 -20.969 -10.688 1 98.44 100 GLU B C 1
ATOM 2934 O O . GLU B 1 100 ? 0.241 -21.453 -9.625 1 98.44 100 GLU B O 1
ATOM 2939 N N . ILE B 1 101 ? 1.893 -20.531 -10.875 1 98.81 101 ILE B N 1
ATOM 2940 C CA . ILE B 1 101 ? 2.824 -20.531 -9.75 1 98.81 101 ILE B CA 1
ATOM 2941 C C . ILE B 1 101 ? 3.465 -19.156 -9.602 1 98.81 101 ILE B C 1
ATOM 2943 O O . ILE B 1 101 ? 3.598 -18.422 -10.578 1 98.81 101 ILE B O 1
ATOM 2947 N N . TYR B 1 102 ? 3.811 -18.844 -8.359 1 98.81 102 TYR B N 1
ATOM 2948 C CA . TYR B 1 102 ? 4.477 -17.578 -8.133 1 98.81 102 TYR B CA 1
ATOM 2949 C C . TYR B 1 102 ? 5.629 -17.719 -7.148 1 98.81 102 TYR B C 1
ATOM 2951 O O . TYR B 1 102 ? 5.613 -18.625 -6.297 1 98.81 102 TYR B O 1
ATOM 2959 N N . ILE B 1 103 ? 6.605 -16.891 -7.344 1 98.81 103 ILE B N 1
ATOM 2960 C CA . ILE B 1 103 ? 7.77 -16.766 -6.469 1 98.81 103 ILE B CA 1
ATOM 2961 C C . ILE B 1 103 ? 7.617 -15.539 -5.574 1 98.81 103 ILE B C 1
ATOM 2963 O O . ILE B 1 103 ? 7.344 -14.438 -6.059 1 98.81 103 ILE B O 1
ATOM 2967 N N . ARG B 1 104 ? 7.703 -15.727 -4.293 1 98.5 104 ARG B N 1
ATOM 2968 C CA . ARG B 1 104 ? 7.965 -14.625 -3.371 1 98.5 104 ARG B CA 1
ATOM 2969 C C . ARG B 1 104 ? 9.461 -14.43 -3.158 1 98.5 104 ARG B C 1
ATOM 2971 O O . ARG B 1 104 ? 10.086 -15.156 -2.381 1 98.5 104 ARG B O 1
ATOM 2978 N N . PRO B 1 105 ? 9.992 -13.422 -3.812 1 97.81 105 PRO B N 1
ATOM 2979 C CA . PRO B 1 105 ? 11.453 -13.289 -3.791 1 97.81 105 PRO B CA 1
ATOM 2980 C C . PRO B 1 105 ? 11.984 -12.906 -2.412 1 97.81 105 PRO B C 1
ATOM 2982 O O . PRO B 1 105 ? 11.289 -12.242 -1.638 1 97.81 105 PRO B O 1
ATOM 2985 N N . ASN B 1 106 ? 13.133 -13.375 -2.146 1 95.75 106 ASN B N 1
ATOM 2986 C CA . ASN B 1 106 ? 13.945 -12.852 -1.052 1 95.75 106 ASN B CA 1
ATOM 2987 C C . ASN B 1 106 ? 15.117 -12.023 -1.568 1 95.75 106 ASN B C 1
ATOM 2989 O O . ASN B 1 106 ? 16.078 -12.562 -2.121 1 95.75 106 ASN B O 1
ATOM 2993 N N . VAL B 1 107 ? 15.031 -10.789 -1.277 1 93.94 107 VAL B N 1
ATOM 2994 C CA . VAL B 1 107 ? 15.984 -9.859 -1.877 1 93.94 107 VAL B CA 1
ATOM 2995 C C . VAL B 1 107 ? 17.094 -9.547 -0.879 1 93.94 107 VAL B C 1
ATOM 2997 O O . VAL B 1 107 ? 18.109 -8.938 -1.238 1 93.94 107 VAL B O 1
ATOM 3000 N N . THR B 1 108 ? 17 -10.023 0.387 1 86 108 THR B N 1
ATOM 3001 C CA . THR B 1 108 ? 17.922 -9.609 1.438 1 86 108 THR B CA 1
ATOM 3002 C C . THR B 1 108 ? 18.781 -10.781 1.892 1 86 108 THR B C 1
ATOM 3004 O O . THR B 1 108 ? 19.781 -10.586 2.588 1 86 108 THR B O 1
ATOM 3007 N N . ALA B 1 109 ? 18.438 -12.008 1.527 1 78.06 109 ALA B N 1
ATOM 3008 C CA . ALA B 1 109 ? 19.047 -13.188 2.135 1 78.06 109 ALA B CA 1
ATOM 3009 C C . ALA B 1 109 ? 20.344 -13.562 1.423 1 78.06 109 ALA B C 1
ATOM 3011 O O . ALA B 1 109 ? 21 -14.539 1.8 1 78.06 109 ALA B O 1
ATOM 3012 N N . GLY B 1 110 ? 20.75 -12.875 0.526 1 84.19 110 GLY B N 1
ATOM 3013 C CA . GLY B 1 110 ? 22 -13.172 -0.141 1 84.19 110 GLY B CA 1
ATOM 3014 C C . GLY B 1 110 ? 21.844 -14.172 -1.271 1 84.19 110 GLY B C 1
ATOM 3015 O O . GLY B 1 110 ? 22.812 -14.438 -2.006 1 84.19 110 GLY B O 1
ATOM 3016 N N . ILE B 1 111 ? 20.672 -14.844 -1.407 1 91.62 111 ILE B N 1
ATOM 3017 C CA . ILE B 1 111 ? 20.453 -15.711 -2.559 1 91.62 111 ILE B CA 1
ATOM 3018 C C . ILE B 1 111 ? 20.156 -14.859 -3.793 1 91.62 111 ILE B C 1
ATOM 3020 O O . ILE B 1 111 ? 19.297 -13.969 -3.75 1 91.62 111 ILE B O 1
ATOM 3024 N N . LYS B 1 112 ? 20.844 -15.211 -4.84 1 95.81 112 LYS B N 1
ATOM 3025 C CA . LYS B 1 112 ? 20.734 -14.422 -6.062 1 95.81 112 LYS B CA 1
ATOM 3026 C C . LYS B 1 112 ? 19.391 -14.68 -6.754 1 95.81 112 LYS B C 1
AT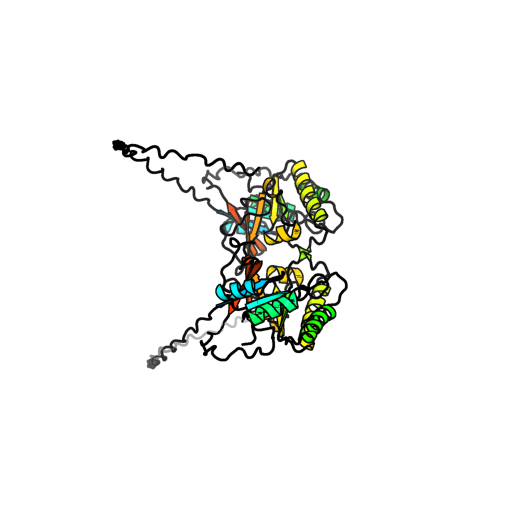OM 3028 O O . LYS B 1 112 ? 18.797 -15.742 -6.57 1 95.81 112 LYS B O 1
ATOM 3033 N N . ALA B 1 113 ? 19.016 -13.75 -7.559 1 97.56 113 ALA B N 1
ATOM 3034 C CA . ALA B 1 113 ? 17.75 -13.812 -8.281 1 97.56 113 ALA B CA 1
ATOM 3035 C C . ALA B 1 113 ? 17.672 -15.07 -9.141 1 97.56 113 ALA B C 1
ATOM 3037 O O . ALA B 1 113 ? 16.688 -15.812 -9.094 1 97.56 113 ALA B O 1
ATOM 3038 N N . PHE B 1 114 ? 18.719 -15.344 -9.906 1 97.75 114 PHE B N 1
ATOM 3039 C CA . PHE B 1 114 ? 18.688 -16.453 -10.852 1 97.75 114 PHE B CA 1
ATOM 3040 C C . PHE B 1 114 ? 18.641 -17.781 -10.109 1 97.75 114 PHE B C 1
ATOM 3042 O O . PHE B 1 114 ? 18.016 -18.734 -10.578 1 97.75 114 PHE B O 1
ATOM 3049 N N . GLU B 1 115 ? 19.219 -17.875 -8.914 1 98 115 GLU B N 1
ATOM 3050 C CA . GLU B 1 115 ? 19.203 -19.094 -8.117 1 98 115 GLU B CA 1
ATOM 3051 C C . GLU B 1 115 ? 17.797 -19.422 -7.625 1 98 115 GLU B C 1
ATOM 3053 O O . GLU B 1 115 ? 17.422 -20.594 -7.543 1 98 115 GLU B O 1
ATOM 3058 N N . GLN B 1 116 ? 17.109 -18.406 -7.23 1 98.44 116 GLN B N 1
ATOM 3059 C CA . GLN B 1 116 ? 15.734 -18.594 -6.785 1 98.44 116 GLN B CA 1
ATOM 3060 C C . GLN B 1 116 ? 14.859 -19.141 -7.91 1 98.44 116 GLN B C 1
ATOM 3062 O O . GLN B 1 116 ? 14.086 -20.078 -7.703 1 98.44 116 GLN B O 1
ATOM 3067 N N . VAL B 1 117 ? 15.031 -18.625 -9.125 1 98.75 117 VAL B N 1
ATOM 3068 C CA . VAL B 1 117 ? 14.297 -19.078 -10.297 1 98.75 117 VAL B CA 1
ATOM 3069 C C . VAL B 1 117 ? 14.703 -20.516 -10.633 1 98.75 117 VAL B C 1
ATOM 3071 O O . VAL B 1 117 ? 13.844 -21.375 -10.836 1 98.75 117 VAL B O 1
ATOM 3074 N N . ASP B 1 118 ? 15.977 -20.766 -10.625 1 98.69 118 ASP B N 1
ATOM 3075 C CA . ASP B 1 118 ? 16.484 -22.094 -10.984 1 98.69 118 ASP B CA 1
ATOM 3076 C C . ASP B 1 118 ? 16 -23.141 -9.992 1 98.69 118 ASP B C 1
ATOM 3078 O O . ASP B 1 118 ? 15.742 -24.297 -10.383 1 98.69 118 ASP B O 1
ATOM 3082 N N . SER B 1 119 ? 15.938 -22.734 -8.773 1 98.31 119 SER B N 1
ATOM 3083 C CA . SER B 1 119 ? 15.438 -23.656 -7.762 1 98.31 119 SER B CA 1
ATOM 3084 C C . SER B 1 119 ? 14.016 -24.109 -8.078 1 98.31 119 SER B C 1
ATOM 3086 O O . SER B 1 119 ? 13.695 -25.297 -7.98 1 98.31 119 SER B O 1
ATOM 3088 N N . VAL B 1 120 ? 13.18 -23.234 -8.453 1 98.81 120 VAL B N 1
ATOM 3089 C CA . VAL B 1 120 ? 11.789 -23.516 -8.766 1 98.81 120 VAL B CA 1
ATOM 3090 C C . VAL B 1 120 ? 11.695 -24.359 -10.031 1 98.81 120 VAL B C 1
ATOM 3092 O O . VAL B 1 120 ? 11.055 -25.422 -10.039 1 98.81 120 VAL B O 1
ATOM 3095 N N . VAL B 1 121 ? 12.367 -23.953 -11.078 1 98.69 121 VAL B N 1
ATOM 3096 C CA . VAL B 1 121 ? 12.328 -24.656 -12.359 1 98.69 121 VAL B CA 1
ATOM 3097 C C . VAL B 1 121 ? 12.891 -26.062 -12.188 1 98.69 121 VAL B C 1
ATOM 3099 O O . VAL B 1 121 ? 12.297 -27.047 -12.664 1 98.69 121 VAL B O 1
ATOM 3102 N N . GLY B 1 122 ? 14 -26.156 -11.539 1 98.5 122 GLY B N 1
ATOM 3103 C CA . GLY B 1 122 ? 14.625 -27.453 -11.328 1 98.5 122 GLY B CA 1
ATOM 3104 C C . GLY B 1 122 ? 13.734 -28.422 -10.586 1 98.5 122 GLY B C 1
ATOM 3105 O O . GLY B 1 122 ? 13.617 -29.594 -10.984 1 98.5 122 GLY B O 1
ATOM 3106 N N . GLU B 1 123 ? 13.125 -27.969 -9.5 1 98.62 123 GLU B N 1
ATOM 3107 C CA . GLU B 1 123 ? 12.273 -28.844 -8.688 1 98.62 123 GLU B CA 1
ATOM 3108 C C . GLU B 1 123 ? 11.055 -29.312 -9.484 1 98.62 123 GLU B C 1
ATOM 3110 O O . GLU B 1 123 ? 10.672 -30.484 -9.398 1 98.62 123 GLU B O 1
ATOM 3115 N N . LEU B 1 124 ? 10.453 -28.406 -10.188 1 98.56 124 LEU B N 1
ATOM 3116 C CA . LEU B 1 124 ? 9.258 -28.766 -10.945 1 98.56 124 LEU B CA 1
ATOM 3117 C C . LEU B 1 124 ? 9.602 -29.734 -12.078 1 98.56 124 LEU B C 1
ATOM 3119 O O . LEU B 1 124 ? 8.859 -30.672 -12.344 1 98.56 124 LEU B O 1
ATOM 3123 N N . LYS B 1 125 ? 10.703 -29.531 -12.711 1 97.31 125 LYS B N 1
ATOM 3124 C CA . LYS B 1 125 ? 11.148 -30.453 -13.766 1 97.31 125 LYS B CA 1
ATOM 3125 C C . LYS B 1 125 ? 11.43 -31.844 -13.211 1 97.31 125 LYS B C 1
ATOM 3127 O O . LYS B 1 125 ? 11.125 -32.844 -13.852 1 97.31 125 LYS B O 1
ATOM 3132 N N . LYS B 1 126 ? 12.031 -31.875 -12.094 1 97.38 126 LYS B N 1
ATOM 3133 C CA . LYS B 1 126 ? 12.297 -33.156 -11.43 1 97.38 126 LYS B CA 1
ATOM 3134 C C . LYS B 1 126 ? 11.016 -33.969 -11.258 1 97.38 126 LYS B C 1
ATOM 3136 O O . LYS B 1 126 ? 11.055 -35.188 -11.219 1 97.38 126 LYS B O 1
ATOM 3141 N N . HIS B 1 127 ? 9.906 -33.312 -11.172 1 97.44 127 HIS B N 1
ATOM 3142 C CA . HIS B 1 127 ? 8.633 -33.969 -10.945 1 97.44 127 HIS B CA 1
ATOM 3143 C C . HIS B 1 127 ? 7.816 -34.031 -12.234 1 97.44 127 HIS B C 1
ATOM 3145 O O . HIS B 1 127 ? 6.605 -34.25 -12.195 1 97.44 127 HIS B O 1
ATOM 3151 N N . SER B 1 128 ? 8.469 -33.75 -13.336 1 96.56 128 SER B N 1
ATOM 3152 C CA . SER B 1 128 ? 7.887 -33.844 -14.672 1 96.56 128 SER B CA 1
ATOM 3153 C C . SER B 1 128 ? 6.703 -32.906 -14.828 1 96.56 128 SER B C 1
ATOM 3155 O O . SER B 1 128 ? 5.691 -33.25 -15.438 1 96.56 128 SER B O 1
ATOM 3157 N N . ILE B 1 129 ? 6.77 -31.797 -14.172 1 97.25 129 ILE B N 1
ATOM 3158 C CA . ILE B 1 129 ? 5.777 -30.75 -14.328 1 97.25 129 ILE B CA 1
ATOM 3159 C C . ILE B 1 129 ? 6.234 -29.766 -15.414 1 97.25 129 ILE B C 1
ATOM 3161 O O . ILE B 1 129 ? 7.332 -29.219 -15.328 1 97.25 129 ILE B O 1
ATOM 3165 N N . ASP B 1 130 ? 5.406 -29.641 -16.406 1 96.44 130 ASP B N 1
ATOM 3166 C CA . ASP B 1 130 ? 5.688 -28.672 -17.469 1 96.44 130 ASP B CA 1
ATOM 3167 C C . ASP B 1 130 ? 5.371 -27.25 -17.016 1 96.44 130 ASP B C 1
ATOM 3169 O O . ASP B 1 130 ? 4.316 -27 -16.438 1 96.44 130 ASP B O 1
ATOM 3173 N N . ILE B 1 131 ? 6.27 -26.375 -17.281 1 97.56 131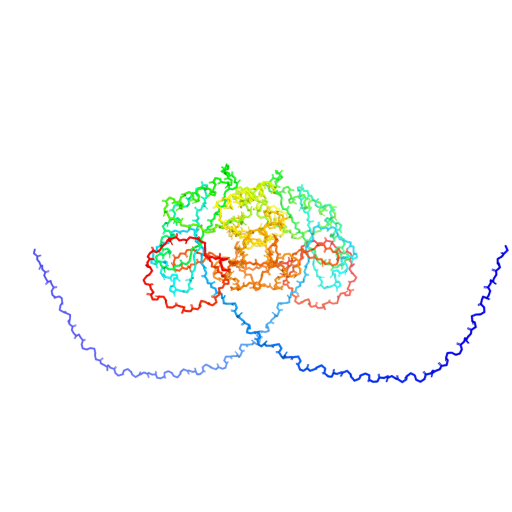 ILE B N 1
ATOM 3174 C CA . ILE B 1 131 ? 6.113 -24.984 -16.859 1 97.56 131 ILE B CA 1
ATOM 3175 C C . ILE B 1 131 ? 5.98 -24.078 -18.094 1 97.56 131 ILE B C 1
ATOM 3177 O O . ILE B 1 131 ? 6.816 -24.125 -19 1 97.56 131 ILE B O 1
ATOM 3181 N N . ARG B 1 132 ? 4.941 -23.234 -18.078 1 96.56 132 ARG B N 1
ATOM 3182 C CA . ARG B 1 132 ? 4.766 -22.297 -19.188 1 96.56 132 ARG B CA 1
ATOM 3183 C C . ARG B 1 132 ? 5 -20.859 -18.719 1 96.56 132 ARG B C 1
ATOM 3185 O O . ARG B 1 132 ? 5.426 -20.016 -19.5 1 96.56 132 ARG B O 1
ATOM 3192 N N . SER B 1 133 ? 4.68 -20.578 -17.453 1 97.19 133 SER B N 1
ATOM 3193 C CA . SER B 1 133 ? 4.832 -19.219 -16.938 1 97.19 133 SER B CA 1
ATOM 3194 C C . SER B 1 133 ? 5.125 -19.234 -15.438 1 97.19 133 SER B C 1
ATOM 3196 O O . SER B 1 133 ? 4.77 -20.188 -14.742 1 97.19 133 SER B O 1
ATOM 3198 N N . ILE B 1 134 ? 5.805 -18.25 -14.969 1 98.5 134 ILE B N 1
ATOM 3199 C CA . ILE B 1 134 ? 6.066 -18 -13.555 1 98.5 134 ILE B CA 1
ATOM 3200 C C . ILE B 1 134 ? 5.754 -16.531 -13.227 1 98.5 134 ILE B C 1
ATOM 3202 O O . ILE B 1 134 ? 6.098 -15.633 -13.992 1 98.5 134 ILE B O 1
ATOM 3206 N N . TRP B 1 135 ? 5.105 -16.328 -12.117 1 98.75 135 TRP B N 1
ATOM 3207 C CA . TRP B 1 135 ? 4.84 -14.984 -11.609 1 98.75 135 TRP B CA 1
ATOM 3208 C C . TRP B 1 135 ? 5.836 -14.609 -10.516 1 98.75 135 TRP B C 1
ATOM 3210 O O . TRP B 1 135 ? 6.188 -15.438 -9.672 1 98.75 135 TRP B O 1
ATOM 3220 N N . ILE B 1 136 ? 6.246 -13.336 -10.508 1 98.69 136 ILE B N 1
ATOM 3221 C CA . ILE B 1 136 ? 7.117 -12.781 -9.477 1 98.69 136 ILE B CA 1
ATOM 3222 C C . ILE B 1 136 ? 6.316 -11.852 -8.57 1 98.69 136 ILE B C 1
ATOM 3224 O O . ILE B 1 136 ? 5.703 -10.891 -9.039 1 98.69 136 ILE B O 1
ATOM 3228 N N . GLN B 1 137 ? 6.305 -12.18 -7.328 1 98.81 137 GLN B N 1
ATOM 3229 C CA . GLN B 1 137 ? 5.633 -11.312 -6.371 1 98.81 137 GLN B CA 1
ATOM 3230 C C . GLN B 1 137 ? 6.512 -10.117 -6 1 98.81 137 GLN B C 1
ATOM 3232 O O . GLN B 1 137 ? 7.57 -10.289 -5.395 1 98.81 137 GLN B O 1
ATOM 3237 N N . VAL B 1 138 ? 6.098 -8.945 -6.414 1 98.62 138 VAL B N 1
ATOM 3238 C CA . VAL B 1 138 ? 6.77 -7.695 -6.086 1 98.62 138 VAL B CA 1
ATOM 3239 C C . VAL B 1 138 ? 5.832 -6.809 -5.27 1 98.62 138 VAL B C 1
ATOM 3241 O O . VAL B 1 138 ? 5.293 -5.824 -5.785 1 98.62 138 VAL B O 1
ATOM 3244 N N . THR B 1 139 ? 5.629 -7.176 -4.062 1 98.44 139 THR B N 1
ATOM 3245 C CA . THR B 1 139 ? 4.754 -6.5 -3.113 1 98.44 139 THR B CA 1
ATOM 3246 C C . THR B 1 139 ? 5.434 -6.355 -1.756 1 98.44 139 THR B C 1
ATOM 3248 O O . THR B 1 139 ? 6.605 -6.707 -1.604 1 98.44 139 THR B O 1
ATOM 3251 N N . SER B 1 140 ? 4.707 -5.766 -0.779 1 97.44 140 SER B N 1
ATOM 3252 C CA . SER B 1 140 ? 5.227 -5.613 0.577 1 97.44 140 SER B CA 1
ATOM 3253 C C . SER B 1 140 ? 6.543 -4.848 0.583 1 97.44 140 SER B C 1
ATOM 3255 O O . SER B 1 140 ? 7.582 -5.395 0.966 1 97.44 140 SER B O 1
ATOM 3257 N N . PRO B 1 141 ? 6.461 -3.568 0.311 1 97.88 141 PRO B N 1
ATOM 3258 C CA . PRO B 1 141 ? 7.672 -2.768 0.119 1 97.88 141 PRO B CA 1
ATOM 3259 C C . PRO B 1 141 ? 8.656 -2.889 1.283 1 97.88 141 PRO B C 1
ATOM 3261 O O . PRO B 1 141 ? 9.867 -2.75 1.094 1 97.88 141 PRO B O 1
ATOM 3264 N N . ILE B 1 142 ? 8.164 -3.229 2.396 1 96.56 142 ILE B N 1
ATOM 3265 C CA . ILE B 1 142 ? 8.992 -3.309 3.598 1 96.56 142 ILE B CA 1
ATOM 3266 C C . ILE B 1 142 ? 10.055 -4.391 3.42 1 96.56 142 ILE B C 1
ATOM 3268 O O . ILE B 1 142 ? 11.102 -4.355 4.074 1 96.56 142 ILE B O 1
ATOM 3272 N N . GLU B 1 143 ? 9.828 -5.363 2.521 1 95 143 GLU B N 1
ATOM 3273 C CA . GLU B 1 143 ? 10.742 -6.473 2.27 1 95 143 GLU B CA 1
ATOM 3274 C C . GLU B 1 143 ? 11.789 -6.098 1.219 1 95 143 GLU B C 1
ATOM 3276 O O . GLU B 1 143 ? 12.688 -6.887 0.926 1 95 143 GLU B O 1
ATOM 3281 N N . TRP B 1 144 ? 11.664 -4.926 0.688 1 96.56 144 TRP B N 1
ATOM 3282 C CA . TRP B 1 144 ? 12.523 -4.422 -0.378 1 96.56 144 TRP B CA 1
ATOM 3283 C C . TRP B 1 144 ? 13.344 -3.23 0.1 1 96.56 144 TRP B C 1
ATOM 3285 O O . TRP B 1 144 ? 13.336 -2.172 -0.534 1 96.56 144 TRP B O 1
ATOM 3295 N N . SER B 1 145 ? 14.125 -3.365 1.122 1 91 145 SER B N 1
ATOM 3296 C CA . SER B 1 145 ? 14.758 -2.262 1.842 1 91 145 SER B CA 1
ATOM 3297 C C . SER B 1 145 ? 16.078 -1.855 1.19 1 91 145 SER B C 1
ATOM 3299 O O . SER B 1 145 ? 16.688 -0.868 1.593 1 91 145 SER B O 1
ATOM 3301 N N . GLN B 1 146 ? 16.484 -2.559 0.119 1 93.38 146 GLN B N 1
ATOM 3302 C CA . GLN B 1 146 ? 17.719 -2.227 -0.578 1 93.38 146 GLN B CA 1
ATOM 3303 C C . GLN B 1 146 ? 17.562 -0.947 -1.393 1 93.38 146 GLN B C 1
ATOM 3305 O O . GLN B 1 146 ? 16.484 -0.346 -1.42 1 93.38 146 GLN B O 1
ATOM 3310 N N . SER B 1 147 ? 18.75 -0.586 -1.972 1 95 147 SER B N 1
ATOM 3311 C CA . SER B 1 147 ? 18.703 0.579 -2.85 1 95 147 SER B CA 1
ATOM 3312 C C . SER B 1 147 ? 17.781 0.339 -4.043 1 95 147 SER B C 1
ATOM 3314 O O . SER B 1 147 ? 17.547 -0.808 -4.426 1 95 147 SER B O 1
ATOM 3316 N N . GLU B 1 148 ? 17.297 1.422 -4.523 1 95.69 148 GLU B N 1
ATOM 3317 C CA . GLU B 1 148 ? 16.406 1.331 -5.684 1 95.69 148 GLU B CA 1
ATOM 3318 C C . GLU B 1 148 ? 17.078 0.574 -6.828 1 95.69 148 GLU B C 1
ATOM 3320 O O . GLU B 1 148 ? 16.469 -0.305 -7.438 1 95.69 148 GLU B O 1
ATOM 3325 N N . LEU B 1 149 ? 18.312 0.857 -7.109 1 96.38 149 LEU B N 1
ATOM 3326 C CA . LEU B 1 149 ? 19.031 0.199 -8.188 1 96.38 149 LEU B CA 1
ATOM 3327 C C . LEU B 1 149 ? 19.141 -1.301 -7.934 1 96.38 149 LEU B C 1
ATOM 3329 O O . LEU B 1 149 ? 18.953 -2.105 -8.852 1 96.38 149 LEU B O 1
ATOM 3333 N N . HIS B 1 150 ? 19.438 -1.678 -6.691 1 96.38 150 HIS B N 1
ATOM 3334 C CA . HIS B 1 150 ? 19.531 -3.092 -6.352 1 96.38 150 HIS B CA 1
ATOM 3335 C C . HIS B 1 150 ? 18.203 -3.809 -6.582 1 96.38 150 HIS B C 1
ATOM 3337 O O . HIS B 1 150 ? 18.188 -4.922 -7.113 1 96.38 150 HIS B O 1
ATOM 3343 N N . ARG B 1 151 ? 17.141 -3.156 -6.18 1 97 151 ARG B N 1
ATOM 3344 C CA . ARG B 1 151 ? 15.82 -3.76 -6.348 1 97 151 ARG B CA 1
ATOM 3345 C C . ARG B 1 151 ? 15.484 -3.943 -7.824 1 97 151 ARG B C 1
ATOM 3347 O O . ARG B 1 151 ? 15.008 -5.004 -8.227 1 97 151 ARG B O 1
ATOM 3354 N N . LEU B 1 152 ? 15.781 -2.959 -8.602 1 97.19 152 LEU B N 1
ATOM 3355 C CA . LEU B 1 152 ? 15.516 -3.01 -10.039 1 97.19 152 LEU B CA 1
ATOM 3356 C C . LEU B 1 152 ? 16.328 -4.121 -10.703 1 97.19 152 LEU B C 1
ATOM 3358 O O . LEU B 1 152 ? 15.781 -4.902 -11.484 1 97.19 152 LEU B O 1
ATOM 3362 N N . MET B 1 153 ? 17.547 -4.203 -10.383 1 96.88 153 MET B N 1
ATOM 3363 C CA . MET B 1 153 ? 18.406 -5.227 -10.961 1 96.88 153 MET B CA 1
ATOM 3364 C C . MET B 1 153 ? 17.953 -6.621 -10.547 1 96.88 153 MET B C 1
ATOM 3366 O O . MET B 1 153 ? 17.984 -7.555 -11.352 1 96.88 153 MET B O 1
ATOM 3370 N N . PHE B 1 154 ? 17.594 -6.723 -9.352 1 97.81 154 PHE B N 1
ATOM 3371 C CA . PHE B 1 154 ? 17.125 -8.016 -8.859 1 97.81 154 PHE B CA 1
ATOM 3372 C C . PHE B 1 154 ? 15.906 -8.484 -9.641 1 97.81 154 PHE B C 1
ATOM 3374 O O . PHE B 1 154 ? 15.852 -9.625 -10.102 1 97.81 154 PHE B O 1
ATOM 3381 N N . ILE B 1 155 ? 14.922 -7.621 -9.797 1 98 155 ILE B N 1
ATOM 3382 C CA . ILE B 1 155 ? 13.703 -7.938 -10.531 1 98 155 ILE B CA 1
ATOM 3383 C C . ILE B 1 155 ? 14.039 -8.25 -11.984 1 98 155 ILE B C 1
ATOM 3385 O O . ILE B 1 155 ? 13.57 -9.25 -12.539 1 98 155 ILE B O 1
ATOM 3389 N N . ALA B 1 156 ? 14.859 -7.434 -12.578 1 97.25 156 ALA B N 1
ATOM 3390 C CA . ALA B 1 156 ? 15.266 -7.637 -13.969 1 97.25 156 ALA B CA 1
ATOM 3391 C C . ALA B 1 156 ? 15.969 -8.977 -14.141 1 97.25 156 ALA B C 1
ATOM 3393 O O . ALA B 1 156 ? 15.734 -9.688 -15.117 1 97.25 156 ALA B O 1
ATOM 3394 N N . ASN B 1 157 ? 16.812 -9.297 -13.211 1 97.88 157 ASN B N 1
ATOM 3395 C CA . ASN B 1 157 ? 17.531 -10.562 -13.281 1 97.88 157 ASN B CA 1
ATOM 3396 C C . ASN B 1 157 ? 16.594 -11.758 -13.148 1 97.88 157 ASN B C 1
ATOM 3398 O O . ASN B 1 157 ? 16.812 -12.797 -13.773 1 97.88 157 ASN B O 1
ATOM 3402 N N . MET B 1 158 ? 15.609 -11.641 -12.336 1 98.12 158 MET B N 1
ATOM 3403 C CA . MET B 1 158 ? 14.633 -12.719 -12.227 1 98.12 158 MET B CA 1
ATOM 3404 C C . MET B 1 158 ? 13.867 -12.883 -13.539 1 98.12 158 MET B C 1
ATOM 3406 O O . MET B 1 158 ? 13.695 -14.008 -14.016 1 98.12 158 MET B O 1
ATOM 3410 N N . ILE B 1 159 ? 13.398 -11.781 -14.086 1 98 159 ILE B N 1
ATOM 3411 C CA . ILE B 1 159 ? 12.656 -11.805 -15.344 1 98 159 ILE B CA 1
ATOM 3412 C C . ILE B 1 159 ? 13.516 -12.453 -16.438 1 98 159 ILE B C 1
ATOM 3414 O O . ILE B 1 159 ? 13.047 -13.352 -17.141 1 98 159 ILE B O 1
ATOM 3418 N N . GLU B 1 160 ? 14.719 -12.008 -16.5 1 97.81 160 GLU B N 1
ATOM 3419 C CA . GLU B 1 160 ? 15.617 -12.523 -17.516 1 97.81 160 GLU B CA 1
ATOM 3420 C C . GLU B 1 160 ? 15.867 -14.023 -17.344 1 97.81 160 GLU B C 1
ATOM 3422 O O . GLU B 1 160 ? 15.914 -14.766 -18.328 1 97.81 160 GLU B O 1
ATOM 3427 N N . ARG B 1 161 ? 16.031 -14.422 -16.172 1 98.56 161 ARG B N 1
ATOM 3428 C CA . ARG B 1 161 ? 16.312 -15.836 -15.93 1 98.56 161 ARG B CA 1
ATOM 3429 C C . ARG B 1 161 ? 15.109 -16.703 -16.297 1 98.56 161 ARG B C 1
ATOM 3431 O O . ARG B 1 161 ? 15.273 -17.797 -16.844 1 98.56 161 ARG B O 1
ATOM 3438 N N . ILE B 1 162 ? 13.922 -16.219 -15.961 1 98.31 162 ILE B N 1
ATOM 3439 C CA . ILE B 1 162 ? 12.719 -16.938 -16.344 1 98.31 162 ILE B CA 1
ATOM 3440 C C . ILE B 1 162 ? 12.633 -17.047 -17.859 1 98.31 162 ILE B C 1
ATOM 3442 O O . ILE B 1 162 ? 12.367 -18.125 -18.406 1 98.31 162 ILE B O 1
ATOM 3446 N N . ARG B 1 163 ? 12.961 -16.016 -18.531 1 97.12 163 ARG B N 1
ATOM 3447 C CA . ARG B 1 163 ? 12.953 -16 -19.984 1 97.12 163 ARG B CA 1
ATOM 3448 C C . ARG B 1 163 ? 14.023 -16.922 -20.562 1 97.12 163 ARG B C 1
ATOM 3450 O O . ARG B 1 163 ? 13.82 -17.562 -21.594 1 97.12 163 ARG B O 1
ATOM 3457 N N . HIS B 1 164 ? 15.094 -16.906 -19.922 1 98 164 HIS B N 1
ATOM 3458 C CA . HIS B 1 164 ? 16.188 -17.781 -20.344 1 98 164 HIS B CA 1
ATOM 3459 C C . HIS B 1 164 ? 15.75 -19.25 -20.328 1 98 164 HIS B C 1
ATOM 3461 O O . HIS B 1 164 ? 16.234 -20.062 -21.125 1 98 164 HIS B O 1
ATOM 3467 N N . HIS B 1 165 ? 14.875 -19.562 -19.438 1 98.06 165 HIS B N 1
ATOM 3468 C CA . HIS B 1 165 ? 14.328 -20.922 -19.391 1 98.06 165 HIS B CA 1
ATOM 3469 C C . HIS B 1 165 ? 13.242 -21.125 -20.438 1 98.06 165 HIS B C 1
ATOM 3471 O O . HIS B 1 165 ? 12.625 -22.188 -20.516 1 98.06 165 HIS B O 1
ATOM 3477 N N . GLY B 1 166 ? 12.93 -20.078 -21.25 1 96.44 166 GLY B N 1
ATOM 3478 C CA . GLY B 1 166 ? 11.922 -20.172 -22.281 1 96.44 166 GLY B CA 1
ATOM 3479 C C . GLY B 1 166 ? 10.508 -20 -21.766 1 96.44 166 GLY B C 1
ATOM 3480 O O . GLY B 1 166 ? 9.547 -20.438 -22.406 1 96.44 166 GLY B O 1
ATOM 3481 N N . LEU B 1 167 ? 10.352 -19.453 -20.609 1 96.81 167 LEU B N 1
ATOM 3482 C CA . LEU B 1 167 ? 9.062 -19.344 -19.938 1 96.81 167 LEU B CA 1
ATOM 3483 C C . LEU B 1 167 ? 8.516 -17.922 -20.031 1 96.81 167 LEU B C 1
ATOM 3485 O O . LEU B 1 167 ? 9.281 -16.969 -20.109 1 96.81 167 LEU B O 1
ATOM 3489 N N . ASN B 1 168 ? 7.207 -17.797 -20.016 1 95.94 168 ASN B N 1
ATOM 3490 C CA . ASN B 1 168 ? 6.562 -16.5 -19.844 1 95.94 168 ASN B CA 1
ATOM 3491 C C . ASN B 1 168 ? 6.664 -16 -18.406 1 95.94 168 ASN B C 1
ATOM 3493 O O . ASN B 1 168 ? 6.77 -16.812 -17.469 1 95.94 168 ASN B O 1
ATOM 3497 N N . VAL B 1 169 ? 6.617 -14.727 -18.297 1 97.38 169 VAL B N 1
ATOM 3498 C CA . VAL B 1 169 ? 6.793 -14.141 -16.984 1 97.38 169 VAL B CA 1
ATOM 3499 C C . VAL B 1 169 ? 5.656 -13.156 -16.703 1 97.38 169 VAL B C 1
ATOM 3501 O O . VAL B 1 169 ? 5.215 -12.438 -17.594 1 97.38 169 VAL B O 1
ATOM 3504 N N . GLY B 1 170 ? 5.148 -13.125 -15.469 1 98 170 GLY B N 1
ATOM 3505 C CA . GLY B 1 170 ? 4.258 -12.102 -14.938 1 98 170 GLY B CA 1
ATOM 3506 C C . GLY B 1 170 ? 4.73 -11.531 -13.617 1 98 170 GLY B C 1
ATOM 3507 O O . GLY B 1 170 ? 5.602 -12.102 -12.961 1 98 170 GLY B O 1
ATOM 3508 N N . VAL B 1 171 ? 4.227 -10.367 -13.289 1 98.5 171 VAL B N 1
ATOM 3509 C CA . VAL B 1 171 ? 4.527 -9.711 -12.023 1 98.5 171 VAL B CA 1
ATOM 3510 C C . VAL B 1 171 ? 3.236 -9.492 -11.234 1 98.5 171 VAL B C 1
ATOM 3512 O O . VAL B 1 171 ? 2.234 -9.031 -11.789 1 98.5 171 VAL B O 1
ATOM 3515 N N . TYR B 1 172 ? 3.26 -9.977 -10.008 1 98.75 172 TYR B N 1
ATOM 3516 C CA . TYR B 1 172 ? 2.215 -9.641 -9.047 1 98.75 172 TYR B CA 1
ATOM 3517 C C . TYR B 1 172 ? 2.602 -8.414 -8.227 1 98.75 172 TYR B C 1
ATOM 3519 O O . TYR B 1 172 ? 3.59 -8.445 -7.488 1 98.75 172 TYR B O 1
ATOM 3527 N N . THR B 1 173 ? 1.833 -7.324 -8.344 1 98.81 173 THR B N 1
ATOM 3528 C CA . THR B 1 173 ? 2.139 -6.074 -7.656 1 98.81 173 THR B CA 1
ATOM 3529 C C . THR B 1 173 ? 0.91 -5.172 -7.598 1 98.81 173 THR B C 1
ATOM 3531 O O . THR B 1 173 ? -0.218 -5.641 -7.762 1 98.81 173 THR B O 1
ATOM 3534 N N . SER B 1 174 ? 1.05 -3.998 -7.137 1 98.5 174 SER B N 1
ATOM 3535 C CA . SER B 1 174 ? 0.064 -2.924 -7.203 1 98.5 174 SER B CA 1
ATOM 3536 C C . SER B 1 174 ? 0.699 -1.617 -7.664 1 98.5 174 SER B C 1
ATOM 3538 O O . SER B 1 174 ? 1.926 -1.497 -7.703 1 98.5 174 SER B O 1
ATOM 3540 N N . ASN B 1 175 ? -0.16 -0.707 -8.055 1 97.5 175 ASN B N 1
ATOM 3541 C CA . ASN B 1 175 ? 0.332 0.622 -8.398 1 97.5 175 ASN B CA 1
ATOM 3542 C C . ASN B 1 175 ? 1.203 1.208 -7.293 1 97.5 175 ASN B C 1
ATOM 3544 O O . ASN B 1 175 ? 2.318 1.663 -7.551 1 97.5 175 ASN B O 1
ATOM 3548 N N . TYR B 1 176 ? 0.757 1.096 -6.113 1 98.06 176 TYR B N 1
ATOM 3549 C CA . TYR B 1 176 ? 1.429 1.647 -4.941 1 98.06 176 TYR B CA 1
ATOM 3550 C C . TYR B 1 176 ? 2.73 0.908 -4.66 1 98.06 176 TYR B C 1
ATOM 3552 O O . TYR B 1 176 ? 3.783 1.531 -4.5 1 98.06 176 TYR B O 1
ATOM 3560 N N . ASP B 1 177 ? 2.691 -0.398 -4.621 1 98.62 177 ASP B N 1
ATOM 3561 C CA . ASP B 1 177 ? 3.881 -1.198 -4.348 1 98.62 177 ASP B CA 1
ATOM 3562 C C . ASP B 1 177 ? 4.945 -0.984 -5.418 1 98.62 177 ASP B C 1
ATOM 3564 O O . ASP B 1 177 ? 6.121 -0.797 -5.105 1 98.62 177 ASP B O 1
ATOM 3568 N N . TRP B 1 178 ? 4.516 -0.977 -6.652 1 98.56 178 TRP B N 1
ATOM 3569 C CA . TRP B 1 178 ? 5.453 -0.846 -7.762 1 98.56 178 TRP B CA 1
ATOM 3570 C C . TRP B 1 178 ? 6.184 0.491 -7.703 1 98.56 178 TRP B C 1
ATOM 3572 O O . TRP B 1 178 ? 7.406 0.547 -7.863 1 98.56 178 TRP B O 1
ATOM 3582 N N . ARG B 1 179 ? 5.445 1.48 -7.445 1 97.44 179 ARG B N 1
ATOM 3583 C CA . ARG B 1 179 ? 6.039 2.811 -7.352 1 97.44 179 ARG B CA 1
ATOM 3584 C C . ARG B 1 179 ? 7.031 2.889 -6.199 1 97.44 179 ARG B C 1
ATOM 3586 O O . ARG B 1 179 ? 8.133 3.418 -6.355 1 97.44 179 ARG B O 1
ATOM 3593 N N . LEU B 1 180 ? 6.684 2.387 -5.07 1 97.44 180 LEU B N 1
ATOM 3594 C CA . LEU B 1 180 ? 7.559 2.455 -3.902 1 97.44 180 LEU B CA 1
ATOM 3595 C C . LEU B 1 180 ? 8.812 1.62 -4.113 1 97.44 180 LEU B C 1
ATOM 3597 O O . LEU B 1 180 ? 9.914 2.035 -3.734 1 97.44 180 LEU B O 1
ATOM 3601 N N . ILE B 1 181 ? 8.641 0.479 -4.758 1 98.25 181 ILE B N 1
ATOM 3602 C CA . ILE B 1 181 ? 9.734 -0.482 -4.852 1 98.25 181 ILE B CA 1
ATOM 3603 C C . ILE B 1 181 ? 10.648 -0.11 -6.016 1 98.25 181 ILE B C 1
ATOM 3605 O O . ILE B 1 181 ? 11.875 -0.223 -5.91 1 98.25 181 ILE B O 1
ATOM 3609 N N . THR B 1 182 ? 10.055 0.438 -7.113 1 98.19 182 THR B N 1
ATOM 3610 C CA . THR B 1 182 ? 10.867 0.542 -8.32 1 98.19 182 THR B CA 1
ATOM 3611 C C . THR B 1 182 ? 10.992 1.997 -8.766 1 98.19 182 THR B C 1
ATOM 3613 O O . THR B 1 182 ? 11.672 2.297 -9.75 1 98.19 182 THR B O 1
ATOM 3616 N N . GLY B 1 183 ? 10.359 2.857 -8.086 1 96.06 183 GLY B N 1
ATOM 3617 C CA . GLY B 1 183 ? 10.297 4.219 -8.602 1 96.06 183 GLY B CA 1
ATOM 3618 C C . GLY B 1 183 ? 9.523 4.328 -9.906 1 96.06 183 GLY B C 1
ATOM 3619 O O . GLY B 1 183 ? 9.875 5.133 -10.773 1 96.06 183 GLY B O 1
ATOM 3620 N N . ASP B 1 184 ? 8.57 3.398 -10.055 1 95 184 ASP B N 1
ATOM 3621 C CA . ASP B 1 184 ? 7.715 3.305 -11.234 1 95 184 ASP B CA 1
ATOM 3622 C C . ASP B 1 184 ? 8.531 2.975 -12.477 1 95 184 ASP B C 1
ATOM 3624 O O . ASP B 1 184 ? 8.398 3.635 -13.516 1 95 184 ASP B O 1
ATOM 3628 N N . TRP B 1 185 ? 9.383 2.033 -12.359 1 96.12 185 TRP B N 1
ATOM 3629 C CA . TRP B 1 185 ? 10.109 1.515 -13.508 1 96.12 185 TRP B CA 1
ATOM 3630 C C . TRP B 1 185 ? 9.164 1.212 -14.664 1 96.12 185 TRP B C 1
ATOM 3632 O O . TRP B 1 185 ? 8.242 0.399 -14.523 1 96.12 185 TRP B O 1
ATOM 3642 N N . MET B 1 186 ? 9.352 1.811 -15.836 1 95.19 186 MET B N 1
ATOM 3643 C CA . MET B 1 186 ? 8.367 1.854 -16.906 1 95.19 186 MET B CA 1
ATOM 3644 C C . MET B 1 186 ? 8.625 0.755 -17.938 1 95.19 186 MET B C 1
ATOM 3646 O O . MET B 1 186 ? 7.824 0.553 -18.859 1 95.19 186 MET B O 1
ATOM 3650 N N . LYS B 1 187 ? 9.562 -0.001 -17.812 1 91.25 187 LYS B N 1
ATOM 3651 C CA . LYS B 1 187 ? 9.93 -0.953 -18.844 1 91.25 187 LYS B CA 1
ATOM 3652 C C . LYS B 1 187 ? 9.328 -2.328 -18.578 1 91.25 187 LYS B C 1
ATOM 3654 O O . LYS B 1 187 ? 9.273 -3.176 -19.469 1 91.25 187 LYS B O 1
ATOM 3659 N N . ALA B 1 188 ? 8.828 -2.553 -17.438 1 86.94 188 ALA B N 1
ATOM 3660 C CA . ALA B 1 188 ? 8.32 -3.869 -17.062 1 86.94 188 ALA B CA 1
ATOM 3661 C C . ALA B 1 188 ? 7.09 -4.23 -17.891 1 86.94 188 ALA B C 1
ATOM 3663 O O . ALA B 1 188 ? 6.961 -5.367 -18.359 1 86.94 188 ALA B O 1
ATOM 3664 N N . GLY B 1 189 ? 6.227 -3.268 -18.094 1 85.44 189 GLY B N 1
ATOM 3665 C CA . GLY B 1 189 ? 4.941 -3.506 -18.719 1 85.44 189 GLY B CA 1
ATOM 3666 C C . GLY B 1 189 ? 5.066 -3.957 -20.172 1 85.44 189 GLY B C 1
ATOM 3667 O O . GLY B 1 189 ? 4.156 -4.59 -20.703 1 85.44 189 GLY B O 1
ATOM 3668 N N . ASP B 1 190 ? 6.082 -3.652 -20.734 1 81.5 190 ASP B N 1
ATOM 3669 C CA . ASP B 1 190 ? 6.336 -4.055 -22.109 1 81.5 190 ASP B CA 1
ATOM 3670 C C . ASP B 1 190 ? 6.805 -5.504 -22.188 1 81.5 190 ASP B C 1
ATOM 3672 O O . ASP B 1 190 ? 6.77 -6.121 -23.25 1 81.5 190 ASP B O 1
ATOM 3676 N N . GLU B 1 191 ? 7.031 -6.098 -21.094 1 81.56 191 GLU B N 1
ATOM 3677 C CA . GLU B 1 191 ? 7.793 -7.344 -21.125 1 81.56 191 GLU B CA 1
ATOM 3678 C C . GLU B 1 191 ? 7.027 -8.477 -20.453 1 81.56 191 GLU B C 1
ATOM 3680 O O . GLU B 1 191 ? 7.227 -9.648 -20.797 1 81.56 191 GLU B O 1
ATOM 3685 N N . VAL B 1 192 ? 6.285 -8.031 -19.531 1 94.69 192 VAL B N 1
ATOM 3686 C CA . VAL B 1 192 ? 5.77 -9.125 -18.719 1 94.69 192 VAL B CA 1
ATOM 3687 C C . VAL B 1 192 ? 4.297 -8.891 -18.406 1 94.69 192 VAL B C 1
ATOM 3689 O O . VAL B 1 192 ? 3.807 -7.762 -18.516 1 94.69 192 VAL B O 1
ATOM 3692 N N . MET B 1 193 ? 3.512 -9.938 -18.078 1 97 193 MET B N 1
ATOM 3693 C CA . MET B 1 193 ? 2.107 -9.852 -17.688 1 97 193 MET B CA 1
ATOM 3694 C C . MET B 1 193 ? 1.961 -9.219 -16.312 1 97 193 MET B C 1
ATOM 3696 O O . MET B 1 193 ? 2.902 -9.227 -15.508 1 97 193 MET B O 1
ATOM 3700 N N . LEU B 1 194 ? 0.778 -8.688 -16.031 1 97.94 194 LEU B N 1
ATOM 3701 C CA . LEU B 1 194 ? 0.523 -8.016 -14.773 1 97.94 194 LEU B CA 1
ATOM 3702 C C . LEU B 1 194 ? -0.6 -8.703 -14 1 97.94 194 LEU B C 1
ATOM 3704 O O . LEU B 1 194 ? -1.672 -8.953 -14.555 1 97.94 194 LEU B O 1
ATOM 3708 N N . TRP B 1 195 ? -0.313 -9.117 -12.859 1 98.5 195 TRP B N 1
ATOM 3709 C CA . TRP B 1 195 ? -1.235 -9.453 -11.781 1 98.5 195 TRP B CA 1
ATOM 3710 C C . TRP B 1 195 ? -1.238 -8.359 -10.711 1 98.5 195 TRP B C 1
ATOM 3712 O O . TRP B 1 195 ? -0.311 -8.273 -9.906 1 98.5 195 TRP B O 1
ATOM 3722 N N . TYR B 1 196 ? -2.32 -7.453 -10.742 1 98.5 196 TYR B N 1
ATOM 3723 C CA . TYR B 1 196 ? -2.311 -6.355 -9.773 1 98.5 196 TYR B CA 1
ATOM 3724 C C . TYR B 1 196 ? -3.316 -6.602 -8.656 1 98.5 196 TYR B C 1
ATOM 3726 O O . TYR B 1 196 ? -4.289 -7.34 -8.844 1 98.5 196 TYR B O 1
ATOM 3734 N N . TRP B 1 197 ? -3.033 -6.012 -7.512 1 98.62 197 TRP B N 1
ATOM 3735 C CA . TRP B 1 197 ? -4.012 -6.117 -6.43 1 98.62 197 TRP B CA 1
ATOM 3736 C C . TRP B 1 197 ? -4.551 -4.746 -6.047 1 98.62 197 TRP B C 1
ATOM 3738 O O . TRP B 1 197 ? -3.848 -3.738 -6.164 1 98.62 197 TRP B O 1
ATOM 3748 N N . HIS B 1 198 ? -5.746 -4.668 -5.742 1 98.31 198 HIS B N 1
ATOM 3749 C CA . HIS B 1 198 ? -6.422 -3.518 -5.148 1 98.31 198 HIS B CA 1
ATOM 3750 C C . HIS B 1 198 ? -7.562 -3.959 -4.242 1 98.31 198 HIS B C 1
ATOM 3752 O O . HIS B 1 198 ? -8.555 -4.527 -4.711 1 98.31 198 HIS B O 1
ATOM 3758 N N . VAL B 1 199 ? -7.379 -3.732 -2.943 1 98 199 VAL B N 1
ATOM 3759 C CA . VAL B 1 199 ? -8.398 -4.047 -1.949 1 98 199 VAL B CA 1
ATOM 3760 C C . VAL B 1 199 ? -8.555 -2.883 -0.977 1 98 199 VAL B C 1
ATOM 3762 O O . VAL B 1 199 ? -7.691 -2.002 -0.914 1 98 199 VAL B O 1
ATOM 3765 N N . ILE B 1 200 ? -9.664 -2.879 -0.28 1 96.88 200 ILE B N 1
ATOM 3766 C CA . ILE B 1 200 ? -9.906 -1.893 0.769 1 96.88 200 ILE B CA 1
ATOM 3767 C C . ILE B 1 200 ? -9.234 -2.342 2.062 1 96.88 200 ILE B C 1
ATOM 3769 O O . ILE B 1 200 ? -8.625 -1.531 2.766 1 96.88 200 ILE B O 1
ATOM 3773 N N . ALA B 1 201 ? -9.391 -3.584 2.404 1 96.69 201 ALA B N 1
ATOM 3774 C CA . ALA B 1 201 ? -8.867 -4.23 3.604 1 96.69 201 ALA B CA 1
ATOM 3775 C C . ALA B 1 201 ? -8.844 -5.746 3.447 1 96.69 201 ALA B C 1
ATOM 3777 O O . ALA B 1 201 ? -9.297 -6.277 2.428 1 96.69 201 ALA B O 1
ATOM 3778 N N . THR B 1 202 ? -8.242 -6.414 4.453 1 96.19 202 THR B N 1
ATOM 3779 C CA . THR B 1 202 ? -8.328 -7.871 4.473 1 96.19 202 THR B CA 1
ATOM 3780 C C . THR B 1 202 ? -9.734 -8.328 4.844 1 96.19 202 THR B C 1
ATOM 3782 O O . THR B 1 202 ? -10.492 -7.582 5.473 1 96.19 202 THR B O 1
ATOM 3785 N N . GLY B 1 203 ? -10.062 -9.547 4.387 1 96.5 203 GLY B N 1
ATOM 3786 C CA . GLY B 1 203 ? -11.375 -10.102 4.688 1 96.5 203 GLY B CA 1
ATOM 3787 C C . GLY B 1 203 ? -12.422 -9.766 3.639 1 96.5 203 GLY B C 1
ATOM 3788 O O . GLY B 1 203 ? -12.18 -8.93 2.766 1 96.5 203 GLY B O 1
ATOM 3789 N N . VAL B 1 204 ? -13.555 -10.328 3.768 1 96.62 204 VAL B N 1
ATOM 3790 C CA . VAL B 1 204 ? -14.617 -10.227 2.768 1 96.62 204 VAL B CA 1
ATOM 3791 C C . VAL B 1 204 ? -15.102 -8.781 2.672 1 96.62 204 VAL B C 1
ATOM 3793 O O . VAL B 1 204 ? -15.43 -8.305 1.585 1 96.62 204 VAL B O 1
ATOM 3796 N N . ASP B 1 205 ? -15.07 -8.062 3.756 1 95.81 205 ASP B N 1
ATOM 3797 C CA . ASP B 1 205 ? -15.555 -6.688 3.791 1 95.81 205 ASP B CA 1
ATOM 3798 C C . ASP B 1 205 ? -14.562 -5.742 3.109 1 95.81 205 ASP B C 1
ATOM 3800 O O . ASP B 1 205 ? -14.891 -4.586 2.842 1 95.81 205 ASP B O 1
ATOM 3804 N N . GLY B 1 206 ? -13.414 -6.219 2.801 1 97.62 206 GLY B N 1
ATOM 3805 C CA . GLY B 1 206 ? -12.375 -5.391 2.205 1 97.62 206 GLY B CA 1
ATOM 3806 C C . GLY B 1 206 ? -12.25 -5.582 0.707 1 97.62 206 GLY B C 1
ATOM 3807 O O . GLY B 1 206 ? -11.344 -5.027 0.08 1 97.62 206 GLY B O 1
ATOM 3808 N N . GLU B 1 207 ? -13.164 -6.301 0.092 1 98.06 207 GLU B N 1
ATOM 3809 C CA . GLU B 1 207 ? -13.086 -6.59 -1.337 1 98.06 207 GLU B CA 1
ATOM 3810 C C . GLU B 1 207 ? -13.359 -5.34 -2.168 1 98.06 207 GLU B C 1
ATOM 3812 O O . GLU B 1 207 ? -14.148 -4.48 -1.77 1 98.06 207 GLU B O 1
ATOM 3817 N N . THR B 1 208 ? -12.68 -5.293 -3.244 1 97.88 208 THR B N 1
ATOM 3818 C CA . THR B 1 208 ? -13.117 -4.406 -4.32 1 97.88 208 THR B CA 1
ATOM 3819 C C . THR B 1 208 ? -13.867 -5.184 -5.395 1 97.88 208 THR B C 1
ATOM 3821 O O . THR B 1 208 ? -13.961 -6.414 -5.324 1 97.88 208 THR B O 1
ATOM 3824 N N . THR B 1 209 ? -14.453 -4.457 -6.367 1 96.5 209 THR B N 1
ATOM 3825 C CA . THR B 1 209 ? -15.203 -5.113 -7.43 1 96.5 209 THR B CA 1
ATOM 3826 C C . THR B 1 209 ? -14.312 -6.062 -8.219 1 96.5 209 THR B C 1
ATOM 3828 O O . THR B 1 209 ? -13.18 -5.715 -8.562 1 96.5 209 THR B O 1
ATOM 3831 N N . PRO B 1 210 ? -14.812 -7.246 -8.469 1 97.25 210 PRO B N 1
ATOM 3832 C CA . PRO B 1 210 ? -14.023 -8.211 -9.234 1 97.25 210 PRO B CA 1
ATOM 3833 C C . PRO B 1 210 ? -14.016 -7.91 -10.734 1 97.25 210 PRO B C 1
ATOM 3835 O O . PRO B 1 210 ? -14.359 -8.773 -11.539 1 97.25 210 PRO B O 1
ATOM 3838 N N . THR B 1 211 ? -13.703 -6.746 -11.055 1 96.31 211 THR B N 1
ATOM 3839 C CA . THR B 1 211 ? -13.516 -6.25 -12.414 1 96.31 211 THR B CA 1
ATOM 3840 C C . THR B 1 211 ? -12.227 -5.441 -12.523 1 96.31 211 THR B C 1
ATOM 3842 O O . THR B 1 211 ? -11.516 -5.254 -11.531 1 96.31 211 THR B O 1
ATOM 3845 N N . PHE B 1 212 ? -11.969 -4.949 -13.648 1 96.62 212 PHE B N 1
ATOM 3846 C CA . PHE B 1 212 ? -10.727 -4.234 -13.891 1 96.62 212 PHE B CA 1
ATOM 3847 C C . PHE B 1 212 ? -10.969 -2.732 -13.984 1 96.62 212 PHE B C 1
ATOM 3849 O O . PHE B 1 212 ? -10.125 -1.988 -14.484 1 96.62 212 PHE B O 1
ATOM 3856 N N . ASP B 1 213 ? -12.102 -2.264 -13.492 1 95.31 213 ASP B N 1
ATOM 3857 C CA . ASP B 1 213 ? -12.531 -0.876 -13.656 1 95.31 213 ASP B CA 1
ATOM 3858 C C . ASP B 1 213 ? -11.625 0.069 -12.875 1 95.31 213 ASP B C 1
ATOM 3860 O O . ASP B 1 213 ? -11.539 1.26 -13.18 1 95.31 213 ASP B O 1
ATOM 3864 N N . ASP B 1 214 ? -10.938 -0.469 -11.898 1 97 214 ASP B N 1
ATOM 3865 C CA . ASP B 1 214 ? -10.094 0.369 -11.055 1 97 214 ASP B CA 1
ATOM 3866 C C . ASP B 1 214 ? -8.625 0.281 -11.477 1 97 214 ASP B C 1
ATOM 3868 O O . ASP B 1 214 ? -7.738 0.727 -10.75 1 97 214 ASP B O 1
ATOM 3872 N N . PHE B 1 215 ? -8.461 -0.284 -12.648 1 97.62 215 PHE B N 1
ATOM 3873 C CA . PHE B 1 215 ? -7.09 -0.305 -13.156 1 97.62 215 PHE B CA 1
ATOM 3874 C C . PHE B 1 215 ? -6.715 1.042 -13.758 1 97.62 215 PHE B C 1
ATOM 3876 O O . PHE B 1 215 ? -7.516 1.657 -14.461 1 97.62 215 PHE B O 1
ATOM 3883 N N . ARG B 1 216 ? -5.508 1.487 -13.43 1 97.69 216 ARG B N 1
ATOM 3884 C CA . ARG B 1 216 ? -4.82 2.605 -14.062 1 97.69 216 ARG B CA 1
ATOM 3885 C C . ARG B 1 216 ? -3.422 2.205 -14.516 1 97.69 216 ARG B C 1
ATOM 3887 O O . ARG B 1 216 ? -2.703 1.514 -13.797 1 97.69 216 ARG B O 1
ATOM 3894 N N . PRO B 1 217 ? -3.01 2.648 -15.68 1 96.5 217 PRO B N 1
ATOM 3895 C CA . PRO B 1 217 ? -1.69 2.262 -16.188 1 96.5 217 PRO B CA 1
ATOM 3896 C C . PRO B 1 217 ? -0.556 2.68 -15.25 1 96.5 217 PRO B C 1
ATOM 3898 O O . PRO B 1 217 ? -0.608 3.758 -14.656 1 96.5 217 PRO B O 1
ATOM 3901 N N . PHE B 1 218 ? 0.381 1.845 -15.086 1 96.88 218 PHE B N 1
ATOM 3902 C CA . PHE B 1 218 ? 1.617 2.092 -14.352 1 96.88 218 PHE B CA 1
ATOM 3903 C C . PHE B 1 218 ? 2.705 1.114 -14.773 1 96.88 218 PHE B C 1
ATOM 3905 O O . PHE B 1 218 ? 2.418 0.096 -15.406 1 96.88 218 PHE B O 1
ATOM 3912 N N . GLY B 1 219 ? 3.951 1.431 -14.555 1 96.75 219 GLY B N 1
ATOM 3913 C CA . GLY B 1 219 ? 5.059 0.523 -14.805 1 96.75 219 GLY B CA 1
ATOM 3914 C C . GLY B 1 219 ? 5.191 0.139 -16.266 1 96.75 219 GLY B C 1
ATOM 3915 O O . GLY B 1 219 ? 5.863 -0.84 -16.594 1 96.75 219 GLY B O 1
ATOM 3916 N N . GLY B 1 220 ? 4.477 0.813 -17.094 1 96.94 220 GLY B N 1
ATOM 3917 C CA . GLY B 1 220 ? 4.438 0.482 -18.5 1 96.94 220 GLY B CA 1
ATOM 3918 C C . GLY B 1 220 ? 3.273 -0.418 -18.875 1 96.94 220 GLY B C 1
ATOM 3919 O O . GLY B 1 220 ? 2.996 -0.626 -20.062 1 96.94 220 GLY B O 1
ATOM 3920 N N . TRP B 1 221 ? 2.625 -0.925 -17.922 1 97.5 221 TRP B N 1
ATOM 3921 C CA . TRP B 1 221 ? 1.471 -1.774 -18.203 1 97.5 221 TRP B CA 1
ATOM 3922 C C . TRP B 1 221 ? 0.265 -0.938 -18.609 1 97.5 22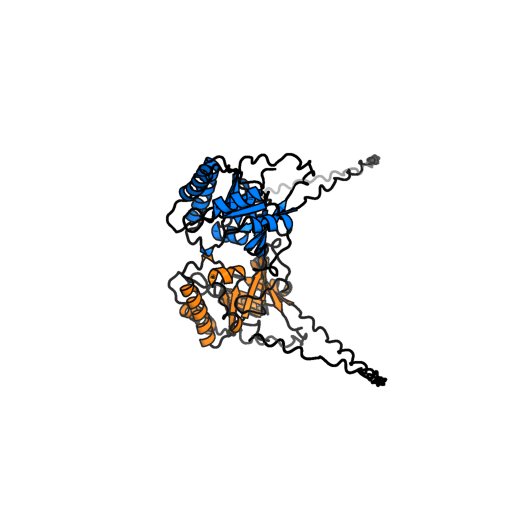1 TRP B C 1
ATOM 3924 O O . TRP B 1 221 ? -0.107 0.012 -17.922 1 97.5 221 TRP B O 1
ATOM 3934 N N . GLN B 1 222 ? -0.342 -1.383 -19.688 1 95.75 222 GLN B N 1
ATOM 3935 C CA . GLN B 1 222 ? -1.56 -0.73 -20.156 1 95.75 222 GLN B CA 1
ATOM 3936 C C . GLN B 1 222 ? -2.791 -1.572 -19.844 1 95.75 222 GLN B C 1
ATOM 3938 O O . GLN B 1 222 ? -3.918 -1.071 -19.875 1 95.75 222 GLN B O 1
ATOM 3943 N N . LYS B 1 223 ? -2.533 -2.85 -19.641 1 94.5 223 LYS B N 1
ATOM 3944 C CA . LYS B 1 223 ? -3.609 -3.789 -19.328 1 94.5 223 LYS B CA 1
ATOM 3945 C C . LYS B 1 223 ? -3.129 -4.891 -18.391 1 94.5 223 LYS B C 1
ATOM 3947 O O . LYS B 1 223 ? -2.006 -5.379 -18.516 1 94.5 223 LYS B O 1
ATOM 3952 N N . PRO B 1 224 ? -3.986 -5.242 -17.453 1 96.44 224 PRO B N 1
ATOM 3953 C CA . PRO B 1 224 ? -3.635 -6.348 -16.562 1 96.44 224 PRO B CA 1
ATOM 3954 C C . PRO B 1 224 ? -4.121 -7.703 -17.078 1 96.44 224 PRO B C 1
ATOM 3956 O O . PRO B 1 224 ? -5.074 -7.762 -17.859 1 96.44 224 PRO B O 1
ATOM 3959 N N . ALA B 1 225 ? -3.434 -8.734 -16.656 1 96.25 225 ALA B N 1
ATOM 3960 C CA . ALA B 1 225 ? -3.865 -10.102 -16.953 1 96.25 225 ALA B CA 1
ATOM 3961 C C . ALA B 1 225 ? -4.75 -10.641 -15.836 1 96.25 225 ALA B C 1
ATOM 3963 O O . ALA B 1 225 ? -5.637 -11.469 -16.078 1 96.25 225 ALA B O 1
ATOM 3964 N N . VAL B 1 226 ? -4.473 -10.219 -14.609 1 97.81 226 VAL B N 1
ATOM 3965 C CA . VAL B 1 226 ? -5.16 -10.719 -13.422 1 97.81 226 VAL B CA 1
ATOM 3966 C C . VAL B 1 226 ? -5.34 -9.578 -12.414 1 97.81 226 VAL B C 1
ATOM 3968 O O . VAL B 1 226 ? -4.508 -8.68 -12.336 1 97.81 226 VAL B O 1
ATOM 3971 N N . LYS B 1 227 ? -6.398 -9.648 -11.625 1 98.56 227 LYS B N 1
ATOM 3972 C CA . LYS B 1 227 ? -6.621 -8.742 -10.5 1 98.56 227 LYS B CA 1
ATOM 3973 C C . LYS B 1 227 ? -6.906 -9.516 -9.219 1 98.56 227 LYS B C 1
ATOM 3975 O O . LYS B 1 227 ? -7.754 -10.406 -9.195 1 98.56 227 LYS B O 1
ATOM 3980 N N . GLN B 1 228 ? -6.184 -9.203 -8.242 1 98.81 228 GLN B N 1
ATOM 3981 C CA . GLN B 1 228 ? -6.594 -9.617 -6.906 1 98.81 228 GLN B CA 1
ATOM 3982 C C . GLN B 1 228 ? -7.574 -8.617 -6.301 1 98.81 228 GLN B C 1
ATOM 3984 O O . GLN B 1 228 ? -7.219 -7.461 -6.055 1 98.81 228 GLN B O 1
ATOM 3989 N N . PHE B 1 229 ? -8.812 -9.133 -6.004 1 98.62 229 PHE B N 1
ATOM 3990 C CA . PHE B 1 229 ? -9.852 -8.234 -5.52 1 98.62 229 PHE B CA 1
ATOM 3991 C C . PHE B 1 229 ? -10.203 -8.547 -4.066 1 98.62 229 PHE B C 1
ATOM 3993 O O . PHE B 1 229 ? -10.906 -7.773 -3.414 1 98.62 229 PHE B O 1
ATOM 4000 N N . GLY B 1 230 ? -9.711 -9.641 -3.547 1 98.62 230 GLY B N 1
ATOM 4001 C CA . GLY B 1 230 ? -9.898 -10.062 -2.168 1 98.62 230 GLY B CA 1
ATOM 4002 C C . GLY B 1 230 ? -8.625 -10.586 -1.527 1 98.62 230 GLY B C 1
ATOM 4003 O O . GLY B 1 230 ? -7.84 -11.281 -2.174 1 98.62 230 GLY B O 1
ATOM 4004 N N . GLN B 1 231 ? -8.477 -10.266 -0.235 1 98.12 231 GLN B N 1
ATOM 4005 C CA . GLN B 1 231 ? -7.242 -10.641 0.451 1 98.12 231 GLN B CA 1
ATOM 4006 C C . GLN B 1 231 ? -7.543 -11.297 1.795 1 98.12 231 GLN B C 1
ATOM 4008 O O . GLN B 1 231 ? -8.367 -10.805 2.564 1 98.12 231 GLN B O 1
ATOM 4013 N N . PHE B 1 232 ? -6.84 -12.391 1.962 1 97 232 PHE B N 1
ATOM 4014 C CA . PHE B 1 232 ? -6.875 -13.109 3.232 1 97 232 PHE B CA 1
ATOM 4015 C C . PHE B 1 232 ? -8.305 -13.445 3.621 1 97 232 PHE B C 1
ATOM 4017 O O . PHE B 1 232 ? -8.773 -13.062 4.699 1 97 232 PHE B O 1
ATOM 4024 N N . GLU B 1 233 ? -8.914 -14.211 2.828 1 97.81 233 GLU B N 1
ATOM 4025 C CA . GLU B 1 233 ? -10.273 -14.719 3.039 1 97.81 233 GLU B CA 1
ATOM 4026 C C . GLU B 1 233 ? -10.266 -16.234 3.199 1 97.81 233 GLU B C 1
ATOM 4028 O O . GLU B 1 233 ? -9.297 -16.906 2.834 1 97.81 233 GLU B O 1
ATOM 4033 N N . LYS B 1 234 ? -11.328 -16.672 3.787 1 97.19 234 LYS B N 1
ATOM 4034 C CA . LYS B 1 234 ? -11.5 -18.109 3.893 1 97.19 234 LYS B CA 1
ATOM 4035 C C . LYS B 1 234 ? -12.312 -18.656 2.723 1 97.19 234 LYS B C 1
ATOM 4037 O O . LYS B 1 234 ? -13.484 -18.297 2.555 1 97.19 234 LYS B O 1
ATOM 4042 N N . VAL B 1 235 ? -11.68 -19.484 1.886 1 97.56 235 VAL B N 1
ATOM 4043 C CA . VAL B 1 235 ? -12.312 -20.156 0.757 1 97.56 235 VAL B CA 1
ATOM 4044 C C . VAL B 1 235 ? -12.055 -21.672 0.851 1 97.56 235 VAL B C 1
ATOM 4046 O O . VAL B 1 235 ? -10.898 -22.109 0.853 1 97.56 235 VAL B O 1
ATOM 4049 N N . CYS B 1 236 ? -13.109 -22.453 0.905 1 98 236 CYS B N 1
ATOM 4050 C CA . CYS B 1 236 ? -12.969 -23.891 1.058 1 98 236 CYS B CA 1
ATOM 4051 C C . CYS B 1 236 ? -12.062 -24.234 2.23 1 98 236 CYS B C 1
ATOM 4053 O O . CYS B 1 236 ? -11.188 -25.094 2.111 1 98 236 CYS B O 1
ATOM 4055 N N . ASN B 1 237 ? -12.203 -23.438 3.281 1 96.38 237 ASN B N 1
ATOM 4056 C CA . ASN B 1 237 ? -11.578 -23.625 4.586 1 96.38 237 ASN B CA 1
ATOM 4057 C C . ASN B 1 237 ? -10.062 -23.422 4.52 1 96.38 237 ASN B C 1
ATOM 4059 O O . ASN B 1 237 ? -9.32 -24.031 5.277 1 96.38 237 ASN B O 1
ATOM 4063 N N . VAL B 1 238 ? -9.609 -22.703 3.555 1 97.25 238 VAL B N 1
ATOM 4064 C CA . VAL B 1 238 ? -8.211 -22.312 3.477 1 97.25 238 VAL B CA 1
ATOM 4065 C C . VAL B 1 238 ? -8.102 -20.797 3.344 1 97.25 238 VAL B C 1
ATOM 4067 O O . VAL B 1 238 ? -8.961 -20.156 2.732 1 97.25 238 VAL B O 1
ATOM 4070 N N . ALA B 1 239 ? -7.047 -20.219 4.004 1 97.62 239 ALA B N 1
ATOM 4071 C CA . ALA B 1 239 ? -6.754 -18.812 3.797 1 97.62 239 ALA B CA 1
ATOM 4072 C C . ALA B 1 239 ? -6.266 -18.547 2.373 1 97.62 239 ALA B C 1
ATOM 4074 O O . ALA B 1 239 ? -5.324 -19.188 1.907 1 97.62 239 ALA B O 1
ATOM 4075 N N . ALA B 1 240 ? -6.957 -17.672 1.677 1 98.44 240 ALA B N 1
ATOM 4076 C CA . ALA B 1 240 ? -6.621 -17.422 0.278 1 98.44 240 ALA B CA 1
ATOM 4077 C C . ALA B 1 240 ? -6.906 -15.977 -0.102 1 98.44 240 ALA B C 1
ATOM 4079 O O . ALA B 1 240 ? -7.539 -15.242 0.657 1 98.44 240 ALA B O 1
ATOM 4080 N N . ASN B 1 241 ? -6.289 -15.523 -1.161 1 98.81 241 ASN B N 1
ATOM 4081 C CA . ASN B 1 241 ? -6.711 -14.312 -1.865 1 98.81 241 ASN B CA 1
ATOM 4082 C C . ASN B 1 241 ? -7.543 -14.648 -3.1 1 98.81 241 ASN B C 1
ATOM 4084 O O . ASN B 1 241 ? -7.355 -15.695 -3.715 1 98.81 241 ASN B O 1
ATOM 4088 N N . ARG B 1 242 ? -8.406 -13.781 -3.43 1 98.75 242 ARG B N 1
ATOM 4089 C CA . ARG B 1 242 ? -9.297 -14.023 -4.559 1 98.75 242 ARG B CA 1
ATOM 4090 C C . ARG B 1 242 ? -8.938 -13.141 -5.746 1 98.75 242 ARG B C 1
ATOM 4092 O O . ARG B 1 242 ? -8.648 -11.953 -5.578 1 98.75 242 ARG B O 1
ATOM 4099 N N . ASN B 1 243 ? -8.93 -13.75 -6.871 1 98.62 243 ASN B N 1
ATOM 4100 C CA . ASN B 1 243 ? -8.5 -13.133 -8.117 1 98.62 243 ASN B CA 1
ATOM 4101 C C . ASN B 1 243 ? -9.547 -13.289 -9.211 1 98.62 243 ASN B C 1
ATOM 4103 O O . ASN B 1 243 ? -10.359 -14.219 -9.172 1 98.62 243 ASN B O 1
ATOM 4107 N N . VAL B 1 244 ? -9.531 -12.375 -10.18 1 97.94 244 VAL B N 1
ATOM 4108 C CA . VAL B 1 244 ? -10.336 -12.445 -11.391 1 97.94 244 VAL B CA 1
ATOM 4109 C C . VAL B 1 244 ? -9.438 -12.25 -12.617 1 97.94 244 VAL B C 1
ATOM 4111 O O . VAL B 1 244 ? -8.422 -11.555 -12.547 1 97.94 244 VAL B O 1
ATOM 4114 N N . TYR B 1 245 ? -9.734 -12.898 -13.688 1 96.56 245 TYR B N 1
ATOM 4115 C CA . TYR B 1 245 ? -9.023 -12.758 -14.945 1 96.56 245 TYR B CA 1
ATOM 4116 C C . TYR B 1 245 ? -9.961 -12.93 -16.125 1 96.56 245 TYR B C 1
ATOM 4118 O O . TYR B 1 245 ? -11.023 -13.547 -16 1 96.56 245 TYR B O 1
ATOM 4126 N N . PRO B 1 246 ? -9.633 -12.266 -17.281 1 91.25 246 PRO B N 1
ATOM 4127 C CA . PRO B 1 246 ? -10.469 -12.422 -18.469 1 91.25 246 PRO B CA 1
ATOM 4128 C C . PRO B 1 246 ? -10.484 -13.859 -19 1 91.25 246 PRO B C 1
ATOM 4130 O O . PRO B 1 246 ? -9.453 -14.531 -18.969 1 91.25 246 PRO B O 1
ATOM 4133 N N . SER B 1 247 ? -11.656 -14.289 -19.234 1 82.06 247 SER B N 1
ATOM 4134 C CA . SER B 1 247 ? -11.781 -15.625 -19.797 1 82.06 247 SER B CA 1
ATOM 4135 C C . SER B 1 247 ? -12.555 -15.609 -21.109 1 82.06 247 SER B C 1
ATOM 4137 O O . SER B 1 247 ? -13.461 -14.789 -21.297 1 82.06 247 SER B O 1
ATOM 4139 N N . LYS B 1 248 ? -11.961 -16.156 -22.172 1 65.06 248 LYS B N 1
ATOM 4140 C CA . LYS B 1 248 ? -12.742 -16.375 -23.391 1 65.06 248 LYS B CA 1
ATOM 4141 C C . LYS B 1 248 ? -13.883 -17.359 -23.141 1 65.06 248 LYS B C 1
ATOM 4143 O O . LYS B 1 248 ? -13.766 -18.266 -22.312 1 65.06 248 LYS B O 1
ATOM 4148 N N . PRO B 1 249 ? -15.109 -16.875 -23.625 1 50.69 249 PRO B N 1
ATOM 4149 C CA . PRO B 1 249 ? -16.203 -17.828 -23.469 1 50.69 249 PRO B CA 1
ATOM 4150 C C . PRO B 1 249 ? -15.797 -19.266 -23.812 1 50.69 249 PRO B C 1
ATOM 4152 O O . PRO B 1 249 ? -15.062 -19.484 -24.781 1 50.69 249 PRO B O 1
ATOM 4155 N N . ILE B 1 250 ? -15.555 -20.031 -22.75 1 46.34 250 ILE B N 1
ATOM 4156 C CA . ILE B 1 250 ? -15.305 -21.453 -23.031 1 46.34 250 ILE B CA 1
ATOM 4157 C C . ILE B 1 250 ? -16.406 -22 -23.938 1 46.34 250 ILE B C 1
ATOM 4159 O O . ILE B 1 250 ? -17.594 -21.875 -23.625 1 46.34 250 ILE B O 1
ATOM 4163 N N . LYS B 1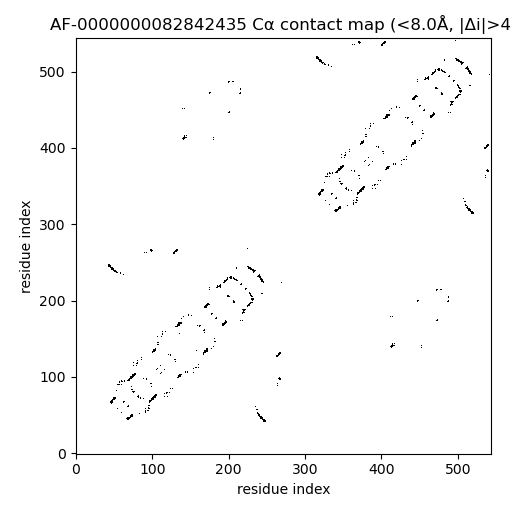 251 ? -16.234 -22.047 -25.172 1 40.34 251 LYS B N 1
ATOM 4164 C CA . LYS B 1 251 ? -17.141 -22.953 -25.859 1 40.34 251 LYS B CA 1
ATOM 4165 C C . LYS B 1 251 ? -17.234 -24.297 -25.141 1 40.34 251 LYS B C 1
ATOM 4167 O O . LYS B 1 251 ? -16.219 -24.828 -24.688 1 40.34 251 LYS B O 1
ATOM 4172 N N . MET B 1 252 ? -18.344 -24.547 -24.391 1 36.03 252 MET B N 1
ATOM 4173 C CA . MET B 1 252 ? -18.625 -25.859 -23.812 1 36.03 252 MET B CA 1
ATOM 4174 C C . MET B 1 252 ? -18.047 -26.969 -24.688 1 36.03 252 MET B C 1
ATOM 4176 O O . MET B 1 252 ? -18.719 -27.422 -25.625 1 36.03 252 MET B O 1
ATOM 4180 N N . GLU B 1 253 ? -17.062 -26.953 -25.312 1 34.31 253 GLU B N 1
ATOM 4181 C CA . GLU B 1 253 ? -16.75 -28.234 -25.953 1 34.31 253 GLU B CA 1
ATOM 4182 C C . GLU B 1 253 ? -16.75 -29.375 -24.938 1 34.31 253 GLU B C 1
ATOM 4184 O O . GLU B 1 253 ? -16.375 -29.172 -23.781 1 34.31 253 GLU B O 1
ATOM 4189 N N . VAL B 1 254 ? -17.484 -30.578 -25.25 1 35.09 254 VAL B N 1
ATOM 4190 C CA . VAL B 1 254 ? -17.75 -31.891 -24.672 1 35.09 254 VAL B CA 1
ATOM 4191 C C . VAL B 1 254 ? -16.531 -32.375 -23.891 1 35.09 254 VAL B C 1
ATOM 4193 O O . VAL B 1 254 ? -15.469 -32.594 -24.484 1 35.09 254 VAL B O 1
ATOM 4196 N N . LEU B 1 255 ? -16.328 -32.062 -22.656 1 36.31 255 LEU B N 1
ATOM 4197 C CA . LEU B 1 255 ? -15.484 -32.719 -21.656 1 36.31 255 LEU B CA 1
ATOM 4198 C C . LEU B 1 255 ? -15.531 -34.219 -21.797 1 36.31 255 LEU B C 1
ATOM 4200 O O . LEU B 1 255 ? -15.734 -34.938 -20.812 1 36.31 255 LEU B O 1
ATOM 4204 N N . SER B 1 256 ? -16.188 -34.75 -22.781 1 34.38 256 SER B N 1
ATOM 4205 C CA . SER B 1 256 ? -16.328 -36.188 -22.672 1 34.38 256 SER B CA 1
ATOM 4206 C C . SER B 1 256 ? -14.984 -36.875 -22.5 1 34.38 256 SER B C 1
ATOM 4208 O O . SER B 1 256 ? -14.906 -38.094 -22.297 1 34.38 256 SER B O 1
ATOM 4210 N N . LYS B 1 257 ? -13.961 -36.5 -23.312 1 38.97 257 LYS B N 1
ATOM 4211 C CA . LYS B 1 257 ? -12.898 -37.5 -23.359 1 38.97 257 LYS B CA 1
ATOM 4212 C C . LYS B 1 257 ? -12.156 -37.562 -22.031 1 38.97 257 LYS B C 1
ATOM 4214 O O . LYS B 1 257 ? -12.008 -36.562 -21.344 1 38.97 257 LYS B O 1
ATOM 4219 N N . SER B 1 258 ? -12.18 -38.781 -21.328 1 37.22 258 SER B N 1
ATOM 4220 C CA . SER B 1 258 ? -11.406 -39.188 -20.156 1 37.22 258 SER B CA 1
ATOM 4221 C C . SER B 1 258 ? -10.102 -38.406 -20.047 1 37.22 258 SER B C 1
ATOM 4223 O O . SER B 1 258 ? -9.359 -38.281 -21.016 1 37.22 258 SER B O 1
ATOM 4225 N N . PRO B 1 259 ? -9.953 -37.469 -19.109 1 37.66 259 PRO B N 1
ATOM 4226 C CA . PRO B 1 259 ? -8.664 -36.781 -18.984 1 37.66 259 PRO B CA 1
ATOM 4227 C C . PRO B 1 259 ? -7.477 -37.719 -19.188 1 37.66 259 PRO B C 1
ATOM 4229 O O . PRO B 1 259 ? -7.312 -38.688 -18.438 1 37.66 259 PRO B O 1
ATOM 4232 N N . SER B 1 260 ? -7.316 -38.469 -20.219 1 39.53 260 SER B N 1
ATOM 4233 C CA . SER B 1 260 ? -5.961 -39 -20.281 1 39.53 260 SER B CA 1
ATOM 4234 C C . SER B 1 260 ? -5.008 -38.188 -19.406 1 39.53 260 SER B C 1
ATOM 4236 O O . SER B 1 260 ? -4.992 -36.969 -19.469 1 39.53 260 SER B O 1
ATOM 4238 N N . LEU B 1 261 ? -4.77 -38.562 -18.062 1 48.19 261 LEU B N 1
ATOM 4239 C CA . LEU B 1 261 ? -3.945 -37.875 -17.094 1 48.19 261 LEU B CA 1
ATOM 4240 C C . LEU B 1 261 ? -2.801 -37.125 -17.781 1 48.19 261 LEU B C 1
ATOM 4242 O O . LEU B 1 261 ? -1.747 -37.719 -18.031 1 48.19 261 LEU B O 1
ATOM 4246 N N . GLY B 1 262 ? -3.002 -36.406 -18.734 1 62.41 262 GLY B N 1
ATOM 4247 C CA . GLY B 1 262 ? -2.053 -35.688 -19.547 1 62.41 262 GLY B CA 1
ATOM 4248 C C . GLY B 1 262 ? -1.01 -34.938 -18.734 1 62.41 262 GLY B C 1
ATOM 4249 O O . GLY B 1 262 ? -0.948 -35.094 -17.516 1 62.41 262 GLY B O 1
ATOM 4250 N N . LYS B 1 263 ? -0.046 -34.344 -19.375 1 83.56 263 LYS B N 1
ATOM 4251 C CA . LYS B 1 263 ? 1.094 -33.625 -18.797 1 83.56 263 LYS B CA 1
ATOM 4252 C C . LYS B 1 263 ? 0.635 -32.531 -17.859 1 83.56 263 LYS B C 1
ATOM 4254 O O . LYS B 1 263 ? -0.317 -31.797 -18.141 1 83.56 263 LYS B O 1
ATOM 4259 N N . ILE B 1 264 ? 1.057 -32.719 -16.594 1 93.06 264 ILE B N 1
ATOM 4260 C CA . ILE B 1 264 ? 0.807 -31.656 -15.609 1 93.06 264 ILE B CA 1
ATOM 4261 C C . ILE B 1 264 ? 1.52 -30.375 -16.047 1 93.06 264 ILE B C 1
ATOM 4263 O O . ILE B 1 264 ? 2.727 -30.391 -16.297 1 93.06 264 ILE B O 1
ATOM 4267 N N . ARG B 1 265 ? 0.698 -29.312 -16.188 1 93.56 265 ARG B N 1
ATOM 4268 C CA . ARG B 1 265 ? 1.242 -28.047 -16.672 1 93.56 265 ARG B CA 1
ATOM 4269 C C . ARG B 1 265 ? 0.855 -26.906 -15.742 1 93.56 265 ARG B C 1
ATOM 4271 O O . ARG B 1 265 ? -0.276 -26.844 -15.258 1 93.56 265 ARG B O 1
ATOM 4278 N N . VAL B 1 266 ? 1.85 -26.031 -15.516 1 95.88 266 VAL B N 1
ATOM 4279 C CA . VAL B 1 266 ? 1.562 -24.781 -14.836 1 95.88 266 VAL B CA 1
ATOM 4280 C C . VAL B 1 266 ? 1.725 -23.609 -15.812 1 95.88 266 VAL B C 1
ATOM 4282 O O . VAL B 1 266 ?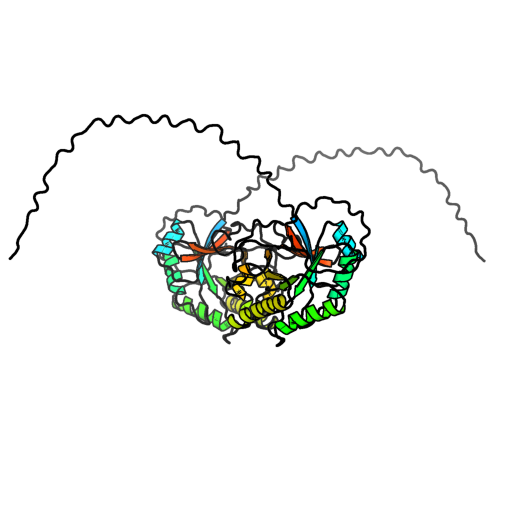 2.586 -23.656 -16.688 1 95.88 266 VAL B O 1
ATOM 4285 N N . GLY B 1 267 ? 0.93 -22.516 -15.586 1 94.31 267 GLY B N 1
ATOM 4286 C CA . GLY B 1 267 ? 0.879 -21.391 -16.516 1 94.31 267 GLY B CA 1
ATOM 4287 C C . GLY B 1 267 ? -0.274 -21.469 -17.5 1 94.31 267 GLY B C 1
ATOM 4288 O O . GLY B 1 267 ? -0.082 -21.844 -18.656 1 94.31 267 GLY B O 1
ATOM 4289 N N . SER B 1 268 ? -1.468 -21.062 -17.109 1 80.88 268 SER B N 1
ATOM 4290 C CA . SER B 1 268 ? -2.672 -21.188 -17.922 1 80.88 268 SER B CA 1
ATOM 4291 C C . SER B 1 268 ? -3.203 -19.828 -18.344 1 80.88 268 SER B C 1
ATOM 4293 O O . SER B 1 268 ? -3.957 -19.719 -19.312 1 80.88 268 SER B O 1
ATOM 4295 N N . ILE B 1 269 ? -2.883 -18.875 -17.578 1 81.44 269 ILE B N 1
ATOM 4296 C CA . ILE B 1 269 ? -3.422 -17.547 -17.828 1 81.44 269 ILE B CA 1
ATOM 4297 C C . ILE B 1 269 ? -2.521 -16.797 -18.812 1 81.44 269 ILE B C 1
ATOM 4299 O O . ILE B 1 269 ? -1.293 -16.875 -18.719 1 81.44 269 ILE B O 1
ATOM 4303 N N . GLY B 1 270 ? -3.092 -15.953 -19.656 1 58.59 270 GLY B N 1
ATOM 4304 C CA . GLY B 1 270 ? -2.383 -15.078 -20.578 1 58.59 270 GLY B CA 1
ATOM 4305 C C . GLY B 1 270 ? -1.94 -15.773 -21.859 1 58.59 270 GLY B C 1
ATOM 4306 O O . GLY B 1 270 ? -1.282 -15.164 -22.703 1 58.59 270 GLY B O 1
ATOM 4307 N N . LEU B 1 271 ? -2.127 -17.062 -21.844 1 45.47 271 LEU B N 1
ATOM 4308 C CA . LEU B 1 271 ? -1.656 -17.828 -23 1 45.47 271 LEU B CA 1
ATOM 4309 C C . LEU B 1 271 ? -2.762 -17.984 -24.031 1 45.47 271 LEU B C 1
ATOM 4311 O O . LEU B 1 271 ? -2.607 -18.719 -25.016 1 45.47 271 LEU B O 1
ATOM 4315 N N . LEU B 1 272 ? -3.879 -17.25 -23.906 1 40.56 272 LEU B N 1
ATOM 4316 C CA . LEU B 1 272 ? -4.73 -17.344 -25.094 1 40.56 272 LEU B CA 1
ATOM 4317 C C . LEU B 1 272 ? -4.332 -16.312 -26.141 1 40.56 272 LEU B C 1
ATOM 4319 O O . LEU B 1 272 ? -3.918 -15.203 -25.797 1 40.56 272 LEU B O 1
#

Solvent-accessible surface area (backbone atoms only — not comparable to full-atom values): 30559 Å² total; per-residue (Å²): 138,84,82,75,80,79,80,81,80,78,80,78,81,79,76,81,72,82,74,77,73,74,76,72,75,70,70,74,78,66,80,64,72,71,77,66,78,68,68,74,75,70,80,40,73,41,34,30,36,38,37,85,66,79,53,51,50,67,37,34,40,44,38,44,72,73,59,37,47,33,38,33,37,40,34,29,42,91,85,38,66,35,86,48,27,65,57,34,51,53,25,30,51,74,48,69,36,40,30,34,38,29,32,43,74,49,81,78,76,75,58,52,45,49,55,58,52,46,49,42,52,51,56,37,48,74,69,64,37,43,72,43,34,44,28,39,48,49,55,63,34,41,68,53,58,61,55,56,66,57,46,46,49,40,54,51,41,34,53,48,44,43,41,72,74,72,28,44,49,31,37,33,28,28,63,66,32,36,33,74,45,46,72,43,49,51,66,52,30,77,70,36,46,29,32,34,49,54,60,59,36,70,26,81,89,8,43,41,73,82,62,71,84,70,66,71,72,49,32,49,25,82,65,70,54,31,36,33,18,32,34,65,30,77,55,69,88,35,69,25,28,35,31,31,27,80,30,74,79,71,71,83,64,80,77,66,71,70,76,64,87,58,82,49,62,30,40,60,76,84,73,119,137,86,80,76,81,75,77,80,80,76,78,78,80,77,76,77,74,79,73,75,71,74,76,72,75,67,70,73,75,65,79,64,71,69,73,66,80,66,70,73,75,71,79,37,74,42,34,30,37,38,36,85,67,77,55,51,50,68,37,34,39,43,38,43,74,74,61,37,48,33,38,33,37,39,34,28,42,91,85,38,66,34,88,46,27,64,58,34,50,53,25,31,50,73,47,68,37,41,30,35,38,28,32,43,73,52,81,77,76,76,59,51,44,50,55,58,52,48,49,41,53,52,54,37,46,75,67,63,39,43,72,43,34,45,28,39,47,47,55,63,35,41,66,54,59,60,54,56,68,56,45,46,49,42,53,51,40,33,54,49,44,43,42,72,72,72,28,46,48,30,37,33,30,26,64,67,33,35,34,73,44,45,70,44,49,53,66,51,30,77,71,35,47,31,32,35,50,54,59,60,37,70,26,81,90,8,43,40,72,81,62,69,84,72,66,70,72,50,32,48,26,82,66,72,55,32,36,33,19,32,34,64,28,78,54,69,88,35,71,24,27,35,30,30,29,80,30,74,79,70,71,83,63,81,78,67,70,72,74,65,86,59,84,50,62,31,40,60,76,84,73,120

pLDDT: mean 82.09, std 27.09, range [22.72, 98.88]

Foldseek 3Di:
DCPPPPPDPDPPPPDPPPPPPPPPPPPPPPDPPPPPPPVPLPFDKAKEWEAADADALLLLLLCVVVRHAEYEYEQEDPHAGRPRRVVNLVSNVVSNHAYAYEYEDQLPPPDALLNRLCRRVVVCVVVQAAEAEYEYEQADCVRQPDDLVSLVVRVVVNCVNCVVVVHAYEYEEEQVSCCSNNVQQQCVQVGHAYEYEDWQDAEPVTFDDQDCVPDDDTSNRPDHQKYFGHAQYARSNGGITMMMGGDNPPPPDDPPDDVPVDHRYHDDTPPD/DPPPCVPPPPPPPPPPPPPPPPPPPPPPPPDPPPPPPPVPLPQDKAKEWEAADADALLLLLLCVVVRHAEYEYEQEDPHAGRPRRVVNLVSNLVSNHAYAYEYEDQLPPPDALLNRLCRRVVVCVVVQEAEAEYEYEQADCVRQPDDLVSLVVRVVVNCVSCVVVVHAYEYEEEQVSCCSNNVQQQCVQVGHAYEYEDWQDAEPVTFDDQDCVPDDDTSNRPDHQKYFGHAQYARSNGGITMMMGGDRPPPPDPPPDDPPSDHRYHDDTPPD

Nearest PDB structures (foldseek):
  5a9v-assembly6_F  TM=6.892E-01  e=1.169E-01  Escherichia coli
  7unv-assembly1_x  TM=6.805E-01  e=2.160E-01  Pseudomonas aeruginosa PAO1
  5a9y-assembly1_A-2  TM=6.908E-01  e=1.494E-01  Escherichia coli
  6yxy-assembly1_EQ  TM=6.377E-01  e=2.096E+00  Trypanosoma brucei brucei
  4dcu-assembly1_A  TM=2.789E-01  e=1.206E+00  Bacillus subtilis